Protein AF-A0A1I0MCF4-F1 (afdb_monomer_lite)

Secondary structure (DSSP, 8-state):
--SSSHHHHHTTSSSSSS------------------------------------------S--EEEEEEE-SSTT-----S---TT-TTHHHHHHHHHHHHHTT-SEEE-GGG--B-SHHHHHHHHHHHHHHHHH-GGGTTEEEEEEEEE-TTSBEEEEEEEESSEEEETTEEEE-HHHHHHHHHHHHHHHHHHHTT--TTS-HHHHHHHHHHHHHHH-EE-HHHHHHT---GGGGSHHIIIIISEE-HHHHHHHHHHHHHHTT--EEEEEETTTTEEEEEEEETTEEEEE-HHHHS----TTS-------TTB---TTEEE-HHHHHH-TT-------TTSPPBPSSSSSTT-GGGG--B--EEETTEEEEEETTEEEEEEEETTEEEEEE-SSS-SEEEEETTEEEEE-SS-EEEEETTTTTTT-EEEE-STTEETTEEEEEEEEETTEEEEEEE---TTT-------EEEB---EEEES-SEEEEPTT-EEE--EEEESSSBSS--PPEEEES-TTTEEE-TT-EEEE-SSEEEEEEEEETTEEEEEEEEE----TT-SSSSS--SHHHHHHHHHHHTTSS---HHHHHHH--S-SS--SHHHHHHHHHHHTTS----

Radius of gyration: 35.92 Å; chains: 1; bounding box: 93×83×104 Å

Organism: NCBI:txid99656

pLDDT: mean 74.21, std 22.03, range [24.28, 98.19]

InterPro domains:
  IPR002105 Dockerin type I repeat [PF00404] (559-615)
  IPR002931 Transglutaminase-like [PF01841] (196-293)
  IPR002931 Transglutaminase-like [SM00460] (241-295)
  IPR003343 Bacterial Ig-like domain, group 2 [PF02368] (477-545)
  IPR003343 Bacterial Ig-like domain, group 2 [SM00635] (475-553)
  IPR008964 Invasin/intimin cell-adhesion fragments [SSF49373] (475-554)
  IPR016134 Dockerin domain [PS51766] (555-621)
  IPR036439 Dockerin domain superfamily [G3DSA:1.10.1330.10] (557-617)
  IPR036439 Dockerin domain superfamily [SSF63446] (560-616)
  IPR038765 Papain-like cysteine peptidase superfamily [SSF54001] (192-298)
  IPR052557 Cytoskeleton-associated protease/Cytokinesis protein [PTHR46333] (198-306)

Foldseek 3Di:
DPPPPVVVVVVVPPVPPPDDDDDDDDDDDDDDDDDDDDDDDDDDDDDDDDDDDPPPPPDPPWKDFPDFDQVPDDQDPAPPADPPVPQPCLVVLLVQVVVCLVVQHQKRFPVVSQAADDDNSVSSSVVSVVQSCLLPLLSLQWHRTKTWIDGPVRTTTMIGTHGPAWDQDPNDTGHPVVVSVVLSVLLVVLLVVLCVLPDPPDDPLSLLQSSLLLQLQQADEPVVCVVVVNDDSCQLGCSCCSPVRYHHQNNSASVSSVNCVVVVWDKDWWQAPVVRHIFMWTDDPNFIFTDRSRLQNDHDDPPPPDPDPPDNFWGACQGPRHAPCLQCPRPSDHDDHTDPPDGHGDNDDQPSLAPRNPRGGRWGDADQWTWADDDFFIWTFHRDSRDTPIDGQDGGWDHWDDDHQWIWTDDQAFTWIDGNVCPPPGIDTPDRGRQDDPQFGFDDWHQHPQWIWTFTAHDDPPDPDGDGDTDTAGAWPAKEWPAQEDEDEAFDKDAIDIQTVVNHYPFDPQKDKDKPCVCQWDADSRRIIHGHDADKIKMWIDGPPYIYIYIYGYDDAAACPLVVPPDNDPVLLVQLVCCVVVNDPRDHRSLVSQPLVVPSDRDVVSSVQSVCCNVVNDPRD

Structure (mmCIF, N/CA/C/O backbone):
data_AF-A0A1I0MCF4-F1
#
_entry.id   AF-A0A1I0MCF4-F1
#
loop_
_atom_site.group_PDB
_atom_site.id
_atom_site.type_symbol
_atom_site.label_atom_id
_atom_site.label_alt_id
_atom_site.label_comp_id
_atom_site.label_asym_id
_atom_site.label_entity_id
_atom_site.label_seq_id
_atom_site.pdbx_PDB_ins_code
_atom_site.Cartn_x
_atom_site.Cartn_y
_atom_site.Cartn_z
_atom_site.occupancy
_atom_site.B_iso_or_equiv
_atom_site.auth_seq_id
_atom_site.auth_comp_id
_atom_site.auth_asym_id
_atom_site.auth_atom_id
_atom_site.pdbx_PDB_model_num
ATOM 1 N N . MET A 1 1 ? 14.840 42.936 -75.487 1.00 41.75 1 MET A N 1
ATOM 2 C CA . MET A 1 1 ? 15.575 43.176 -74.219 1.00 41.75 1 MET A CA 1
ATOM 3 C C . MET A 1 1 ? 14.735 43.914 -73.154 1.00 41.75 1 MET A C 1
ATOM 5 O O . MET A 1 1 ? 15.270 44.752 -72.448 1.00 41.75 1 MET A O 1
ATOM 9 N N . LYS A 1 2 ? 13.443 43.585 -72.961 1.00 31.64 2 LYS A N 1
ATOM 10 C CA . LYS A 1 2 ? 12.625 44.140 -71.852 1.00 31.64 2 LYS A CA 1
ATOM 11 C C . LYS A 1 2 ? 11.977 43.090 -70.925 1.00 31.64 2 LYS A C 1
ATOM 13 O O . LYS A 1 2 ? 11.553 43.448 -69.841 1.00 31.64 2 LYS A O 1
ATOM 18 N N . ASN A 1 3 ? 12.029 41.793 -71.263 1.00 34.19 3 ASN A N 1
ATOM 19 C CA . ASN A 1 3 ? 11.450 40.708 -70.442 1.00 34.19 3 ASN A CA 1
ATOM 20 C C . ASN A 1 3 ? 12.455 39.896 -69.600 1.00 34.19 3 ASN A C 1
ATOM 22 O O . ASN A 1 3 ? 12.058 38.951 -68.929 1.00 34.19 3 ASN A O 1
ATOM 26 N N . LYS A 1 4 ? 13.748 40.255 -69.598 1.00 34.09 4 LYS A N 1
ATOM 27 C CA . LYS A 1 4 ? 14.764 39.599 -68.745 1.00 34.09 4 LYS A CA 1
ATOM 28 C C . LYS A 1 4 ? 15.009 40.307 -67.405 1.00 34.09 4 LYS A C 1
ATOM 30 O O . LYS A 1 4 ? 15.606 39.709 -66.529 1.00 34.09 4 LYS A O 1
ATOM 35 N N . VAL A 1 5 ? 14.520 41.539 -67.230 1.00 34.22 5 VAL A N 1
ATOM 36 C CA . VAL A 1 5 ? 14.759 42.342 -66.012 1.00 34.22 5 VAL A CA 1
ATOM 37 C C . VAL A 1 5 ? 13.662 42.134 -64.955 1.00 34.22 5 VAL A C 1
ATOM 39 O O . VAL A 1 5 ? 13.930 42.239 -63.766 1.00 34.22 5 VAL A O 1
ATOM 42 N N . ILE A 1 6 ? 12.451 41.729 -65.358 1.00 32.91 6 ILE A N 1
ATOM 43 C CA . ILE A 1 6 ? 11.321 41.536 -64.428 1.00 32.91 6 ILE A CA 1
ATOM 44 C C . ILE A 1 6 ? 11.417 40.203 -63.657 1.00 32.91 6 ILE A C 1
ATOM 46 O O . ILE A 1 6 ? 11.004 40.137 -62.505 1.00 32.91 6 ILE A O 1
ATOM 50 N N . LYS A 1 7 ? 12.051 39.162 -64.221 1.00 33.22 7 LYS A N 1
ATOM 51 C CA . LYS A 1 7 ? 12.275 37.891 -63.501 1.00 33.22 7 LYS A CA 1
ATOM 52 C C . LYS A 1 7 ? 13.409 37.956 -62.469 1.00 33.22 7 LYS A C 1
ATOM 54 O O . LYS A 1 7 ? 13.375 37.209 -61.503 1.00 33.22 7 LYS A O 1
ATOM 59 N N . THR A 1 8 ? 14.372 38.865 -62.622 1.00 36.19 8 THR A N 1
ATOM 60 C CA . THR A 1 8 ? 15.476 39.030 -61.657 1.00 36.19 8 THR A CA 1
ATOM 61 C C . THR A 1 8 ? 15.081 39.905 -60.461 1.00 36.19 8 THR A C 1
ATOM 63 O O . THR A 1 8 ? 15.628 39.728 -59.379 1.00 36.19 8 THR A O 1
ATOM 66 N N . PHE A 1 9 ? 14.096 40.799 -60.614 1.00 29.47 9 PHE A N 1
ATOM 67 C CA . PHE A 1 9 ? 13.672 41.705 -59.537 1.00 29.47 9 PHE A CA 1
ATOM 68 C C . PHE A 1 9 ? 12.771 41.031 -58.486 1.00 29.47 9 PHE A C 1
ATOM 70 O O . PHE A 1 9 ? 12.844 41.376 -57.313 1.00 29.47 9 PHE A O 1
ATOM 77 N N . ILE A 1 10 ? 11.987 40.015 -58.869 1.00 36.41 10 ILE A N 1
ATOM 78 C CA . ILE A 1 10 ? 11.166 39.242 -57.916 1.00 36.41 10 ILE A CA 1
ATOM 79 C C . ILE A 1 10 ? 12.025 38.239 -57.119 1.00 36.41 10 ILE A C 1
ATOM 81 O O . ILE A 1 10 ? 11.731 37.963 -55.961 1.00 36.41 10 ILE A O 1
ATOM 85 N N . SER A 1 11 ? 13.156 37.778 -57.669 1.00 36.03 11 SER A N 1
ATOM 86 C CA . SER A 1 11 ? 14.101 36.910 -56.947 1.00 36.03 11 SER A CA 1
ATOM 87 C C . SER A 1 11 ? 14.977 37.633 -55.915 1.00 36.03 11 SER A C 1
ATOM 89 O O . SER A 1 11 ? 15.580 36.961 -55.085 1.00 36.03 11 SER A O 1
ATOM 91 N N . PHE A 1 12 ? 15.054 38.970 -55.923 1.00 30.19 12 PHE A N 1
ATOM 92 C CA . PHE A 1 12 ? 15.915 39.716 -54.990 1.00 30.19 12 PHE A CA 1
ATOM 93 C C . PHE A 1 12 ? 15.190 40.190 -53.715 1.00 30.19 12 PHE A C 1
ATOM 95 O O . PHE A 1 12 ? 15.842 40.516 -52.727 1.00 30.19 12 PHE A O 1
ATOM 102 N N . CYS A 1 13 ? 13.852 40.182 -53.685 1.00 33.62 13 CYS A N 1
ATOM 103 C CA . CYS A 1 13 ? 13.075 40.687 -52.543 1.00 33.62 13 CYS A CA 1
ATOM 104 C C . CYS A 1 13 ? 12.671 39.632 -51.496 1.00 33.62 13 CYS A C 1
ATOM 106 O O . CYS A 1 13 ? 12.133 40.014 -50.464 1.00 33.62 13 CYS A O 1
ATOM 108 N N . ILE A 1 14 ? 12.953 38.340 -51.700 1.00 38.50 14 ILE A N 1
ATOM 109 C CA . ILE A 1 14 ? 12.584 37.279 -50.733 1.00 38.50 14 ILE A CA 1
ATOM 110 C C . ILE A 1 14 ? 13.779 36.834 -49.862 1.00 38.50 14 ILE A C 1
ATOM 112 O O . ILE A 1 14 ? 13.600 36.200 -48.830 1.00 38.50 14 ILE A O 1
ATOM 116 N N . VAL A 1 15 ? 15.007 37.250 -50.190 1.00 34.78 15 VAL A N 1
ATOM 117 C CA . VAL A 1 15 ? 16.218 36.875 -49.425 1.00 34.78 15 VAL A CA 1
ATOM 118 C C . VAL A 1 15 ? 16.533 37.858 -48.277 1.00 34.78 15 VAL A C 1
ATOM 120 O O . VAL A 1 15 ? 17.395 37.587 -47.448 1.00 34.78 15 VAL A O 1
ATOM 123 N N . LEU A 1 16 ? 15.820 38.987 -48.164 1.00 30.77 16 LEU A N 1
ATOM 124 C CA . LEU A 1 16 ? 16.150 40.065 -47.212 1.00 30.77 16 LEU A CA 1
ATOM 125 C C . LEU A 1 16 ? 15.208 40.222 -46.006 1.00 30.77 16 LEU A C 1
ATOM 127 O O . LEU A 1 16 ? 15.427 41.122 -45.202 1.00 30.77 16 LEU A O 1
ATOM 131 N N . SER A 1 17 ? 14.227 39.340 -45.798 1.00 35.19 17 SER A N 1
ATOM 132 C CA . SER A 1 17 ? 13.401 39.356 -44.574 1.00 35.19 17 SER A CA 1
ATOM 133 C C . SER A 1 17 ? 13.949 38.497 -43.421 1.00 35.19 17 SER A C 1
ATOM 135 O O . SER A 1 17 ? 13.283 38.362 -42.400 1.00 35.19 17 SER A O 1
ATOM 137 N N . CYS A 1 18 ? 15.163 37.943 -43.542 1.00 33.84 18 CYS A N 1
ATOM 138 C CA . CYS A 1 18 ? 15.769 37.050 -42.540 1.00 33.84 18 CYS A CA 1
ATOM 139 C C . CYS A 1 18 ? 16.992 37.628 -41.802 1.00 33.84 18 CYS A C 1
ATOM 141 O O . CYS A 1 18 ? 17.782 36.865 -41.252 1.00 33.84 18 CYS A O 1
ATOM 143 N N . ILE A 1 19 ? 17.164 38.952 -41.736 1.00 32.69 19 ILE A N 1
ATOM 144 C CA . ILE A 1 19 ? 18.179 39.559 -40.858 1.00 32.69 19 ILE A CA 1
ATOM 145 C C . ILE A 1 19 ? 17.469 40.480 -39.871 1.00 32.69 19 ILE A C 1
ATOM 147 O O . ILE A 1 19 ? 17.061 41.590 -40.205 1.00 32.69 19 ILE A O 1
ATOM 151 N N . GLY A 1 20 ? 17.294 39.979 -38.650 1.00 34.66 20 GLY A N 1
ATOM 152 C CA . GLY A 1 20 ? 16.755 40.742 -37.537 1.00 34.66 20 GLY A CA 1
ATOM 153 C C . GLY A 1 20 ? 17.617 41.965 -37.236 1.00 34.66 20 GLY A C 1
ATOM 154 O O . GLY A 1 20 ? 18.805 41.849 -36.948 1.00 34.66 20 GLY A O 1
ATOM 155 N N . ILE A 1 21 ? 16.988 43.137 -37.257 1.00 28.50 21 ILE A N 1
ATOM 156 C CA . ILE A 1 21 ? 17.483 44.339 -36.594 1.00 28.50 21 ILE A CA 1
ATOM 157 C C . ILE A 1 21 ? 16.334 44.836 -35.716 1.00 28.50 21 ILE A C 1
ATOM 159 O O . ILE A 1 21 ? 15.336 45.362 -36.203 1.00 28.50 21 ILE A O 1
ATOM 163 N N . GLN A 1 22 ? 16.475 44.624 -34.407 1.00 35.31 22 GLN A N 1
ATOM 164 C CA . GLN A 1 22 ? 15.694 45.330 -33.399 1.00 35.31 22 GLN A CA 1
ATOM 165 C C . GLN A 1 22 ? 16.036 46.820 -33.466 1.00 35.31 22 GLN A C 1
ATOM 167 O O . GLN A 1 22 ? 17.186 47.197 -33.248 1.00 35.31 22 GLN A O 1
ATOM 172 N N . ILE A 1 23 ? 15.029 47.663 -33.684 1.00 26.67 23 ILE A N 1
ATOM 173 C CA . ILE A 1 23 ? 15.037 49.052 -33.219 1.00 26.67 23 ILE A CA 1
ATOM 174 C C . ILE A 1 23 ? 13.652 49.332 -32.630 1.00 26.67 23 ILE A C 1
ATOM 176 O O . ILE A 1 23 ? 12.680 49.506 -33.356 1.00 26.67 23 ILE A O 1
ATOM 180 N N . LEU A 1 24 ? 13.562 49.366 -31.302 1.00 28.58 24 LEU A N 1
ATOM 181 C CA . LEU A 1 24 ? 12.617 50.246 -30.607 1.00 28.58 24 LEU A CA 1
ATOM 182 C C . LEU A 1 24 ? 13.410 51.520 -30.275 1.00 28.58 24 LEU A C 1
ATOM 184 O O . LEU A 1 24 ? 14.574 51.387 -29.880 1.00 28.58 24 LEU A O 1
ATOM 188 N N . PRO A 1 25 ? 12.839 52.736 -30.421 1.00 31.67 25 PRO A N 1
ATOM 189 C CA . PRO A 1 25 ? 11.888 53.191 -29.404 1.00 31.67 25 PRO A CA 1
ATOM 190 C C . PRO A 1 25 ? 10.771 54.183 -29.836 1.00 31.67 25 PRO A C 1
ATOM 192 O O . PRO A 1 25 ? 10.931 54.994 -30.738 1.00 31.67 25 PRO A O 1
ATOM 195 N N . SER A 1 26 ? 9.696 54.121 -29.034 1.00 26.23 26 SER A N 1
ATOM 196 C CA . SER A 1 26 ? 8.964 55.210 -28.347 1.00 26.23 26 SER A CA 1
ATOM 197 C C . SER A 1 26 ? 7.805 56.028 -28.972 1.00 26.23 26 SER A C 1
ATOM 199 O O . SER A 1 26 ? 7.818 56.480 -30.108 1.00 26.23 26 SER A O 1
ATOM 201 N N . PHE A 1 27 ? 6.855 56.277 -28.048 1.00 25.58 27 PHE A N 1
ATOM 202 C CA . PHE A 1 27 ? 5.828 57.325 -27.899 1.00 25.58 27 PHE A CA 1
ATOM 203 C C . PHE A 1 27 ? 4.430 57.208 -28.554 1.00 25.58 27 PHE A C 1
ATOM 205 O O . PHE A 1 27 ? 4.226 57.448 -29.734 1.00 25.58 27 PHE A O 1
ATOM 212 N N . ALA A 1 28 ? 3.470 56.906 -27.663 1.00 28.05 28 ALA A N 1
ATOM 213 C CA . ALA A 1 28 ? 2.145 57.501 -27.422 1.00 28.05 28 ALA A CA 1
ATOM 214 C C . ALA A 1 28 ? 1.361 58.196 -28.557 1.00 28.05 28 ALA A C 1
ATOM 216 O O . ALA A 1 28 ? 1.805 59.200 -29.105 1.00 28.05 28 ALA A O 1
ATOM 217 N N . GLY A 1 29 ? 0.084 57.805 -28.702 1.00 25.50 29 GLY A N 1
ATOM 218 C CA . GLY A 1 29 ? -0.971 58.710 -29.175 1.00 25.50 29 GLY A CA 1
ATOM 219 C C . GLY A 1 29 ? -2.171 58.059 -29.874 1.00 25.50 29 GLY A C 1
ATOM 220 O O . GLY A 1 29 ? -2.073 57.710 -31.038 1.00 25.50 29 GLY A O 1
ATOM 221 N N . THR A 1 30 ? -3.303 58.025 -29.155 1.00 28.53 30 THR A N 1
ATOM 222 C CA . THR A 1 30 ? -4.698 58.282 -29.600 1.00 28.53 30 THR A CA 1
ATOM 223 C C . THR A 1 30 ? -5.346 57.468 -30.731 1.00 28.53 30 THR A C 1
ATOM 225 O O . THR A 1 30 ? -4.843 57.430 -31.846 1.00 28.53 30 THR A O 1
ATOM 228 N N . GLY A 1 31 ? -6.589 57.021 -30.506 1.00 25.47 31 GLY A N 1
ATOM 229 C CA . GLY A 1 31 ? -7.552 56.816 -31.599 1.00 25.47 31 GLY A CA 1
ATOM 230 C C . GLY A 1 31 ? -8.657 55.808 -31.310 1.00 25.47 31 GLY A C 1
ATOM 231 O O . GLY A 1 31 ? -8.385 54.637 -31.104 1.00 25.47 31 GLY A O 1
ATOM 232 N N . ILE A 1 32 ? -9.892 56.296 -31.302 1.00 27.67 32 ILE A N 1
ATOM 233 C CA . ILE A 1 32 ? -11.172 55.620 -31.055 1.00 27.67 32 ILE A CA 1
ATOM 234 C C . ILE A 1 32 ? -11.683 54.956 -32.356 1.00 27.67 32 ILE A C 1
ATOM 236 O O . ILE A 1 32 ? -11.495 55.522 -33.428 1.00 27.67 32 ILE A O 1
ATOM 240 N N . ASP A 1 33 ? -12.385 53.821 -32.229 1.00 30.03 33 ASP A N 1
ATOM 241 C CA . ASP A 1 33 ? -13.791 53.598 -32.659 1.00 30.03 33 ASP A CA 1
ATOM 242 C C . ASP A 1 33 ? -14.116 52.383 -33.555 1.00 30.03 33 ASP A C 1
ATOM 244 O O . ASP A 1 33 ? -13.362 51.980 -34.439 1.00 30.03 33 ASP A O 1
ATOM 248 N N . THR A 1 34 ? -15.370 51.951 -33.369 1.00 27.64 34 THR A N 1
ATOM 249 C CA . THR A 1 34 ? -16.283 51.135 -34.188 1.00 27.64 34 THR A CA 1
ATOM 250 C C . THR A 1 34 ? -16.250 49.624 -33.922 1.00 27.64 34 THR A C 1
ATOM 252 O O . THR A 1 34 ? -15.216 48.986 -34.036 1.00 27.64 34 THR A O 1
ATOM 255 N N . GLY A 1 35 ? -17.339 48.937 -33.568 1.00 26.53 35 GLY A N 1
ATOM 256 C CA . GLY A 1 35 ? -18.742 49.310 -33.400 1.00 26.53 35 GLY A CA 1
ATOM 257 C C . GLY A 1 35 ? -19.638 48.062 -33.529 1.00 26.53 35 GLY A C 1
ATOM 258 O O . GLY A 1 35 ? -19.276 47.145 -34.254 1.00 26.53 35 GLY A O 1
ATOM 259 N N . ILE A 1 36 ? -20.820 48.114 -32.886 1.00 28.14 36 ILE A N 1
ATOM 260 C CA . ILE A 1 36 ? -22.099 47.460 -33.279 1.00 28.14 36 ILE A CA 1
ATOM 261 C C . ILE A 1 36 ? -22.175 45.918 -33.094 1.00 28.14 36 ILE A C 1
ATOM 263 O O . ILE A 1 36 ? -21.347 45.192 -33.617 1.00 28.14 36 ILE A O 1
ATOM 267 N N . GLY A 1 37 ? -23.167 45.295 -32.437 1.00 26.83 37 GLY A N 1
ATOM 268 C CA . GLY A 1 37 ? -24.388 45.743 -31.757 1.00 26.83 37 GLY A CA 1
ATOM 269 C C . GLY A 1 37 ? -25.417 44.591 -31.591 1.00 26.83 37 GLY A C 1
ATOM 270 O O . GLY A 1 37 ? -25.470 43.733 -32.462 1.00 26.83 37 GLY A O 1
ATOM 271 N N . ILE A 1 38 ? -26.238 44.670 -30.518 1.00 28.81 38 ILE A N 1
ATOM 272 C CA . ILE A 1 38 ? -27.714 44.425 -30.460 1.00 28.81 38 ILE A CA 1
ATOM 273 C C . ILE A 1 38 ? -28.182 42.926 -30.551 1.00 28.81 38 ILE A C 1
ATOM 275 O O . ILE A 1 38 ? -27.661 42.185 -31.368 1.00 28.81 38 ILE A O 1
ATOM 279 N N . ASP A 1 39 ? -29.132 42.342 -29.790 1.00 30.27 39 ASP A N 1
ATOM 280 C CA . ASP A 1 39 ? -30.198 42.855 -28.907 1.00 30.27 39 ASP A CA 1
ATOM 281 C C . ASP A 1 39 ? -30.770 41.850 -27.876 1.00 30.27 39 ASP A C 1
ATOM 283 O O . ASP A 1 39 ? -30.746 40.637 -28.073 1.00 30.27 39 ASP A O 1
ATOM 287 N N . THR A 1 40 ? -31.372 42.466 -26.851 1.00 27.50 40 THR A N 1
ATOM 288 C CA . THR A 1 40 ? -32.539 42.186 -25.978 1.00 27.50 40 THR A CA 1
ATOM 289 C C . THR A 1 40 ? -33.157 40.804 -25.764 1.00 27.50 40 THR A C 1
ATOM 291 O O . THR A 1 40 ? -33.542 40.093 -26.686 1.00 27.50 40 THR A O 1
ATOM 294 N N . GLY A 1 41 ? -33.513 40.575 -24.494 1.00 29.14 41 GLY A N 1
ATOM 295 C CA . GLY A 1 41 ? -34.625 39.708 -24.103 1.00 29.14 41 GLY A CA 1
ATOM 296 C C . GLY A 1 41 ? -35.982 40.419 -23.940 1.00 29.14 41 GLY A C 1
ATOM 297 O O . GLY A 1 41 ? -36.123 41.605 -24.225 1.00 29.14 41 GLY A O 1
ATOM 298 N N . ILE A 1 42 ? -36.906 39.652 -23.338 1.00 28.47 42 ILE A N 1
ATOM 299 C CA . ILE A 1 42 ? -38.239 39.969 -22.767 1.00 28.47 42 ILE A CA 1
ATOM 300 C C . ILE A 1 42 ? -39.453 39.628 -23.656 1.00 28.47 42 ILE A C 1
ATOM 302 O O . ILE A 1 42 ? -39.613 40.165 -24.745 1.00 28.47 42 ILE A O 1
ATOM 306 N N . GLY A 1 43 ? -40.385 38.834 -23.095 1.00 25.33 43 GLY A N 1
ATOM 307 C CA . GLY A 1 43 ? -41.811 38.880 -23.460 1.00 25.33 43 GLY A CA 1
ATOM 308 C C . GLY A 1 43 ? -42.637 37.627 -23.138 1.00 25.33 43 GLY A C 1
ATOM 309 O O . GLY A 1 43 ? -42.480 36.618 -23.803 1.00 25.33 43 GLY A O 1
ATOM 310 N N . ALA A 1 44 ? -43.512 37.728 -22.134 1.00 27.31 44 ALA A N 1
ATOM 311 C CA . ALA A 1 44 ? -44.474 36.759 -21.579 1.00 27.31 44 ALA A CA 1
ATOM 312 C C . ALA A 1 44 ? -45.488 36.120 -22.569 1.00 27.31 44 ALA A C 1
ATOM 314 O O . ALA A 1 44 ? -45.741 36.710 -23.613 1.00 27.31 44 ALA A O 1
ATOM 315 N N . ASP A 1 45 ? -46.132 34.982 -22.220 1.00 27.23 45 ASP A N 1
ATOM 316 C CA . ASP A 1 45 ? -47.511 34.947 -21.652 1.00 27.23 45 ASP A CA 1
ATOM 317 C C . ASP A 1 45 ? -48.141 33.525 -21.478 1.00 27.23 45 ASP A C 1
ATOM 319 O O . ASP A 1 45 ? -47.939 32.646 -22.309 1.00 27.23 45 ASP A O 1
ATOM 323 N N . THR A 1 46 ? -48.971 33.375 -20.422 1.00 28.36 46 THR A N 1
ATOM 324 C CA . THR A 1 46 ? -50.067 32.397 -20.107 1.00 28.36 46 THR A CA 1
ATOM 325 C C . THR A 1 46 ? -49.819 30.869 -20.183 1.00 28.36 46 THR A C 1
ATOM 327 O O . THR A 1 46 ? -49.300 30.375 -21.166 1.00 28.36 46 THR A O 1
ATOM 330 N N . GLY A 1 47 ? -50.203 29.966 -19.265 1.00 24.28 47 GLY A N 1
ATOM 331 C CA . GLY A 1 47 ? -51.205 29.924 -18.191 1.00 24.28 47 GLY A CA 1
ATOM 332 C C . GLY A 1 47 ? -52.096 28.666 -18.346 1.00 24.28 47 GLY A C 1
ATOM 333 O O . GLY A 1 47 ? -52.830 28.603 -19.322 1.00 24.28 47 GLY A O 1
ATOM 334 N N . ILE A 1 48 ? -52.033 27.681 -17.424 1.00 25.44 48 ILE A N 1
ATOM 335 C CA . ILE A 1 48 ? -53.153 26.879 -16.846 1.00 25.44 48 ILE A CA 1
ATOM 336 C C . ILE A 1 48 ? -52.643 25.713 -15.962 1.00 25.44 48 ILE A C 1
ATOM 338 O O . ILE A 1 48 ? -51.659 25.045 -16.258 1.00 25.44 48 ILE A O 1
ATOM 342 N N . SER A 1 49 ? -53.369 25.555 -14.854 1.00 28.73 49 SER A N 1
ATOM 343 C CA . SER A 1 49 ? -53.258 24.706 -13.658 1.00 28.73 49 SER A CA 1
ATOM 344 C C . SER A 1 49 ? -53.672 23.234 -13.848 1.00 28.73 49 SER A C 1
ATOM 346 O O . SER A 1 49 ? -54.552 22.974 -14.662 1.00 28.73 49 SER A O 1
ATOM 348 N N . THR A 1 50 ? -53.092 22.326 -13.042 1.00 27.02 50 THR A N 1
ATOM 349 C CA . THR A 1 50 ? -53.768 21.451 -12.035 1.00 27.02 50 THR A CA 1
ATOM 350 C C . THR A 1 50 ? -52.670 20.804 -11.177 1.00 27.02 50 THR A C 1
ATOM 352 O O . THR A 1 50 ? -51.891 20.000 -11.676 1.00 27.02 50 THR A O 1
ATOM 355 N N . ASP A 1 51 ? -52.377 21.299 -9.978 1.00 28.14 51 ASP A N 1
ATOM 356 C CA . ASP A 1 51 ? -52.941 20.803 -8.713 1.00 28.14 51 ASP A CA 1
ATOM 357 C C . ASP A 1 51 ? -53.046 19.267 -8.622 1.00 28.14 51 ASP A C 1
ATOM 359 O O . ASP A 1 51 ? -54.039 18.663 -9.019 1.00 28.14 51 ASP A O 1
ATOM 363 N N . THR A 1 52 ? -52.011 18.650 -8.052 1.00 28.61 52 THR A N 1
ATOM 364 C CA . THR A 1 52 ? -52.195 17.567 -7.084 1.00 28.61 52 THR A CA 1
ATOM 365 C C . THR A 1 52 ? -51.370 17.929 -5.862 1.00 28.61 52 THR A C 1
ATOM 367 O O . THR A 1 52 ? -50.186 17.594 -5.773 1.00 28.61 52 THR A O 1
ATOM 370 N N . GLY A 1 53 ? -51.987 18.669 -4.945 1.00 26.66 53 GLY A N 1
ATOM 371 C CA . GLY A 1 53 ? -51.515 18.787 -3.579 1.00 26.66 53 GLY A CA 1
ATOM 372 C C . GLY A 1 53 ? -51.176 17.415 -2.997 1.00 26.66 53 GLY A C 1
ATOM 373 O O . GLY A 1 53 ? -52.039 16.562 -2.808 1.00 26.66 53 GLY A O 1
ATOM 374 N N . ILE A 1 54 ? -49.900 17.228 -2.684 1.00 25.91 54 ILE A N 1
ATOM 375 C CA . ILE A 1 54 ? -49.528 16.552 -1.452 1.00 25.91 54 ILE A CA 1
ATOM 376 C C . ILE A 1 54 ? -49.065 17.689 -0.558 1.00 25.91 54 ILE A C 1
ATOM 378 O O . ILE A 1 54 ? -48.020 18.295 -0.794 1.00 25.91 54 ILE A O 1
ATOM 382 N N . GLU A 1 55 ? -49.912 18.036 0.407 1.00 25.62 55 GLU A N 1
ATOM 383 C CA . GLU A 1 55 ? -49.520 18.848 1.548 1.00 25.62 55 GLU A CA 1
ATOM 384 C C . GLU A 1 55 ? -48.262 18.210 2.145 1.00 25.62 55 GLU A C 1
ATOM 386 O O . GLU A 1 55 ? -48.314 17.128 2.731 1.00 25.62 55 GLU A O 1
ATOM 391 N N . LEU A 1 56 ? -47.109 18.855 1.962 1.00 27.39 56 LEU A N 1
ATOM 392 C CA . LEU A 1 56 ? -45.957 18.591 2.807 1.00 27.39 56 LEU A CA 1
ATOM 393 C C . LEU A 1 56 ? -46.368 19.067 4.194 1.00 27.39 56 LEU A C 1
ATOM 395 O O . LEU A 1 56 ? -46.342 20.265 4.483 1.00 27.39 56 LEU A O 1
ATOM 399 N N . SER A 1 57 ? -46.827 18.121 5.014 1.00 29.34 57 SER A N 1
ATOM 400 C CA . SER A 1 57 ? -47.079 18.343 6.425 1.00 29.34 57 SER A CA 1
ATOM 401 C C . SER A 1 57 ? -45.845 19.011 7.014 1.00 29.34 57 SER A C 1
ATOM 403 O O . SER A 1 57 ? -44.740 18.468 7.005 1.00 29.34 57 SER A O 1
ATOM 405 N N . THR A 1 58 ? -46.054 20.230 7.477 1.00 31.31 58 THR A N 1
ATOM 406 C CA . THR A 1 58 ? -45.131 21.005 8.283 1.00 31.31 58 THR A CA 1
ATOM 407 C C . THR A 1 58 ? -44.685 20.183 9.489 1.00 31.31 58 THR A C 1
ATOM 409 O O . THR A 1 58 ? -45.446 20.073 10.444 1.00 31.31 58 THR A O 1
ATOM 412 N N . ASP A 1 59 ? -43.468 19.635 9.457 1.00 28.44 59 ASP A N 1
ATOM 413 C CA . ASP A 1 59 ? -42.801 19.161 10.680 1.00 28.44 59 ASP A CA 1
ATOM 414 C C . ASP A 1 59 ? -41.264 19.302 10.665 1.00 28.44 59 ASP A C 1
ATOM 416 O O . ASP A 1 59 ? -40.548 18.678 11.441 1.00 28.44 59 ASP A O 1
ATOM 420 N N . TYR A 1 60 ? -40.721 20.214 9.848 1.00 27.91 60 TYR A N 1
ATOM 421 C CA . TYR A 1 60 ? -39.312 20.641 9.944 1.00 27.91 60 TYR A CA 1
ATOM 422 C C . TYR A 1 60 ? -39.093 21.715 11.027 1.00 27.91 60 TYR A C 1
ATOM 424 O O . TYR A 1 60 ? -38.360 22.683 10.843 1.00 27.91 60 TYR A O 1
ATOM 432 N N . ALA A 1 61 ? -39.737 21.542 12.182 1.00 35.50 61 ALA A N 1
ATOM 433 C CA . ALA A 1 61 ? -39.560 22.380 13.366 1.00 35.50 61 ALA A CA 1
ATOM 434 C C . ALA A 1 61 ? -39.224 21.530 14.604 1.00 35.50 61 ALA A C 1
ATOM 436 O O . ALA A 1 61 ? -39.770 21.762 15.677 1.00 35.50 61 ALA A O 1
ATOM 437 N N . GLN A 1 62 ? -38.402 20.483 14.473 1.00 35.41 62 GLN A N 1
ATOM 438 C CA . GLN A 1 62 ? -38.193 19.520 15.568 1.00 35.41 62 GLN A CA 1
ATOM 439 C C . GLN A 1 62 ? -36.778 18.898 15.603 1.00 35.41 62 GLN A C 1
ATOM 441 O O . GLN A 1 62 ? -36.616 17.785 16.097 1.00 35.41 62 GLN A O 1
ATOM 446 N N . LEU A 1 63 ? -35.745 19.578 15.091 1.00 34.16 63 LEU A N 1
ATOM 447 C CA . LEU A 1 63 ? -34.357 19.099 15.177 1.00 34.16 63 LEU A CA 1
ATOM 448 C C . LEU A 1 63 ? -33.495 20.109 15.928 1.00 34.16 63 LEU A C 1
ATOM 450 O O . LEU A 1 63 ? -33.399 21.272 15.541 1.00 34.16 63 LEU A O 1
ATOM 454 N N . GLN A 1 64 ? -32.871 19.661 17.016 1.00 38.19 64 GLN A N 1
ATOM 455 C CA . GLN A 1 64 ? -31.852 20.431 17.722 1.00 38.19 64 GLN A CA 1
ATOM 456 C C . GLN A 1 64 ? -30.493 19.785 17.476 1.00 38.19 64 GLN A C 1
ATOM 458 O O . GLN A 1 64 ? -30.308 18.612 17.807 1.00 38.19 64 GLN A O 1
ATOM 463 N N . LEU A 1 65 ? -29.547 20.560 16.936 1.00 41.69 65 LEU A N 1
ATOM 464 C CA . LEU A 1 65 ? -28.135 20.191 16.919 1.00 41.69 65 LEU A CA 1
ATOM 465 C C . LEU A 1 65 ? -27.675 20.018 18.367 1.00 41.69 65 LEU A C 1
ATOM 467 O O . LEU A 1 65 ? -27.819 20.917 19.198 1.00 41.69 65 LEU A O 1
ATOM 471 N N . VAL A 1 66 ? -27.176 18.831 18.680 1.00 47.88 66 VAL A N 1
ATOM 472 C CA . VAL A 1 66 ? -26.885 18.425 20.057 1.00 47.88 66 VAL A CA 1
ATOM 473 C C . VAL A 1 66 ? -25.455 18.781 20.459 1.00 47.88 66 VAL A C 1
ATOM 475 O O . VAL A 1 66 ? -25.192 19.119 21.611 1.00 47.88 66 VAL A O 1
ATOM 478 N N . SER A 1 67 ? -24.541 18.722 19.493 1.00 38.97 67 SER A N 1
ATOM 479 C CA . SER A 1 67 ? -23.144 19.129 19.599 1.00 38.97 67 SER A CA 1
ATOM 480 C C . SER A 1 67 ? -22.540 19.178 18.198 1.00 38.97 67 SER A C 1
ATOM 482 O O . SER A 1 67 ? -22.763 18.233 17.440 1.00 38.97 67 SER A O 1
ATOM 484 N N . ASP A 1 68 ? -21.707 20.176 17.907 1.00 33.41 68 ASP A N 1
ATOM 485 C CA . ASP A 1 68 ? -20.669 20.014 16.888 1.00 33.41 68 ASP A CA 1
ATOM 486 C C . ASP A 1 68 ? -19.617 19.075 17.473 1.00 33.41 68 ASP A C 1
ATOM 488 O O . ASP A 1 68 ? -18.882 19.417 18.401 1.00 33.41 68 ASP A O 1
ATOM 492 N N . GLY A 1 69 ? -19.594 17.840 16.989 1.00 35.75 69 GLY A N 1
ATOM 493 C CA . GLY A 1 69 ? -18.420 17.008 17.138 1.00 35.75 69 GLY A CA 1
ATOM 494 C C . GLY A 1 69 ? -17.490 17.327 15.983 1.00 35.75 69 GLY A C 1
ATOM 495 O O . GLY A 1 69 ? -17.698 16.834 14.881 1.00 35.75 69 GLY A O 1
ATOM 496 N N . ALA A 1 70 ? -16.401 18.051 16.225 1.00 31.48 70 ALA A N 1
ATOM 497 C CA . ALA A 1 70 ? -15.201 17.615 15.530 1.00 31.48 70 ALA A CA 1
ATOM 498 C C . ALA A 1 70 ? -14.955 16.171 16.013 1.00 31.48 70 ALA A C 1
ATOM 500 O O . ALA A 1 70 ? -15.046 15.916 17.221 1.00 31.48 70 ALA A O 1
ATOM 501 N N . MET A 1 71 ? -14.603 15.215 15.145 1.00 38.81 71 MET A N 1
ATOM 502 C CA . MET A 1 71 ? -13.572 14.295 15.625 1.00 38.81 71 MET A CA 1
ATOM 503 C C . MET A 1 71 ? -12.375 15.220 15.820 1.00 38.81 71 MET A C 1
ATOM 505 O O . MET A 1 71 ? -11.726 15.567 14.837 1.00 38.81 71 MET A O 1
ATOM 509 N N . GLU A 1 72 ? -12.233 15.799 17.023 1.00 28.59 72 GLU A N 1
ATOM 510 C CA . GLU A 1 72 ? -11.144 16.713 17.362 1.00 28.59 72 GLU A CA 1
ATOM 511 C C . GLU A 1 72 ? -9.865 15.983 16.990 1.00 28.59 72 GLU A C 1
ATOM 513 O O . GLU A 1 72 ? -9.457 15.040 17.658 1.00 28.59 72 GLU A O 1
ATOM 518 N N . ASN A 1 73 ? -9.319 16.383 15.844 1.00 29.58 73 ASN A N 1
ATOM 519 C CA . ASN A 1 73 ? -8.354 15.632 15.064 1.00 29.58 73 ASN A CA 1
ATOM 520 C C . ASN A 1 73 ? -8.878 14.246 14.657 1.00 29.58 73 ASN A C 1
ATOM 522 O O . ASN A 1 73 ? -8.807 13.258 15.394 1.00 29.58 73 ASN A O 1
ATOM 526 N N . VAL A 1 74 ? -9.308 14.153 13.393 1.00 33.81 74 VAL A N 1
ATOM 527 C CA . VAL A 1 74 ? -9.157 12.914 12.622 1.00 33.81 74 VAL A CA 1
ATOM 528 C C . VAL A 1 74 ? -7.809 12.333 13.037 1.00 33.81 74 VAL A C 1
ATOM 530 O O . VAL A 1 74 ? -6.826 13.072 13.038 1.00 33.81 74 VAL A O 1
ATOM 533 N N . TYR A 1 75 ? -7.829 11.071 13.463 1.00 39.31 75 TYR A N 1
ATOM 534 C CA . TYR A 1 75 ? -6.717 10.218 13.895 1.00 39.31 75 TYR A CA 1
ATOM 535 C C . TYR A 1 75 ? -6.567 9.905 15.378 1.00 39.31 75 TYR A C 1
ATOM 537 O O . TYR A 1 75 ? -5.938 8.896 15.664 1.00 39.31 75 TYR A O 1
ATOM 545 N N . PHE A 1 76 ? -7.236 10.606 16.298 1.00 40.66 76 PHE A N 1
ATOM 546 C CA . PHE A 1 76 ? -7.364 10.103 17.672 1.00 40.66 76 PHE A CA 1
ATOM 547 C C . PHE A 1 76 ? -8.649 10.570 18.362 1.00 40.66 76 PHE A C 1
ATOM 549 O O . PHE A 1 76 ? -8.665 11.619 19.002 1.00 40.66 76 PHE A O 1
ATOM 556 N N . PRO A 1 77 ? -9.676 9.719 18.467 1.00 36.91 77 PRO A N 1
ATOM 557 C CA . PRO A 1 77 ? -10.372 9.596 19.727 1.00 36.91 77 PRO A CA 1
ATOM 558 C C . PRO A 1 77 ? -9.432 8.795 20.621 1.00 36.91 77 PRO A C 1
ATOM 560 O O . PRO A 1 77 ? -9.246 7.594 20.428 1.00 36.91 77 PRO A O 1
ATOM 563 N N . ALA A 1 78 ? -8.814 9.460 21.598 1.00 36.62 78 ALA A N 1
ATOM 564 C CA . ALA A 1 78 ? -8.319 8.746 22.761 1.00 36.62 78 ALA A CA 1
ATOM 565 C C . ALA A 1 78 ? -9.449 7.818 23.231 1.00 36.62 78 ALA A C 1
ATOM 567 O O . ALA A 1 78 ? -10.580 8.280 23.417 1.00 36.62 78 ALA A O 1
ATOM 568 N N . ASN A 1 79 ? -9.160 6.527 23.405 1.00 42.22 79 ASN A N 1
ATOM 569 C CA . ASN A 1 79 ? -10.037 5.593 24.110 1.00 42.22 79 ASN A CA 1
ATOM 570 C C . ASN A 1 79 ? -10.145 6.026 25.589 1.00 42.22 79 ASN A C 1
ATOM 572 O O . ASN A 1 79 ? -9.670 5.353 26.496 1.00 42.22 79 ASN A O 1
ATOM 576 N N . ASN A 1 80 ? -10.757 7.182 25.842 1.00 33.78 80 ASN A N 1
ATOM 577 C CA . ASN A 1 80 ? -10.996 7.770 27.157 1.00 33.78 80 ASN A CA 1
ATOM 578 C C . ASN A 1 80 ? -12.391 7.401 27.676 1.00 33.78 80 ASN A C 1
ATOM 580 O O . ASN A 1 80 ? -13.006 8.158 28.424 1.00 33.78 80 ASN A O 1
ATOM 584 N N . GLY A 1 81 ? -12.932 6.255 27.277 1.00 35.19 81 GLY A N 1
ATOM 585 C CA . GLY A 1 81 ? -14.300 5.913 27.628 1.00 35.19 81 GLY A CA 1
ATOM 586 C C . GLY A 1 81 ? -14.568 4.439 27.467 1.00 35.19 81 GLY A C 1
ATOM 587 O O . GLY A 1 81 ? -14.922 3.996 26.386 1.00 35.19 81 GLY A O 1
ATOM 588 N N . ARG A 1 82 ? -14.368 3.707 28.566 1.00 37.34 82 ARG A N 1
ATOM 589 C CA . ARG A 1 82 ? -15.147 2.542 29.004 1.00 37.34 82 ARG A CA 1
ATOM 590 C C . ARG A 1 82 ? -16.053 1.957 27.905 1.00 37.34 82 ARG A C 1
ATOM 592 O O . ARG A 1 82 ? -17.111 2.518 27.644 1.00 37.34 82 ARG A O 1
ATOM 599 N N . PHE A 1 83 ? -15.716 0.774 27.383 1.00 40.84 83 PHE A N 1
ATOM 600 C CA . PHE A 1 83 ? -16.767 -0.148 26.950 1.00 40.84 83 PHE A CA 1
ATOM 601 C C . PHE A 1 83 ? -17.631 -0.406 28.183 1.00 40.84 83 PHE A C 1
ATOM 603 O O . PHE A 1 83 ? -17.277 -1.179 29.080 1.00 40.84 83 PHE A O 1
ATOM 610 N N . LEU A 1 84 ? -18.732 0.324 28.303 1.00 38.06 84 LEU A N 1
ATOM 611 C CA . LEU A 1 84 ? -19.813 -0.113 29.152 1.00 38.06 84 LEU A CA 1
ATOM 612 C C . LEU A 1 84 ? -20.394 -1.314 28.429 1.00 38.06 84 LEU A C 1
ATOM 614 O O . LEU A 1 84 ? -21.078 -1.163 27.427 1.00 38.06 84 LEU A O 1
ATOM 618 N N . ALA A 1 85 ? -20.084 -2.506 28.932 1.00 37.81 85 ALA A N 1
ATOM 619 C CA . ALA A 1 85 ? -20.584 -3.797 28.466 1.00 37.81 85 ALA A CA 1
ATOM 620 C C . ALA A 1 85 ? -22.124 -3.951 28.598 1.00 37.81 85 ALA A C 1
ATOM 622 O O . ALA A 1 85 ? -22.617 -5.017 28.952 1.00 37.81 85 ALA A O 1
ATOM 623 N N . SER A 1 86 ? -22.897 -2.883 28.382 1.00 44.25 86 SER A N 1
ATOM 624 C CA . SER A 1 86 ? -24.336 -2.803 28.614 1.00 44.25 86 SER A CA 1
ATOM 625 C C . SER A 1 86 ? -25.134 -2.105 27.507 1.00 44.25 86 SER A C 1
ATOM 627 O O . SER A 1 86 ? -26.358 -2.090 27.610 1.00 44.25 86 SER A O 1
ATOM 629 N N . ALA A 1 87 ? -24.515 -1.526 26.471 1.00 52.75 87 ALA A N 1
ATOM 630 C CA . ALA A 1 87 ? -25.259 -0.943 25.352 1.00 52.75 87 ALA A CA 1
ATOM 631 C C . ALA A 1 87 ? -25.488 -1.997 24.254 1.00 52.75 87 ALA A C 1
ATOM 633 O O . ALA A 1 87 ? -24.585 -2.358 23.509 1.00 52.75 87 ALA A O 1
ATOM 634 N N . THR A 1 88 ? -26.716 -2.508 24.149 1.00 67.31 88 THR A N 1
ATOM 635 C CA . THR A 1 88 ? -27.097 -3.564 23.190 1.00 67.31 88 THR A CA 1
ATOM 636 C C . THR A 1 88 ? -27.088 -3.116 21.724 1.00 67.31 88 THR A C 1
ATOM 638 O O . THR A 1 88 ? -27.182 -3.962 20.845 1.00 67.31 88 THR A O 1
ATOM 641 N N . TRP A 1 89 ? -26.982 -1.811 21.457 1.00 85.06 89 TRP A N 1
ATOM 642 C CA . TRP A 1 89 ? -27.135 -1.204 20.130 1.00 85.06 89 TRP A CA 1
ATOM 643 C C . TRP A 1 89 ? -25.812 -0.913 19.406 1.00 85.06 89 TRP A C 1
ATOM 645 O O . TRP A 1 89 ? -25.835 -0.548 18.235 1.00 85.06 89 TRP A O 1
ATOM 655 N N . GLU A 1 90 ? -24.653 -1.045 20.063 1.00 82.88 90 GLU A N 1
ATOM 656 C CA . GLU A 1 90 ? -23.363 -0.637 19.476 1.00 82.88 90 GLU A CA 1
ATOM 657 C C . GLU A 1 90 ? -23.028 -1.421 18.203 1.00 82.88 90 GLU A C 1
ATOM 659 O O . GLU A 1 90 ? -22.592 -0.838 17.213 1.00 82.88 90 GLU A O 1
ATOM 664 N N . SER A 1 91 ? -23.275 -2.735 18.204 1.00 83.44 91 SER A N 1
ATOM 665 C CA . SER A 1 91 ? -23.055 -3.585 17.028 1.00 83.44 91 SER A CA 1
ATOM 666 C C . SER A 1 91 ? -23.969 -3.198 15.863 1.00 83.44 91 SER A C 1
ATOM 668 O O . SER A 1 91 ? -23.514 -3.142 14.721 1.00 83.44 91 SER A O 1
ATOM 670 N N . ASP A 1 92 ? -25.239 -2.905 16.149 1.00 90.00 92 ASP A N 1
ATOM 671 C CA . ASP A 1 92 ? -26.207 -2.489 15.131 1.00 90.00 92 ASP A CA 1
ATOM 672 C C . ASP A 1 92 ? -25.828 -1.120 14.554 1.00 90.00 92 ASP A C 1
ATOM 674 O O . ASP A 1 92 ? -25.849 -0.929 13.338 1.00 90.00 92 ASP A O 1
ATOM 678 N N . LEU A 1 93 ? -25.378 -0.192 15.408 1.00 91.19 93 LEU A N 1
ATOM 679 C CA . LEU A 1 93 ? -24.869 1.108 14.985 1.00 91.19 93 LEU A CA 1
ATOM 680 C C . LEU A 1 93 ? -23.687 0.972 14.017 1.00 91.19 93 LEU A C 1
ATOM 682 O O . LEU A 1 93 ? -23.694 1.626 12.974 1.00 91.19 93 LEU A O 1
ATOM 686 N N . LYS A 1 94 ? -22.693 0.122 14.323 1.00 90.31 94 LYS A N 1
ATOM 687 C CA . LYS A 1 94 ? -21.554 -0.118 13.416 1.00 90.31 94 LYS A CA 1
ATOM 688 C C . LYS A 1 94 ? -22.038 -0.547 12.028 1.00 90.31 94 LYS A C 1
ATOM 690 O O . LYS A 1 94 ? -21.600 0.012 11.026 1.00 90.31 94 LYS A O 1
ATOM 695 N N . GLY A 1 95 ? -22.978 -1.493 11.973 1.00 92.25 95 GLY A N 1
ATOM 696 C CA . GLY A 1 95 ? -23.569 -1.962 10.719 1.00 92.25 95 GLY A CA 1
ATOM 697 C C . GLY A 1 95 ? -24.289 -0.855 9.944 1.00 92.25 95 GLY A C 1
ATOM 698 O O . GLY A 1 95 ? -24.105 -0.733 8.734 1.00 92.25 95 GLY A O 1
ATOM 699 N N . LEU A 1 96 ? -25.060 -0.006 10.630 1.00 95.38 96 LEU A N 1
ATOM 700 C CA . LEU A 1 96 ? -25.742 1.138 10.012 1.00 95.38 96 LEU A CA 1
ATOM 701 C C . LEU A 1 96 ? -24.752 2.150 9.418 1.00 95.38 96 LEU A C 1
ATOM 703 O O . LEU A 1 96 ? -24.963 2.620 8.301 1.00 95.38 96 LEU A O 1
ATOM 707 N N . ILE A 1 97 ? -23.658 2.449 10.127 1.00 92.38 97 ILE A N 1
ATOM 708 C CA . ILE A 1 97 ? -22.603 3.354 9.647 1.00 92.38 97 ILE A CA 1
ATOM 709 C C . ILE A 1 97 ? -21.928 2.780 8.397 1.00 92.38 97 ILE A C 1
ATOM 711 O O . ILE A 1 97 ? -21.803 3.484 7.398 1.00 92.38 97 ILE A O 1
ATOM 715 N N . ILE A 1 98 ? -21.530 1.504 8.431 1.00 92.88 98 ILE A N 1
ATOM 716 C CA . ILE A 1 98 ? -20.891 0.820 7.297 1.00 92.88 98 ILE A CA 1
ATOM 717 C C . ILE A 1 98 ? -21.803 0.874 6.065 1.00 92.88 98 ILE A C 1
ATOM 719 O O . ILE A 1 98 ? -21.386 1.361 5.016 1.00 92.88 98 ILE A O 1
ATOM 723 N N . ASN A 1 99 ? -23.072 0.480 6.212 1.00 94.75 99 ASN A N 1
ATOM 724 C CA . ASN A 1 99 ? -24.046 0.488 5.117 1.00 94.75 99 ASN A CA 1
ATOM 725 C C . ASN A 1 99 ? -24.253 1.894 4.527 1.00 94.75 99 ASN A C 1
ATOM 727 O O . ASN A 1 99 ? -24.390 2.057 3.311 1.00 94.75 99 ASN A O 1
ATOM 731 N N . ALA A 1 100 ? -24.278 2.927 5.374 1.00 93.38 100 ALA A N 1
ATOM 732 C CA . ALA A 1 100 ? -24.385 4.309 4.922 1.00 93.38 100 ALA A CA 1
ATOM 733 C C . ALA A 1 100 ? -23.152 4.735 4.109 1.00 93.38 100 ALA A C 1
ATOM 735 O O . ALA A 1 100 ? -23.303 5.311 3.034 1.00 93.38 100 ALA A O 1
ATOM 736 N N . ILE A 1 101 ? -21.943 4.405 4.567 1.00 91.94 101 ILE A N 1
ATOM 737 C CA . ILE A 1 101 ? -20.695 4.760 3.876 1.00 91.94 101 ILE A CA 1
ATOM 738 C C . ILE A 1 101 ? -20.563 4.019 2.539 1.00 91.94 101 ILE A C 1
ATOM 740 O O . ILE A 1 101 ? -20.202 4.630 1.532 1.00 91.94 101 ILE A O 1
ATOM 744 N N . GLU A 1 102 ? -20.892 2.727 2.498 1.00 91.38 102 GLU A N 1
ATOM 745 C CA . GLU A 1 102 ? -20.858 1.914 1.272 1.00 91.38 102 GLU A CA 1
ATOM 746 C C . GLU A 1 102 ? -21.875 2.386 0.220 1.00 91.38 102 GLU A C 1
ATOM 748 O O . GLU A 1 102 ? -21.667 2.218 -0.983 1.00 91.38 102 GLU A O 1
ATOM 753 N N . SER A 1 103 ? -22.963 3.022 0.662 1.00 91.00 103 SER A N 1
ATOM 754 C CA . SER A 1 103 ? -23.966 3.641 -0.209 1.00 91.00 103 SER A CA 1
ATOM 755 C C . SER A 1 103 ? -23.723 5.132 -0.482 1.00 91.00 103 SER A C 1
ATOM 757 O O . SER A 1 103 ? -24.522 5.747 -1.190 1.00 91.00 103 SER A O 1
ATOM 759 N N . TYR A 1 104 ? -22.609 5.706 -0.005 1.00 89.19 104 TYR A N 1
ATOM 760 C CA . TYR A 1 104 ? -22.275 7.139 -0.099 1.00 89.19 104 TYR A CA 1
ATOM 761 C C . TYR A 1 104 ? -23.342 8.053 0.524 1.00 89.19 104 TYR A C 1
ATOM 763 O O . TYR A 1 104 ? -23.505 9.204 0.115 1.00 89.19 104 TYR A O 1
ATOM 771 N N . SER A 1 105 ? -24.089 7.545 1.504 1.00 89.94 105 SER A N 1
ATOM 772 C CA . SER A 1 105 ? -25.064 8.332 2.245 1.00 89.94 105 SER A CA 1
ATOM 773 C C . SER A 1 105 ? -24.355 9.308 3.181 1.00 89.94 105 SER A C 1
ATOM 775 O O . SER A 1 105 ? -23.425 8.950 3.908 1.00 89.94 105 SER A O 1
ATOM 777 N N . THR A 1 106 ? -24.825 10.551 3.206 1.00 88.12 106 THR A N 1
ATOM 778 C CA . THR A 1 106 ? -24.400 11.564 4.182 1.00 88.12 106 THR A CA 1
ATOM 779 C C . THR A 1 106 ? -25.134 11.435 5.507 1.00 88.12 106 THR A C 1
ATOM 781 O O . THR A 1 106 ? -24.782 12.120 6.457 1.00 88.12 106 THR A O 1
ATOM 784 N N . THR A 1 107 ? -26.149 10.576 5.598 1.00 89.94 107 THR A N 1
ATOM 785 C CA . THR A 1 107 ? -26.977 10.430 6.796 1.00 89.94 107 THR A CA 1
ATOM 786 C C . THR A 1 107 ? -27.118 8.959 7.171 1.00 89.94 107 THR A C 1
ATOM 788 O O . THR A 1 107 ? -27.460 8.118 6.339 1.00 89.94 107 THR A O 1
ATOM 791 N N . VAL A 1 108 ? -26.877 8.663 8.443 1.00 93.44 108 VAL A N 1
ATOM 792 C CA . VAL A 1 108 ? -27.145 7.378 9.088 1.00 93.44 108 VAL A CA 1
ATOM 793 C C . VAL A 1 108 ? -28.407 7.545 9.925 1.00 93.44 108 VAL A C 1
ATOM 795 O O . VAL A 1 108 ? -28.417 8.344 10.862 1.00 93.44 108 VAL A O 1
ATOM 798 N N . ASP A 1 109 ? -29.469 6.816 9.591 1.00 94.00 109 ASP A N 1
ATOM 799 C CA . ASP A 1 109 ? -30.671 6.750 10.427 1.00 94.00 109 ASP A CA 1
ATOM 800 C C . ASP A 1 109 ? -30.414 5.805 11.605 1.00 94.00 109 ASP A C 1
ATOM 802 O O . ASP A 1 109 ? -30.129 4.622 11.414 1.00 94.00 109 ASP A O 1
ATOM 806 N N . ILE A 1 110 ? -30.489 6.345 12.821 1.00 94.44 110 ILE A N 1
ATOM 807 C CA . ILE A 1 110 ? -30.310 5.604 14.077 1.00 94.44 110 ILE A CA 1
ATOM 808 C C . ILE A 1 110 ? -31.560 5.671 14.959 1.00 94.44 110 ILE A C 1
ATOM 810 O O . ILE A 1 110 ? -31.517 5.265 16.120 1.00 94.44 110 ILE A O 1
ATOM 814 N N . SER A 1 111 ? -32.677 6.176 14.429 1.00 91.25 111 SER A N 1
ATOM 815 C CA . SER A 1 111 ? -33.925 6.347 15.177 1.00 91.25 111 SER A CA 1
ATOM 816 C C . SER A 1 111 ? -34.457 5.027 15.740 1.00 91.25 111 SER A C 1
ATOM 818 O O . SER A 1 111 ? -34.976 5.006 16.851 1.00 91.25 111 SER A O 1
ATOM 820 N N . GLY A 1 112 ? -34.242 3.914 15.030 1.00 91.56 112 GLY A N 1
ATOM 821 C CA . GLY A 1 112 ? -34.620 2.567 15.471 1.00 91.56 112 GLY A CA 1
ATOM 822 C C . GLY A 1 112 ? -33.759 1.972 16.592 1.00 91.56 112 GLY A C 1
ATOM 823 O O . GLY A 1 112 ? -34.080 0.891 17.075 1.00 91.56 112 GLY A O 1
ATOM 824 N N . LEU A 1 113 ? -32.673 2.640 17.005 1.00 91.88 113 LEU A N 1
ATOM 825 C CA . LEU A 1 113 ? -31.837 2.204 18.132 1.00 91.88 113 LEU A CA 1
ATOM 826 C C . LEU A 1 113 ? -32.338 2.736 19.486 1.00 91.88 113 LEU A C 1
ATOM 828 O O . LEU A 1 113 ? -31.803 2.345 20.524 1.00 91.88 113 LEU A O 1
ATOM 832 N N . ASP A 1 114 ? -33.325 3.644 19.482 1.00 91.44 114 ASP A N 1
ATOM 833 C CA . ASP A 1 114 ? -33.955 4.226 20.674 1.00 91.44 114 ASP A CA 1
ATOM 834 C C . ASP A 1 114 ? -32.955 4.787 21.708 1.00 91.44 114 ASP A C 1
ATOM 836 O O . ASP A 1 114 ? -33.164 4.681 22.916 1.00 91.44 114 ASP A O 1
ATOM 840 N N . ILE A 1 115 ? -31.853 5.401 21.255 1.00 88.50 115 ILE A N 1
ATOM 841 C CA . ILE A 1 115 ? -30.749 5.845 22.125 1.00 88.50 115 ILE A CA 1
ATOM 842 C C . ILE A 1 115 ? -31.112 7.163 22.833 1.00 88.50 115 ILE A C 1
ATOM 844 O O . ILE A 1 115 ? -31.202 8.206 22.176 1.00 88.50 115 ILE A O 1
ATOM 848 N N . PRO A 1 116 ? -31.249 7.196 24.175 1.00 89.56 116 PRO A N 1
ATOM 849 C CA . PRO A 1 116 ? -31.511 8.445 24.886 1.00 89.56 116 PRO A CA 1
ATOM 850 C C . PRO A 1 116 ? -30.296 9.380 24.872 1.00 89.56 116 PRO A C 1
ATOM 852 O O . PRO A 1 116 ? -29.161 8.944 25.078 1.00 89.56 116 PRO A O 1
ATOM 855 N N . TYR A 1 117 ? -30.526 10.682 24.725 1.00 85.62 117 TYR A N 1
ATOM 856 C CA . TYR A 1 117 ? -29.497 11.709 24.834 1.00 85.62 117 TYR A CA 1
ATOM 857 C C . TYR A 1 117 ? -29.022 11.863 26.284 1.00 85.62 117 TYR A C 1
ATOM 859 O O . TYR A 1 117 ? -29.715 12.423 27.135 1.00 85.62 117 TYR A O 1
ATOM 867 N N . ASN A 1 118 ? -27.807 11.395 26.554 1.00 83.25 118 ASN A N 1
ATOM 868 C CA . ASN A 1 118 ? -27.059 11.647 27.781 1.00 83.25 118 ASN A CA 1
ATOM 869 C C . ASN A 1 118 ? -25.552 11.473 27.519 1.00 83.25 118 ASN A C 1
ATOM 871 O O . ASN A 1 118 ? -25.149 10.989 26.460 1.00 83.25 118 ASN A O 1
ATOM 875 N N . ALA A 1 119 ? -24.720 11.883 28.479 1.00 78.06 119 ALA A N 1
ATOM 876 C CA . ALA A 1 119 ? -23.265 11.871 28.329 1.00 78.06 119 ALA A CA 1
ATOM 877 C C . ALA A 1 119 ? -22.686 10.464 28.084 1.00 78.06 119 ALA A C 1
ATOM 879 O O . ALA A 1 119 ? -21.801 10.317 27.243 1.00 78.06 119 ALA A O 1
ATOM 880 N N . ASP A 1 120 ? -23.209 9.438 28.758 1.00 81.06 120 ASP A N 1
ATOM 881 C CA . ASP A 1 120 ? -22.703 8.064 28.657 1.00 81.06 120 ASP A CA 1
ATOM 882 C C . ASP A 1 120 ? -23.010 7.443 27.287 1.00 81.06 120 ASP A C 1
ATOM 884 O O . ASP A 1 120 ? -22.146 6.825 26.661 1.00 81.06 120 ASP A O 1
ATOM 888 N N . ASN A 1 121 ? -24.223 7.660 26.774 1.00 83.88 121 ASN A N 1
ATOM 889 C CA . ASN A 1 121 ? -24.621 7.197 25.447 1.00 83.88 121 ASN A CA 1
ATOM 890 C C . ASN A 1 121 ? -23.876 7.937 24.338 1.00 83.88 121 ASN A C 1
ATOM 892 O O . ASN A 1 121 ? -23.479 7.316 23.356 1.00 83.88 121 ASN A O 1
ATOM 896 N N . LEU A 1 122 ? -23.629 9.241 24.500 1.00 80.44 122 LEU A N 1
ATOM 897 C CA . LEU A 1 122 ? -22.770 9.974 23.573 1.00 80.44 122 LEU A CA 1
ATOM 898 C C . LEU A 1 122 ? -21.338 9.435 23.597 1.00 80.44 122 LEU A C 1
ATOM 900 O O . LEU A 1 122 ? -20.753 9.263 22.536 1.00 80.44 122 LEU A O 1
ATOM 904 N N . ALA A 1 123 ? -20.771 9.145 24.770 1.00 77.50 123 ALA A N 1
ATOM 905 C CA . ALA A 1 123 ? -19.434 8.562 24.870 1.00 77.50 123 ALA A CA 1
ATOM 906 C C . ALA A 1 123 ? -19.360 7.181 24.193 1.00 77.50 123 ALA A C 1
ATOM 908 O O . ALA A 1 123 ? -18.435 6.927 23.423 1.00 77.50 123 ALA A O 1
ATOM 909 N N . SER A 1 124 ? -20.370 6.336 24.409 1.00 80.12 124 SER A N 1
ATOM 910 C CA . SER A 1 124 ? -20.479 5.008 23.786 1.00 80.12 124 SER A CA 1
ATOM 911 C C . SER A 1 124 ? -20.630 5.113 22.263 1.00 80.12 124 SER A C 1
ATOM 913 O O . SER A 1 124 ? -19.945 4.415 21.522 1.00 80.12 124 SER A O 1
ATOM 915 N N . LEU A 1 125 ? -21.429 6.068 21.771 1.00 85.31 125 LEU A N 1
ATOM 916 C CA . LEU A 1 125 ? -21.591 6.333 20.338 1.00 85.31 125 LEU A CA 1
ATOM 917 C C . LEU A 1 125 ? -20.275 6.808 19.716 1.00 85.31 125 LEU A C 1
ATOM 919 O O . LEU A 1 125 ? -19.870 6.294 18.677 1.00 85.31 125 LEU A O 1
ATOM 923 N N . ARG A 1 126 ? -19.565 7.742 20.363 1.00 78.69 126 ARG A N 1
ATOM 924 C CA . ARG A 1 126 ? -18.241 8.205 19.910 1.00 78.69 126 ARG A CA 1
ATOM 925 C C . ARG A 1 126 ? -17.232 7.055 19.855 1.00 78.69 126 ARG A C 1
ATOM 927 O O . ARG A 1 126 ? -16.471 6.969 18.893 1.00 78.69 126 ARG A O 1
ATOM 934 N N . SER A 1 127 ? -17.255 6.166 20.849 1.00 76.88 127 SER A N 1
ATOM 935 C CA . SER A 1 127 ? -16.428 4.955 20.882 1.00 76.88 127 SER A CA 1
ATOM 936 C C . SER A 1 127 ? -16.766 4.009 19.725 1.00 76.88 127 SER A C 1
ATOM 938 O O . SER A 1 127 ? -15.873 3.597 18.986 1.00 76.88 127 SER A O 1
ATOM 940 N N . ALA A 1 128 ? -18.053 3.745 19.481 1.00 81.12 128 ALA A N 1
ATOM 941 C CA . ALA A 1 128 ? -18.511 2.913 18.371 1.00 81.12 128 ALA A CA 1
ATOM 942 C C . ALA A 1 128 ? -18.142 3.505 16.998 1.00 81.12 128 ALA A C 1
ATOM 944 O O . ALA A 1 128 ? -17.678 2.767 16.128 1.00 81.12 128 ALA A O 1
ATOM 945 N N . MET A 1 129 ? -18.270 4.826 16.811 1.00 82.56 129 MET A N 1
ATOM 946 C CA . MET A 1 129 ? -17.807 5.527 15.603 1.00 82.56 129 MET A CA 1
ATOM 947 C C . MET A 1 129 ? -16.296 5.336 15.405 1.00 82.56 129 MET A C 1
ATOM 949 O O . MET A 1 129 ? -15.869 4.910 14.335 1.00 82.56 129 MET A O 1
ATOM 953 N N . SER A 1 130 ? -15.492 5.591 16.445 1.00 77.19 130 SER A N 1
ATOM 954 C CA . SER A 1 130 ? -14.030 5.412 16.416 1.00 77.19 130 SER A CA 1
ATOM 955 C C . SER A 1 130 ? -13.636 3.983 16.042 1.00 77.19 130 SER A C 1
ATOM 957 O O . SER A 1 130 ? -12.862 3.761 15.110 1.00 77.19 130 SER A O 1
ATOM 959 N N . ALA A 1 131 ? -14.231 3.002 16.726 1.00 78.94 131 ALA A N 1
ATOM 960 C CA . ALA A 1 131 ? -13.998 1.590 16.470 1.00 78.94 131 ALA A CA 1
ATOM 961 C C . ALA A 1 131 ? -14.372 1.214 15.031 1.00 78.94 131 ALA A C 1
ATOM 963 O O . ALA A 1 131 ? -13.601 0.523 14.375 1.00 78.94 131 ALA A O 1
ATOM 964 N N . THR A 1 132 ? -15.493 1.727 14.509 1.00 84.81 132 THR A N 1
ATOM 965 C CA . THR A 1 132 ? -15.920 1.473 13.123 1.00 84.81 132 THR A CA 1
ATOM 966 C C . THR A 1 132 ? -14.859 1.911 12.119 1.00 84.81 132 THR A C 1
ATOM 968 O O . THR A 1 132 ? -14.520 1.132 11.236 1.00 84.81 132 THR A O 1
ATOM 971 N N . PHE A 1 133 ? -14.294 3.114 12.249 1.00 83.69 133 PHE A N 1
ATOM 972 C CA . PHE A 1 133 ? -13.273 3.595 11.309 1.00 83.69 133 PHE A CA 1
ATOM 973 C C . PHE A 1 133 ? -11.915 2.907 11.484 1.00 83.69 133 PHE A C 1
ATOM 975 O O . PHE A 1 133 ? -11.241 2.642 10.491 1.00 83.69 133 PHE A O 1
ATOM 982 N N . ASN A 1 134 ? -11.523 2.569 12.715 1.00 80.38 134 ASN A N 1
ATOM 983 C CA . ASN A 1 134 ? -10.280 1.832 12.966 1.00 80.38 134 ASN A CA 1
ATOM 984 C C . ASN A 1 134 ? -10.344 0.386 12.447 1.00 80.38 134 ASN A C 1
ATOM 986 O O . ASN A 1 134 ? -9.342 -0.140 11.968 1.00 80.38 134 ASN A O 1
ATOM 990 N N . GLU A 1 135 ? -11.520 -0.243 12.525 1.00 83.75 135 GLU A N 1
ATOM 991 C CA . GLU A 1 135 ? -11.799 -1.578 11.978 1.00 83.75 135 GLU A CA 1
ATOM 992 C C . GLU A 1 135 ? -12.045 -1.552 10.460 1.00 83.75 135 GLU A C 1
ATOM 994 O O . GLU A 1 135 ? -11.979 -2.598 9.816 1.00 83.75 135 GLU A O 1
ATOM 999 N N . ASN A 1 136 ? -12.294 -0.371 9.876 1.00 87.88 136 ASN A N 1
ATOM 1000 C CA . ASN A 1 136 ? -12.530 -0.188 8.442 1.00 87.88 136 ASN A CA 1
ATOM 1001 C C . ASN A 1 136 ? -11.656 0.928 7.829 1.00 87.88 136 ASN A C 1
ATOM 1003 O O . ASN A 1 136 ? -12.178 1.960 7.379 1.00 87.88 136 ASN A O 1
ATOM 1007 N N . PRO A 1 137 ? -10.322 0.739 7.751 1.00 90.19 137 PRO A N 1
ATOM 1008 C CA . PRO A 1 137 ? -9.404 1.752 7.227 1.00 90.19 137 PRO A CA 1
ATOM 1009 C C . PRO A 1 137 ? -9.633 2.122 5.750 1.00 90.19 137 PRO A C 1
ATOM 1011 O O . PRO A 1 137 ? -9.133 3.154 5.293 1.00 90.19 137 PRO A O 1
ATOM 1014 N N . GLN A 1 138 ? -10.389 1.313 4.998 1.00 90.19 138 GLN A N 1
ATOM 1015 C CA . GLN A 1 138 ? -10.797 1.596 3.619 1.00 90.19 138 GLN A CA 1
ATOM 1016 C C . GLN A 1 138 ? -11.733 2.809 3.506 1.00 90.19 138 GLN A C 1
ATOM 1018 O O . GLN A 1 138 ? -11.822 3.410 2.438 1.00 90.19 138 GLN A O 1
ATOM 1023 N N . PHE A 1 139 ? -12.378 3.233 4.598 1.00 90.81 139 PHE A N 1
ATOM 1024 C CA . PHE A 1 139 ? -13.251 4.414 4.635 1.00 90.81 139 PHE A CA 1
ATOM 1025 C C . PHE A 1 139 ? -12.499 5.736 4.858 1.00 90.81 139 PHE A C 1
ATOM 1027 O O . PHE A 1 139 ? -13.074 6.717 5.325 1.00 90.81 139 PHE A O 1
ATOM 1034 N N . PHE A 1 140 ? -11.219 5.809 4.478 1.00 87.12 140 PHE A N 1
ATOM 1035 C CA . PHE A 1 140 ? -10.352 6.992 4.629 1.00 87.12 140 PHE A CA 1
ATOM 1036 C C . PHE A 1 140 ? -10.888 8.284 3.971 1.00 87.12 140 PHE A C 1
ATOM 1038 O O . PHE A 1 140 ? -10.347 9.374 4.210 1.00 87.12 140 PHE A O 1
ATOM 1045 N N . TYR A 1 141 ? -11.887 8.154 3.093 1.00 86.25 141 TYR A N 1
ATOM 1046 C CA . TYR A 1 141 ? -12.552 9.228 2.357 1.00 86.25 141 TYR A CA 1
ATOM 1047 C C . TYR A 1 141 ? -13.708 9.881 3.126 1.00 86.25 141 TYR A C 1
ATOM 1049 O O . TYR A 1 141 ? -14.125 10.981 2.755 1.00 86.25 141 TYR A O 1
ATOM 1057 N N . VAL A 1 142 ? -14.194 9.254 4.200 1.00 85.50 142 VAL A N 1
ATOM 1058 C CA . VAL A 1 142 ? -15.072 9.908 5.175 1.00 85.50 142 VAL A CA 1
ATOM 1059 C C . VAL A 1 142 ? -14.200 10.880 5.967 1.00 85.50 142 VAL A C 1
ATOM 1061 O O . VAL A 1 142 ? -13.143 10.516 6.492 1.00 85.50 142 VAL A O 1
ATOM 1064 N N . SER A 1 143 ? -14.564 12.159 5.964 1.00 68.50 143 SER A N 1
ATOM 1065 C CA . SER A 1 143 ? -13.845 13.151 6.752 1.00 68.50 143 SER A CA 1
ATOM 1066 C C . SER A 1 143 ? -14.193 12.944 8.222 1.00 68.50 143 SER A C 1
ATOM 1068 O O . SER A 1 143 ? -15.272 12.469 8.563 1.00 68.50 143 SER A O 1
ATOM 1070 N N . GLY A 1 144 ? -13.270 13.261 9.130 1.00 61.78 144 GLY A N 1
ATOM 1071 C CA . GLY A 1 144 ? -13.539 13.073 10.555 1.00 61.78 144 GLY A CA 1
ATOM 1072 C C . GLY A 1 144 ? -14.445 14.144 11.163 1.00 61.78 144 GLY A C 1
ATOM 1073 O O . GLY A 1 144 ? -14.255 14.532 12.305 1.00 61.78 144 GLY A O 1
ATOM 1074 N N . GLY A 1 145 ? -15.411 14.660 10.412 1.00 66.81 145 GLY A N 1
ATOM 1075 C CA . GLY A 1 145 ? -16.512 15.454 10.946 1.00 66.81 145 GLY A CA 1
ATOM 1076 C C . GLY A 1 145 ? -17.787 14.619 10.939 1.00 66.81 145 GLY A C 1
ATOM 1077 O O . GLY A 1 145 ? -18.060 13.924 9.960 1.00 66.81 145 GLY A O 1
ATOM 1078 N N . TYR A 1 146 ? -18.565 14.682 12.018 1.00 80.75 146 TYR A N 1
ATOM 1079 C CA . TYR A 1 146 ? -19.949 14.220 11.998 1.00 80.75 146 TYR A CA 1
ATOM 1080 C C . TYR A 1 146 ? -20.816 15.025 12.963 1.00 80.75 146 TYR A C 1
ATOM 1082 O O . TYR A 1 146 ? -20.360 15.473 14.018 1.00 80.75 146 TYR A O 1
ATOM 1090 N N . SER A 1 147 ? -22.095 15.137 12.629 1.00 81.62 147 SER A N 1
ATOM 1091 C CA . SER A 1 147 ? -23.103 15.786 13.469 1.00 81.62 147 SER A CA 1
ATOM 1092 C C . SER A 1 147 ? -24.087 14.750 13.992 1.00 81.62 147 SER A C 1
ATOM 1094 O O . SER A 1 147 ? -24.455 13.822 13.278 1.00 81.62 147 SER A O 1
ATOM 1096 N N . ILE A 1 148 ? -24.521 14.893 15.245 1.00 84.31 148 ILE A N 1
ATOM 1097 C CA . ILE A 1 148 ? -25.538 14.020 15.847 1.00 84.31 148 ILE A CA 1
ATOM 1098 C C . ILE A 1 148 ? -26.802 14.837 16.076 1.00 84.31 148 ILE A C 1
ATOM 1100 O O . ILE A 1 148 ? -26.769 15.897 16.713 1.00 84.31 148 ILE A O 1
ATOM 1104 N N . TRP A 1 149 ? -27.925 14.297 15.620 1.00 83.56 149 TRP A N 1
ATOM 1105 C CA . TRP A 1 149 ? -29.234 14.916 15.747 1.00 83.56 149 TRP A CA 1
ATOM 1106 C C . TRP A 1 149 ? -30.119 14.138 16.708 1.00 83.56 149 TRP A C 1
ATOM 1108 O O . TRP A 1 149 ? -30.073 12.907 16.787 1.00 83.56 149 TRP A O 1
ATOM 1118 N N . ARG A 1 150 ? -30.963 14.875 17.431 1.00 86.12 150 ARG A N 1
ATOM 1119 C CA . ARG A 1 150 ? -32.000 14.321 18.302 1.00 86.12 150 ARG A CA 1
ATOM 1120 C C . ARG A 1 150 ? -33.362 14.899 17.960 1.00 86.12 150 ARG A C 1
ATOM 1122 O O . ARG A 1 150 ? -33.459 16.026 17.469 1.00 86.12 150 ARG A O 1
ATOM 1129 N N . ASN A 1 151 ? -34.398 14.160 18.327 1.00 82.56 151 ASN A N 1
ATOM 1130 C CA . ASN A 1 151 ? -35.759 14.674 18.363 1.00 82.56 151 ASN A CA 1
ATOM 1131 C C . ASN A 1 151 ? -36.028 15.473 19.658 1.00 82.56 151 ASN A C 1
ATOM 1133 O O . ASN A 1 151 ? -35.235 15.481 20.607 1.00 82.56 151 ASN A O 1
ATOM 1137 N N . ASN A 1 152 ? -37.196 16.112 19.731 1.00 79.50 152 ASN A N 1
ATOM 1138 C CA . ASN A 1 152 ? -37.599 16.908 20.893 1.00 79.50 152 ASN A CA 1
ATOM 1139 C C . ASN A 1 152 ? -37.867 16.090 22.171 1.00 79.50 152 ASN A C 1
ATOM 1141 O O . ASN A 1 152 ? -37.868 16.666 23.258 1.00 79.50 152 ASN A O 1
ATOM 1145 N N . SER A 1 153 ? -38.052 14.766 22.079 1.00 81.62 153 SER A N 1
ATOM 1146 C CA . SER A 1 153 ? -38.154 13.893 23.259 1.00 81.62 153 SER A CA 1
ATOM 1147 C C . SER A 1 153 ? -36.795 13.539 23.867 1.00 81.62 153 SER A C 1
ATOM 1149 O O . SER A 1 153 ? -36.748 12.895 24.912 1.00 81.62 153 SER A O 1
ATOM 1151 N N . GLY A 1 154 ? -35.691 13.968 23.245 1.00 80.44 154 GLY A N 1
ATOM 1152 C CA . GLY A 1 154 ? -34.342 13.690 23.720 1.00 80.44 154 GLY A CA 1
ATOM 1153 C C . GLY A 1 154 ? -33.797 12.335 23.273 1.00 80.44 154 GLY A C 1
ATOM 1154 O O . GLY A 1 154 ? -32.882 11.835 23.914 1.00 80.44 154 GLY A O 1
ATOM 1155 N N . THR A 1 155 ? -34.317 11.744 22.199 1.00 87.56 155 THR A N 1
ATOM 1156 C CA . THR A 1 155 ? -33.787 10.514 21.586 1.00 87.56 155 THR A CA 1
ATOM 1157 C C . THR A 1 155 ? -32.916 10.878 20.386 1.00 87.56 155 THR A C 1
ATOM 1159 O O . THR A 1 155 ? -33.298 11.743 19.595 1.00 87.56 155 THR A O 1
ATOM 1162 N N . LEU A 1 156 ? -31.745 10.251 20.248 1.00 88.00 156 LEU A N 1
ATOM 1163 C CA . LEU A 1 156 ? -30.882 10.410 19.074 1.00 88.00 156 LEU A CA 1
ATOM 1164 C C . LEU A 1 156 ? -31.539 9.749 17.858 1.00 88.00 156 LEU A C 1
ATOM 1166 O O . LEU A 1 156 ? -32.085 8.657 17.980 1.00 88.00 156 LEU A O 1
ATOM 1170 N N . ILE A 1 157 ? -31.496 10.408 16.701 1.00 89.06 157 ILE A N 1
ATOM 1171 C CA . ILE A 1 157 ? -32.229 9.953 15.509 1.00 89.06 157 ILE A CA 1
ATOM 1172 C C . ILE A 1 157 ? -31.371 9.837 14.253 1.00 89.06 157 ILE A C 1
ATOM 1174 O O . ILE A 1 157 ? -31.658 8.990 13.415 1.00 89.06 157 ILE A O 1
ATOM 1178 N N . SER A 1 158 ? -30.317 10.642 14.108 1.00 89.75 158 SER A N 1
ATOM 1179 C CA . SER A 1 158 ? -29.444 10.544 12.941 1.00 89.75 158 SER A CA 1
ATOM 1180 C C . SER A 1 158 ? -28.018 10.994 13.228 1.00 89.75 158 SER A C 1
ATOM 1182 O O . SER A 1 158 ? -27.759 11.796 14.133 1.00 89.75 158 SER A O 1
ATOM 1184 N N . ILE A 1 159 ? -27.098 10.458 12.430 1.00 89.81 159 ILE A N 1
ATOM 1185 C CA . ILE A 1 159 ? -25.709 10.901 12.338 1.00 89.81 159 ILE A CA 1
ATOM 1186 C C . ILE A 1 159 ? -25.495 11.422 10.921 1.00 89.81 159 ILE A C 1
ATOM 1188 O O . ILE A 1 159 ? -25.753 10.706 9.957 1.00 89.81 159 ILE A O 1
ATOM 1192 N N . GLU A 1 160 ? -25.026 12.654 10.780 1.00 87.75 160 GLU A N 1
ATOM 1193 C CA . GLU A 1 160 ? -24.605 13.199 9.492 1.00 87.75 160 GLU A CA 1
ATOM 1194 C C . GLU A 1 160 ? -23.098 13.045 9.339 1.00 87.75 160 GLU A C 1
ATOM 1196 O O . GLU A 1 160 ? -22.334 13.545 10.162 1.00 87.75 160 GLU A O 1
ATOM 1201 N N . LEU A 1 161 ? -22.682 12.335 8.296 1.00 86.12 161 LEU A N 1
ATOM 1202 C CA . LEU A 1 161 ? -21.290 12.098 7.944 1.00 86.12 161 LEU A CA 1
ATOM 1203 C C . LEU A 1 161 ? -20.806 13.178 6.981 1.00 86.12 161 LEU A C 1
ATOM 1205 O O . LEU A 1 161 ? -21.525 13.571 6.062 1.00 86.12 161 LEU A O 1
ATOM 1209 N N . SER A 1 162 ? -19.560 13.600 7.154 1.00 81.75 162 SER A N 1
ATOM 1210 C CA . SER A 1 162 ? -18.860 14.452 6.197 1.00 81.75 162 SER A CA 1
ATOM 1211 C C . SER A 1 162 ? -17.831 13.638 5.405 1.00 81.75 162 SER A C 1
ATOM 1213 O O . SER A 1 162 ? -17.306 12.632 5.876 1.00 81.75 162 SER A O 1
ATOM 1215 N N . TYR A 1 163 ? -17.521 14.066 4.186 1.00 83.00 163 TYR A N 1
ATOM 1216 C CA . TYR A 1 163 ? -16.612 13.403 3.251 1.00 83.00 163 TYR A CA 1
ATOM 1217 C C . TYR A 1 163 ? -15.500 14.366 2.809 1.00 83.00 163 TYR A C 1
ATOM 1219 O O . TYR A 1 163 ? -15.657 15.580 2.815 1.00 83.00 163 TYR A O 1
ATOM 1227 N N . LYS A 1 164 ? -14.321 13.848 2.446 1.00 74.31 164 LYS A N 1
ATOM 1228 C CA . LYS A 1 164 ? -13.174 14.693 2.043 1.00 74.31 164 LYS A CA 1
ATOM 1229 C C . LYS A 1 164 ? -13.310 15.278 0.630 1.00 74.31 164 LYS A C 1
ATOM 1231 O O . LYS A 1 164 ? -12.741 16.327 0.351 1.00 74.31 164 LYS A O 1
ATOM 1236 N N . ASN A 1 165 ? -14.040 14.598 -0.252 1.00 70.88 165 ASN A N 1
ATOM 1237 C CA . ASN A 1 165 ? -14.264 14.998 -1.640 1.00 70.88 165 ASN A CA 1
ATOM 1238 C C . ASN A 1 165 ? -15.763 15.232 -1.840 1.00 70.88 165 ASN A C 1
ATOM 1240 O O . ASN A 1 165 ? -16.485 14.295 -2.169 1.00 70.88 165 ASN A O 1
ATOM 1244 N N . GLU A 1 166 ? -16.233 16.458 -1.625 1.00 75.62 166 GLU A N 1
ATOM 1245 C CA . GLU A 1 166 ? -17.658 16.804 -1.680 1.00 75.62 166 GLU A CA 1
ATOM 1246 C C . GLU A 1 166 ? -17.947 17.905 -2.705 1.00 75.62 166 GLU A C 1
ATOM 1248 O O . GLU A 1 166 ? -17.133 18.797 -2.946 1.00 75.62 166 GLU A O 1
ATOM 1253 N N . TYR A 1 167 ? -19.139 17.850 -3.293 1.00 70.19 167 TYR A N 1
ATOM 1254 C CA . TYR A 1 167 ? -19.737 18.940 -4.052 1.00 70.19 167 TYR A CA 1
ATOM 1255 C C . TYR A 1 167 ? -20.793 19.640 -3.208 1.00 70.19 167 TYR A C 1
ATOM 1257 O O . TYR A 1 167 ? -21.551 18.986 -2.497 1.00 70.19 167 TYR A O 1
ATOM 1265 N N . VAL A 1 168 ? -20.908 20.958 -3.358 1.00 71.81 168 VAL A N 1
ATOM 1266 C CA . VAL A 1 168 ? -22.056 21.707 -2.840 1.00 71.81 168 VAL A CA 1
ATOM 1267 C C . VAL A 1 168 ? -23.033 21.926 -3.987 1.00 71.81 168 VAL A C 1
ATOM 1269 O O . VAL A 1 168 ? -22.738 22.659 -4.932 1.00 71.81 168 VAL A O 1
ATOM 1272 N N . ILE A 1 169 ? -24.198 21.286 -3.913 1.00 65.81 169 ILE A N 1
ATOM 1273 C CA . ILE A 1 169 ? -25.282 21.428 -4.888 1.00 65.81 169 ILE A CA 1
ATOM 1274 C C . ILE A 1 169 ? -26.514 21.932 -4.142 1.00 65.81 169 ILE A C 1
ATOM 1276 O O . ILE A 1 169 ? -27.022 21.268 -3.247 1.00 65.81 169 ILE A O 1
ATOM 1280 N N . SER A 1 170 ? -26.994 23.125 -4.502 1.00 69.62 170 SER A N 1
ATOM 1281 C CA . SER A 1 170 ? -28.206 23.726 -3.916 1.00 69.62 170 SER A CA 1
ATOM 1282 C C . SER A 1 170 ? -28.203 23.813 -2.379 1.00 69.62 170 SER A C 1
ATOM 1284 O O . SER A 1 170 ? -29.249 23.701 -1.749 1.00 69.62 170 SER A O 1
ATOM 1286 N N . GLY A 1 171 ? -27.030 24.018 -1.769 1.00 64.81 171 GLY A N 1
ATOM 1287 C CA . GLY A 1 171 ? -26.867 24.094 -0.311 1.00 64.81 171 GLY A CA 1
ATOM 1288 C C . GLY A 1 171 ? -26.730 22.740 0.393 1.00 64.81 171 GLY A C 1
ATOM 1289 O O . GLY A 1 171 ? -26.491 22.720 1.595 1.00 64.81 171 GLY A O 1
ATOM 1290 N N . SER A 1 172 ? -26.827 21.629 -0.340 1.00 64.94 172 SER A N 1
ATOM 1291 C CA . SER A 1 172 ? -26.550 20.283 0.161 1.00 64.94 172 SER A CA 1
ATOM 1292 C C . SER A 1 172 ? -25.157 19.830 -0.256 1.00 64.94 172 SER A C 1
ATOM 1294 O O . SER A 1 172 ? -24.748 19.988 -1.409 1.00 64.94 172 SER A O 1
ATOM 1296 N N . THR A 1 173 ? -24.438 19.248 0.693 1.00 70.94 173 THR A N 1
ATOM 1297 C CA . THR A 1 173 ? -23.123 18.656 0.474 1.00 70.94 173 THR A CA 1
ATOM 1298 C C . THR A 1 173 ? -23.290 17.200 0.046 1.00 70.94 173 THR A C 1
ATOM 1300 O O . THR A 1 173 ? -24.010 16.450 0.699 1.00 70.94 173 THR A O 1
ATOM 1303 N N . ILE A 1 174 ? -22.679 16.803 -1.072 1.00 78.50 174 ILE A N 1
ATOM 1304 C CA . ILE A 1 174 ? -22.831 15.466 -1.663 1.00 78.50 174 ILE A CA 1
ATOM 1305 C C . ILE A 1 174 ? -21.445 14.874 -1.954 1.00 78.50 174 ILE A C 1
ATOM 1307 O O . ILE A 1 174 ? -20.621 15.560 -2.567 1.00 78.50 174 ILE A O 1
ATOM 1311 N N . PRO A 1 175 ? -21.176 13.604 -1.600 1.00 83.81 175 PRO A N 1
ATOM 1312 C CA . PRO A 1 175 ? -19.902 12.960 -1.901 1.00 83.81 175 PRO A CA 1
ATOM 1313 C C . PRO A 1 175 ? -19.637 12.864 -3.409 1.00 83.81 175 PRO A C 1
ATOM 1315 O O . PRO A 1 175 ? -20.475 12.414 -4.195 1.00 83.81 175 PRO A O 1
ATOM 1318 N N . ASN A 1 176 ? -18.431 13.238 -3.831 1.00 84.69 176 ASN A N 1
ATOM 1319 C CA . ASN A 1 176 ? -17.942 13.043 -5.190 1.00 84.69 176 ASN A CA 1
ATOM 1320 C C . ASN A 1 176 ? -17.566 11.572 -5.399 1.00 84.69 176 ASN A C 1
ATOM 1322 O O . ASN A 1 176 ? -16.398 11.189 -5.293 1.00 84.69 176 ASN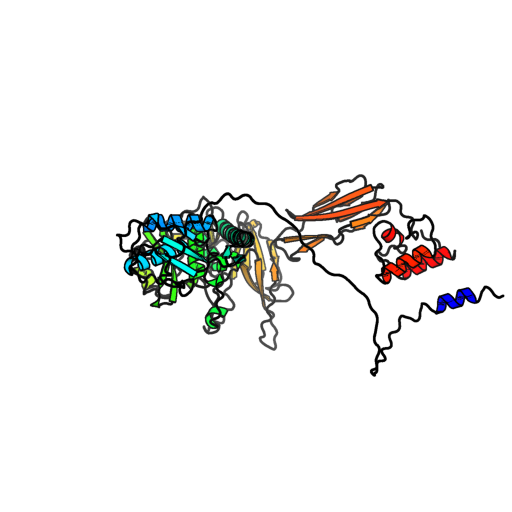 A O 1
ATOM 1326 N N . LYS A 1 177 ? -18.571 10.753 -5.715 1.00 85.12 177 LYS A N 1
ATOM 1327 C CA . LYS A 1 177 ? -18.408 9.308 -5.899 1.00 85.12 177 LYS A CA 1
ATOM 1328 C C 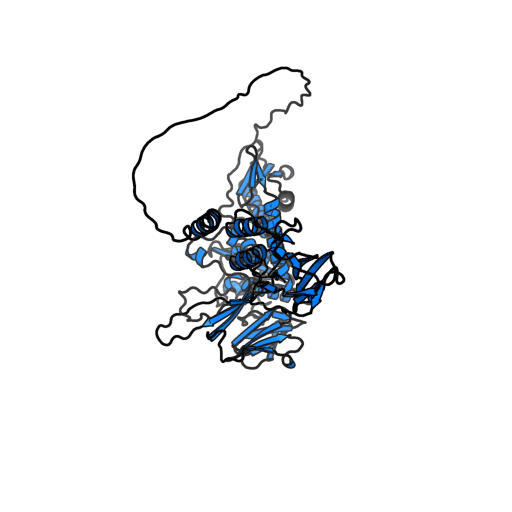. LYS A 1 177 ? -17.293 8.949 -6.883 1.00 85.12 177 LYS A C 1
ATOM 1330 O O . LYS A 1 177 ? -16.497 8.076 -6.586 1.00 85.12 177 LYS A O 1
ATOM 1335 N N . VAL A 1 178 ? -17.181 9.643 -8.018 1.00 76.12 178 VAL A N 1
ATOM 1336 C CA . VAL A 1 178 ? -16.164 9.321 -9.038 1.00 76.12 178 VAL A CA 1
ATOM 1337 C C . VAL A 1 178 ? -14.744 9.502 -8.493 1.00 76.12 178 VAL A C 1
ATOM 1339 O O . VAL A 1 178 ? -13.889 8.647 -8.715 1.00 76.12 178 VAL A O 1
ATOM 1342 N N . ALA A 1 179 ? -14.486 10.594 -7.767 1.00 77.56 179 ALA A N 1
ATOM 1343 C CA . ALA A 1 179 ? -13.178 10.825 -7.157 1.00 77.56 179 ALA A CA 1
ATOM 1344 C C . ALA A 1 179 ? -12.897 9.845 -6.010 1.00 77.56 179 ALA A C 1
ATOM 1346 O O . ALA A 1 179 ? -11.782 9.341 -5.896 1.00 77.56 179 ALA A O 1
ATOM 1347 N N . ILE A 1 180 ? -13.907 9.553 -5.184 1.00 85.38 180 ILE A N 1
ATOM 1348 C CA . ILE A 1 180 ? -13.789 8.577 -4.096 1.00 85.38 180 ILE A CA 1
ATOM 1349 C C . ILE A 1 180 ? -13.483 7.184 -4.659 1.00 85.38 180 ILE A C 1
ATOM 1351 O O . ILE A 1 180 ? -12.544 6.547 -4.197 1.00 85.38 180 ILE A O 1
ATOM 1355 N N . ASP A 1 181 ? -14.196 6.740 -5.694 1.00 81.62 181 ASP A N 1
ATOM 1356 C CA . ASP A 1 181 ? -13.999 5.428 -6.325 1.00 81.62 181 ASP A CA 1
ATOM 1357 C C . ASP A 1 181 ? -12.592 5.291 -6.920 1.00 81.62 181 ASP A C 1
ATOM 1359 O O . ASP A 1 181 ? -11.969 4.233 -6.814 1.00 81.62 181 ASP A O 1
ATOM 1363 N N . ALA A 1 182 ? -12.058 6.368 -7.508 1.00 76.56 182 ALA A N 1
ATOM 1364 C CA . ALA A 1 182 ? -10.688 6.399 -8.011 1.00 76.56 182 ALA A CA 1
ATOM 1365 C C . ALA A 1 182 ? -9.652 6.255 -6.881 1.00 76.56 182 ALA A C 1
ATOM 1367 O O . ALA A 1 182 ? -8.718 5.460 -7.003 1.00 76.56 182 ALA A O 1
ATOM 1368 N N . ASP A 1 183 ? -9.834 6.971 -5.768 1.00 82.06 183 ASP A N 1
ATOM 1369 C CA . ASP A 1 183 ? -8.960 6.864 -4.595 1.00 82.06 183 ASP A CA 1
ATOM 1370 C C . ASP A 1 183 ? -9.063 5.476 -3.937 1.00 82.06 183 ASP A C 1
ATOM 1372 O O . ASP A 1 183 ? -8.042 4.875 -3.602 1.00 82.06 183 ASP A O 1
ATOM 1376 N N . VAL A 1 184 ? -10.275 4.928 -3.787 1.00 85.69 184 VAL A N 1
ATOM 1377 C CA . VAL A 1 184 ? -10.514 3.580 -3.238 1.00 85.69 184 VAL A CA 1
ATOM 1378 C C . VAL A 1 184 ? -9.867 2.515 -4.120 1.00 85.69 184 VAL A C 1
ATOM 1380 O O . VAL A 1 184 ? -9.289 1.557 -3.605 1.00 85.69 184 VAL A O 1
ATOM 1383 N N . LYS A 1 185 ? -9.893 2.684 -5.447 1.00 82.00 185 LYS A N 1
ATOM 1384 C CA . LYS A 1 185 ? -9.166 1.795 -6.357 1.00 82.00 185 LYS A CA 1
ATOM 1385 C C . LYS A 1 185 ? -7.660 1.831 -6.085 1.00 82.00 185 LYS A C 1
ATOM 1387 O O . LYS A 1 185 ? -7.067 0.771 -5.931 1.00 82.00 185 LYS A O 1
ATOM 1392 N N . LEU A 1 186 ? -7.052 3.015 -5.988 1.00 80.00 186 LEU A N 1
ATOM 1393 C CA . LEU A 1 186 ? -5.613 3.152 -5.715 1.00 80.00 186 LEU A CA 1
ATOM 1394 C C . LEU A 1 186 ? -5.220 2.577 -4.350 1.00 80.00 186 LEU A C 1
ATOM 1396 O O . LEU A 1 186 ? -4.184 1.929 -4.223 1.00 80.00 186 LEU A O 1
ATOM 1400 N N . TYR A 1 187 ? -6.061 2.786 -3.339 1.00 87.50 187 TYR A N 1
ATOM 1401 C CA . TYR A 1 187 ? -5.913 2.166 -2.029 1.00 87.50 187 TYR A CA 1
ATOM 1402 C C . TYR A 1 187 ? -5.900 0.635 -2.135 1.00 87.50 187 TYR A C 1
ATOM 1404 O O . TYR A 1 187 ? -4.972 -0.012 -1.652 1.00 87.50 187 TYR A O 1
ATOM 1412 N N . ASN A 1 188 ? -6.890 0.057 -2.821 1.00 85.56 188 ASN A N 1
ATOM 1413 C CA . ASN A 1 188 ? -7.000 -1.389 -3.004 1.00 85.56 188 ASN A CA 1
ATOM 1414 C C . ASN A 1 188 ? -5.856 -1.969 -3.844 1.00 85.56 188 ASN A C 1
ATOM 1416 O O . ASN A 1 188 ? -5.396 -3.069 -3.547 1.00 85.56 188 ASN A O 1
ATOM 1420 N N . ASP A 1 189 ? -5.376 -1.246 -4.858 1.00 81.19 189 ASP A N 1
ATOM 1421 C CA . ASP A 1 189 ? -4.200 -1.636 -5.642 1.00 81.19 189 ASP A CA 1
ATOM 1422 C C . ASP A 1 189 ? -2.959 -1.730 -4.730 1.00 81.19 189 ASP A C 1
ATOM 1424 O O . ASP A 1 189 ? -2.230 -2.718 -4.793 1.00 81.19 189 ASP A O 1
ATOM 1428 N N . GLY A 1 190 ? -2.765 -0.772 -3.814 1.00 83.81 190 GLY A N 1
ATOM 1429 C CA . GLY A 1 190 ? -1.682 -0.813 -2.824 1.00 83.81 190 GLY A CA 1
ATOM 1430 C C . GLY A 1 190 ? -1.819 -1.949 -1.802 1.00 83.81 190 GLY A C 1
ATOM 1431 O O . GLY A 1 190 ? -0.830 -2.609 -1.489 1.00 83.81 190 GLY A O 1
ATOM 1432 N N . VAL A 1 191 ? -3.037 -2.235 -1.328 1.00 91.75 191 VAL A N 1
ATOM 1433 C CA . VAL A 1 191 ? -3.308 -3.406 -0.468 1.00 91.75 191 VAL A CA 1
ATOM 1434 C C . VAL A 1 191 ? -3.010 -4.709 -1.212 1.00 91.75 191 VAL A C 1
ATOM 1436 O O . VAL A 1 191 ? -2.403 -5.614 -0.648 1.00 91.75 191 VAL A O 1
ATOM 1439 N N . ASN A 1 192 ? -3.420 -4.831 -2.475 1.00 85.69 192 ASN A N 1
ATOM 1440 C CA . ASN A 1 192 ? -3.169 -6.033 -3.269 1.00 85.69 192 ASN A CA 1
ATOM 1441 C C . ASN A 1 192 ? -1.675 -6.214 -3.572 1.00 85.69 192 ASN A C 1
ATOM 1443 O O . ASN A 1 192 ? -1.205 -7.344 -3.519 1.00 85.69 192 ASN A O 1
ATOM 1447 N N . TYR A 1 193 ? -0.933 -5.128 -3.801 1.00 84.50 193 TYR A N 1
ATOM 1448 C CA . TYR A 1 193 ? 0.525 -5.175 -3.935 1.00 84.50 193 TYR A CA 1
ATOM 1449 C C . TYR A 1 193 ? 1.195 -5.701 -2.655 1.00 84.50 193 TYR A C 1
ATOM 1451 O O . TYR A 1 193 ? 2.089 -6.536 -2.728 1.00 84.50 193 TYR A O 1
ATOM 1459 N N . ALA A 1 194 ? 0.707 -5.318 -1.470 1.00 90.69 194 ALA A N 1
ATOM 1460 C CA . ALA A 1 194 ? 1.163 -5.923 -0.216 1.00 90.69 194 ALA A CA 1
ATOM 1461 C C . ALA A 1 194 ? 0.890 -7.429 -0.144 1.00 90.69 194 ALA A C 1
ATOM 1463 O O . ALA A 1 194 ? 1.716 -8.186 0.353 1.00 90.69 194 ALA A O 1
ATOM 1464 N N . MET A 1 195 ? -0.253 -7.883 -0.664 1.00 92.50 195 MET A N 1
ATOM 1465 C CA . MET A 1 195 ? -0.610 -9.304 -0.659 1.00 92.50 195 MET A CA 1
ATOM 1466 C C . MET A 1 195 ? 0.285 -10.167 -1.556 1.00 92.50 195 MET A C 1
ATOM 1468 O O . MET A 1 195 ? 0.284 -11.383 -1.386 1.00 92.50 195 MET A O 1
ATOM 1472 N N . GLU A 1 196 ? 1.069 -9.585 -2.468 1.00 86.19 196 GLU A N 1
ATOM 1473 C CA . GLU A 1 196 ? 2.048 -10.333 -3.270 1.00 86.19 196 GLU A CA 1
ATOM 1474 C C . GLU A 1 196 ? 3.173 -10.931 -2.408 1.00 86.19 196 GLU A C 1
ATOM 1476 O O . GLU A 1 196 ? 3.769 -11.936 -2.798 1.00 86.19 196 GLU A O 1
ATOM 1481 N N . SER A 1 197 ? 3.426 -10.383 -1.209 1.00 86.88 197 SER A N 1
ATOM 1482 C CA . SER A 1 197 ? 4.376 -10.967 -0.252 1.00 86.88 197 SER A CA 1
ATOM 1483 C C . SER A 1 197 ? 3.822 -12.190 0.486 1.00 86.88 197 SER A C 1
ATOM 1485 O O . SER A 1 197 ? 4.573 -12.880 1.175 1.00 86.88 197 SER A O 1
ATOM 1487 N N . VAL A 1 198 ? 2.526 -12.489 0.342 1.00 93.00 198 VAL A N 1
ATOM 1488 C CA . VAL A 1 198 ? 1.829 -13.556 1.063 1.00 93.00 198 VAL A CA 1
ATOM 1489 C C . VAL A 1 198 ? 1.525 -14.733 0.143 1.00 93.00 198 VAL A C 1
ATOM 1491 O O . VAL A 1 198 ? 1.030 -14.582 -0.971 1.00 93.00 198 VAL A O 1
ATOM 1494 N N . THR A 1 199 ? 1.745 -15.951 0.640 1.00 89.62 199 THR A N 1
ATOM 1495 C CA . THR A 1 199 ? 1.391 -17.184 -0.078 1.00 89.62 199 THR A CA 1
ATOM 1496 C C . THR A 1 199 ? 0.483 -18.078 0.760 1.00 89.62 199 THR A C 1
ATOM 1498 O O . THR A 1 199 ? 0.478 -18.026 1.988 1.00 89.62 199 THR A O 1
ATOM 1501 N N . SER A 1 200 ? -0.295 -18.937 0.097 1.00 88.25 200 SER A N 1
ATOM 1502 C CA . SER A 1 200 ? -1.213 -19.865 0.777 1.00 88.25 200 SER A CA 1
ATOM 1503 C C . SER A 1 200 ? -0.510 -20.929 1.629 1.00 88.25 200 SER A C 1
ATOM 1505 O O . SER A 1 200 ? -1.149 -21.521 2.495 1.00 88.25 200 SER A O 1
ATOM 1507 N N . SER A 1 201 ? 0.787 -21.168 1.406 1.00 88.25 201 SER A N 1
ATOM 1508 C CA . SER A 1 201 ? 1.601 -22.100 2.191 1.00 88.25 201 SER A CA 1
ATOM 1509 C C . SER A 1 201 ? 2.140 -21.506 3.491 1.00 88.25 201 SER A C 1
ATOM 1511 O O . SER A 1 201 ? 2.620 -22.265 4.329 1.00 88.25 201 SER A O 1
ATOM 1513 N N . MET A 1 202 ? 2.081 -20.183 3.666 1.00 92.25 202 MET A N 1
ATOM 1514 C CA . MET A 1 202 ? 2.508 -19.533 4.904 1.00 92.25 202 MET A CA 1
ATOM 1515 C C . MET A 1 202 ? 1.556 -19.852 6.056 1.00 92.25 202 MET A C 1
ATOM 1517 O O . MET A 1 202 ? 0.330 -19.786 5.913 1.00 92.25 202 MET A O 1
ATOM 1521 N N . SER A 1 203 ? 2.127 -20.111 7.230 1.00 92.00 203 SER A N 1
ATOM 1522 C CA . SER A 1 203 ? 1.397 -20.036 8.496 1.00 92.00 203 SER A CA 1
ATOM 1523 C C . SER A 1 203 ? 0.928 -18.606 8.782 1.00 92.00 203 SER A C 1
ATOM 1525 O O . SER A 1 203 ? 1.467 -17.645 8.241 1.00 92.00 203 SER A O 1
ATOM 1527 N N . ASP A 1 204 ? -0.054 -18.432 9.664 1.00 94.75 204 ASP A N 1
ATOM 1528 C CA . ASP A 1 204 ? -0.553 -17.090 9.995 1.00 94.75 204 ASP A CA 1
ATOM 1529 C C . ASP A 1 204 ? 0.541 -16.183 10.580 1.00 94.75 204 ASP A C 1
ATOM 1531 O O . ASP A 1 204 ? 0.619 -15.018 10.209 1.00 94.75 204 ASP A O 1
ATOM 1535 N N . MET A 1 205 ? 1.459 -16.729 11.388 1.00 93.19 205 MET A N 1
ATOM 1536 C CA . MET A 1 205 ? 2.646 -16.003 11.864 1.00 93.19 205 MET A CA 1
ATOM 1537 C C . MET A 1 205 ? 3.529 -15.519 10.706 1.00 93.19 205 MET A C 1
ATOM 1539 O O . MET A 1 205 ? 3.963 -14.373 10.696 1.00 93.19 205 MET A O 1
ATOM 1543 N N . GLU A 1 206 ? 3.762 -16.372 9.708 1.00 93.75 206 GLU A N 1
ATOM 1544 C CA . GLU A 1 206 ? 4.567 -16.026 8.535 1.00 93.75 206 GLU A CA 1
ATOM 1545 C C . GLU A 1 206 ? 3.900 -14.959 7.663 1.00 93.75 206 GLU A C 1
ATOM 1547 O O . GLU A 1 206 ? 4.592 -14.086 7.148 1.00 93.75 206 GLU A O 1
ATOM 1552 N N . LYS A 1 207 ? 2.567 -14.979 7.536 1.00 96.00 207 LYS A N 1
ATOM 1553 C CA . LYS A 1 207 ? 1.826 -13.910 6.845 1.00 96.00 207 LYS A CA 1
ATOM 1554 C C . LYS A 1 207 ? 1.946 -12.583 7.590 1.00 96.00 207 LYS A C 1
ATOM 1556 O O . LYS A 1 207 ? 2.154 -11.553 6.959 1.00 96.00 207 LYS A O 1
ATOM 1561 N N . ILE A 1 208 ? 1.824 -12.616 8.920 1.00 96.69 208 ILE A N 1
ATOM 1562 C CA . ILE A 1 208 ? 2.004 -11.446 9.788 1.00 96.69 208 ILE A CA 1
ATOM 1563 C C . ILE A 1 208 ? 3.418 -10.873 9.585 1.00 96.69 208 ILE A C 1
ATOM 1565 O O . ILE A 1 208 ? 3.548 -9.687 9.307 1.00 96.69 208 ILE A O 1
ATOM 1569 N N . LEU A 1 209 ? 4.460 -11.710 9.622 1.00 95.12 209 LEU A N 1
ATOM 1570 C CA . LEU A 1 209 ? 5.849 -11.292 9.384 1.00 95.12 209 LEU A CA 1
ATOM 1571 C C . LEU A 1 209 ? 6.052 -10.704 7.978 1.00 95.12 209 LEU A C 1
ATOM 1573 O O . LEU A 1 209 ? 6.591 -9.613 7.834 1.00 95.12 209 LEU A O 1
ATOM 1577 N N . ALA A 1 210 ? 5.564 -11.378 6.933 1.00 94.38 210 ALA A N 1
ATOM 1578 C CA . ALA A 1 210 ? 5.720 -10.917 5.551 1.00 94.38 210 ALA A CA 1
ATOM 1579 C C . ALA A 1 210 ? 5.081 -9.540 5.305 1.00 94.38 210 ALA A C 1
ATOM 1581 O O . ALA A 1 210 ? 5.603 -8.730 4.536 1.00 94.38 210 ALA A O 1
ATOM 1582 N N . LEU A 1 211 ? 3.938 -9.275 5.942 1.00 96.94 211 LEU A N 1
ATOM 1583 C CA . LEU A 1 211 ? 3.214 -8.012 5.815 1.00 96.94 211 LEU A CA 1
ATOM 1584 C C . LEU A 1 211 ? 3.790 -6.913 6.706 1.00 96.94 211 LEU A C 1
ATOM 1586 O O . LEU A 1 211 ? 3.725 -5.745 6.326 1.00 96.94 211 LEU A O 1
ATOM 1590 N N . HIS A 1 212 ? 4.362 -7.277 7.854 1.00 96.44 212 HIS A N 1
ATOM 1591 C CA . HIS A 1 212 ? 5.121 -6.361 8.697 1.00 96.44 212 HIS A CA 1
ATOM 1592 C C . HIS A 1 212 ? 6.320 -5.810 7.922 1.00 96.44 212 HIS A C 1
ATOM 1594 O O . HIS A 1 212 ? 6.429 -4.602 7.721 1.00 96.44 212 HIS A O 1
ATOM 1600 N N . ASP A 1 213 ? 7.143 -6.701 7.375 1.00 92.44 213 ASP A N 1
ATOM 1601 C CA . ASP A 1 213 ? 8.344 -6.333 6.630 1.00 92.44 213 ASP A CA 1
ATOM 1602 C C . ASP A 1 213 ? 8.035 -5.560 5.359 1.00 92.44 213 ASP A C 1
ATOM 1604 O O . ASP A 1 213 ? 8.750 -4.622 5.001 1.00 92.44 213 ASP A O 1
ATOM 1608 N N . TRP A 1 214 ? 6.954 -5.939 4.673 1.00 90.94 214 TRP A N 1
ATOM 1609 C CA . TRP A 1 214 ? 6.462 -5.175 3.538 1.00 90.94 214 TRP A CA 1
ATOM 1610 C C . TRP A 1 214 ? 6.085 -3.750 3.959 1.00 90.94 214 TRP A C 1
ATOM 1612 O O . TRP A 1 214 ? 6.506 -2.800 3.305 1.00 90.94 214 TRP A O 1
ATOM 1622 N N . LEU A 1 215 ? 5.347 -3.578 5.061 1.00 93.38 215 LEU A N 1
ATOM 1623 C CA . LEU A 1 215 ? 4.904 -2.261 5.520 1.00 93.38 215 LEU A CA 1
ATOM 1624 C C . LEU A 1 215 ? 6.088 -1.358 5.878 1.00 93.38 215 LEU A C 1
ATOM 1626 O O . LEU A 1 215 ? 6.141 -0.222 5.405 1.00 93.38 215 LEU A O 1
ATOM 1630 N N . VAL A 1 216 ? 7.034 -1.872 6.668 1.00 89.81 216 VAL A N 1
ATOM 1631 C CA . VAL A 1 216 ? 8.228 -1.125 7.092 1.00 89.81 216 VAL A CA 1
ATOM 1632 C C . VAL A 1 216 ? 9.082 -0.720 5.890 1.00 89.81 216 VAL A C 1
ATOM 1634 O O . VAL A 1 216 ? 9.587 0.392 5.828 1.00 89.81 216 VAL A O 1
ATOM 1637 N N . ARG A 1 217 ? 9.209 -1.587 4.882 1.00 83.44 217 ARG A N 1
ATOM 1638 C CA . ARG A 1 217 ? 9.999 -1.288 3.680 1.00 83.44 217 ARG A CA 1
ATOM 1639 C C . ARG A 1 217 ? 9.325 -0.283 2.742 1.00 83.44 217 ARG A C 1
ATOM 1641 O O . ARG A 1 217 ? 9.995 0.500 2.065 1.00 83.44 217 ARG A O 1
ATOM 1648 N N . GLU A 1 218 ? 8.003 -0.343 2.626 1.00 82.69 218 GLU A N 1
ATOM 1649 C CA . GLU A 1 218 ? 7.254 0.397 1.606 1.00 82.69 218 GLU A CA 1
ATOM 1650 C C . GLU A 1 218 ? 6.771 1.775 2.078 1.00 82.69 218 GLU A C 1
ATOM 1652 O O . GLU A 1 218 ? 6.424 2.627 1.249 1.00 82.69 218 GLU A O 1
ATOM 1657 N N . CYS A 1 219 ? 6.802 2.033 3.385 1.00 86.00 219 CYS A N 1
ATOM 1658 C CA . CYS A 1 219 ? 6.427 3.307 3.982 1.00 86.00 219 CYS A CA 1
ATOM 1659 C C . CYS A 1 219 ? 7.631 3.995 4.633 1.00 86.00 219 CYS A C 1
ATOM 1661 O O . CYS A 1 219 ? 8.419 3.343 5.294 1.00 86.00 219 CYS A O 1
ATOM 1663 N N . ASP A 1 220 ? 7.771 5.309 4.434 1.00 83.62 220 ASP A N 1
ATOM 1664 C CA . ASP A 1 220 ? 8.667 6.135 5.255 1.00 83.62 220 ASP A CA 1
ATOM 1665 C C . ASP A 1 220 ? 7.879 6.831 6.360 1.00 83.62 220 ASP A C 1
ATOM 1667 O O . ASP A 1 220 ? 6.820 7.426 6.100 1.00 83.62 220 ASP A O 1
ATOM 1671 N N . TYR A 1 221 ? 8.441 6.889 7.564 1.00 85.81 221 TYR A N 1
ATOM 1672 C CA . TYR A 1 221 ? 7.892 7.777 8.574 1.00 85.81 221 TYR A CA 1
ATOM 1673 C C . TYR A 1 221 ? 7.963 9.231 8.091 1.00 85.81 221 TYR A C 1
ATOM 1675 O O . TYR A 1 221 ? 9.018 9.711 7.667 1.00 85.81 221 TYR A O 1
ATOM 1683 N N . ASP A 1 222 ? 6.853 9.964 8.185 1.00 84.69 222 ASP A N 1
ATOM 1684 C CA . ASP A 1 222 ? 6.731 11.363 7.756 1.00 84.69 222 ASP A CA 1
ATOM 1685 C C . ASP A 1 222 ? 7.416 12.325 8.750 1.00 84.69 222 ASP A C 1
ATOM 1687 O O . ASP A 1 222 ? 6.820 13.229 9.344 1.00 84.69 222 ASP A O 1
ATOM 1691 N N . TYR A 1 223 ? 8.705 12.081 8.990 1.00 81.56 223 TYR A N 1
ATOM 1692 C CA . TYR A 1 223 ? 9.478 12.690 10.062 1.00 81.56 223 TYR A CA 1
ATOM 1693 C C . TYR A 1 223 ? 9.716 14.178 9.822 1.00 81.56 223 TYR A C 1
ATOM 1695 O O . TYR A 1 223 ? 9.671 14.977 10.754 1.00 81.56 223 TYR A O 1
ATOM 1703 N N . ALA A 1 224 ? 9.934 14.568 8.563 1.00 79.12 224 ALA A N 1
ATOM 1704 C CA . ALA A 1 224 ? 10.155 15.960 8.196 1.00 79.12 224 ALA A CA 1
ATOM 1705 C C . ALA A 1 224 ? 8.921 16.821 8.501 1.00 79.12 224 ALA A C 1
ATOM 1707 O O . ALA A 1 224 ? 9.053 17.860 9.152 1.00 79.12 224 ALA A O 1
ATOM 1708 N N . ASN A 1 225 ? 7.721 16.376 8.105 1.00 78.62 225 ASN A N 1
ATOM 1709 C CA . ASN A 1 225 ? 6.497 17.099 8.438 1.00 78.62 225 ASN A CA 1
ATOM 1710 C C . ASN A 1 225 ? 6.143 16.981 9.923 1.00 78.62 225 ASN A C 1
ATOM 1712 O O . ASN A 1 225 ? 5.610 17.935 10.486 1.00 78.62 225 ASN A O 1
ATOM 1716 N N . TYR A 1 226 ? 6.471 15.863 10.581 1.00 80.62 226 TYR A N 1
ATOM 1717 C CA . TYR A 1 226 ? 6.331 15.725 12.033 1.00 80.62 226 TYR A CA 1
ATOM 1718 C C . TYR A 1 226 ? 7.150 16.781 12.784 1.00 80.62 226 TYR A C 1
ATOM 1720 O O . TYR A 1 226 ? 6.596 17.518 13.598 1.00 80.62 226 TYR A O 1
ATOM 1728 N N . LEU A 1 227 ? 8.440 16.927 12.462 1.00 78.56 227 LEU A N 1
ATOM 1729 C CA . LEU A 1 227 ? 9.308 17.941 13.070 1.00 78.56 227 LEU A CA 1
ATOM 1730 C C . LEU A 1 227 ? 8.867 19.373 12.744 1.00 78.56 227 LEU A C 1
ATOM 1732 O O . LEU A 1 227 ? 9.030 20.267 13.572 1.00 78.56 227 LEU A O 1
ATOM 1736 N N . ALA A 1 228 ? 8.317 19.594 11.549 1.00 82.06 228 ALA A N 1
ATOM 1737 C CA . ALA A 1 228 ? 7.810 20.895 11.125 1.00 82.06 228 ALA A CA 1
ATOM 1738 C C . ALA A 1 228 ? 6.408 21.223 11.677 1.00 82.06 228 ALA A C 1
ATOM 1740 O O . ALA A 1 228 ? 5.970 22.368 11.565 1.00 82.06 228 ALA A O 1
ATOM 1741 N N . GLY A 1 229 ? 5.696 20.254 12.264 1.00 83.44 229 GLY A N 1
ATOM 1742 C CA . GLY A 1 229 ? 4.302 20.419 12.683 1.00 83.44 229 GLY A CA 1
ATOM 1743 C C . GLY A 1 229 ? 3.326 20.586 11.510 1.00 83.44 229 GLY A C 1
ATOM 1744 O O . GLY A 1 229 ? 2.284 21.217 11.664 1.00 83.44 229 GLY A O 1
ATOM 1745 N N . THR A 1 230 ? 3.664 20.050 10.335 1.00 87.81 230 THR A N 1
ATOM 1746 C CA . THR A 1 230 ? 2.925 20.217 9.069 1.00 87.81 230 THR A CA 1
ATOM 1747 C C . THR A 1 230 ? 2.431 18.893 8.492 1.00 87.81 230 THR A C 1
ATOM 1749 O O . THR A 1 230 ? 2.296 18.769 7.275 1.00 87.81 230 THR A O 1
ATOM 1752 N N . ILE A 1 231 ? 2.198 17.882 9.337 1.00 83.56 231 ILE A N 1
ATOM 1753 C CA . ILE A 1 231 ? 1.811 16.539 8.882 1.00 83.56 231 ILE A CA 1
ATOM 1754 C C . ILE A 1 231 ? 0.530 16.627 8.035 1.00 83.56 231 ILE A C 1
ATOM 1756 O O . ILE A 1 231 ? -0.502 17.095 8.528 1.00 83.56 231 ILE A O 1
ATOM 1760 N N . PRO A 1 232 ? 0.569 16.177 6.769 1.00 84.06 232 PRO A N 1
ATOM 1761 C CA . PRO A 1 232 ? -0.605 16.129 5.919 1.00 84.06 232 PRO A CA 1
ATOM 1762 C C . PRO A 1 232 ? -1.689 15.240 6.536 1.00 84.06 232 PRO A C 1
ATOM 1764 O O . PRO A 1 232 ? -1.375 14.166 7.054 1.00 84.06 232 PRO A O 1
ATOM 1767 N N . PRO A 1 233 ? -2.980 15.587 6.391 1.00 82.75 233 PRO A N 1
ATOM 1768 C CA . PRO A 1 233 ? -4.062 14.731 6.862 1.00 82.75 233 PRO A CA 1
ATOM 1769 C C . PRO A 1 233 ? -3.978 13.300 6.323 1.00 82.75 233 PRO A C 1
ATOM 1771 O O . PRO A 1 233 ? -4.324 12.370 7.033 1.00 82.75 233 PRO A O 1
ATOM 1774 N N . ASP A 1 234 ? -3.504 13.081 5.096 1.00 84.12 234 ASP A N 1
ATOM 1775 C CA . ASP A 1 234 ? -3.390 11.730 4.534 1.00 84.12 234 ASP A CA 1
ATOM 1776 C C . ASP A 1 234 ? -2.357 10.848 5.270 1.00 84.12 234 ASP A C 1
ATOM 1778 O O . ASP A 1 234 ? -2.591 9.643 5.380 1.00 84.12 234 ASP A O 1
ATOM 1782 N N . SER A 1 235 ? -1.281 11.424 5.829 1.00 87.19 235 SER A N 1
ATOM 1783 C CA . SER A 1 235 ? -0.177 10.694 6.488 1.00 87.19 235 SER A CA 1
ATOM 1784 C C . SER A 1 235 ? -0.607 9.942 7.744 1.00 87.19 235 SER A C 1
ATOM 1786 O O . SER A 1 235 ? 0.067 9.029 8.203 1.00 87.19 235 SER A O 1
ATOM 1788 N N . TYR A 1 236 ? -1.744 10.290 8.321 1.00 87.12 236 TYR A N 1
ATOM 1789 C CA . TYR A 1 236 ? -2.255 9.575 9.478 1.00 87.12 236 TYR A CA 1
ATOM 1790 C C . TYR A 1 236 ? -3.262 8.466 9.101 1.00 87.12 236 TYR A C 1
ATOM 1792 O O . TYR A 1 236 ? -3.740 7.763 9.986 1.00 87.12 236 TYR A O 1
ATOM 1800 N N . SER A 1 237 ? -3.613 8.288 7.821 1.00 89.75 237 SER A N 1
ATOM 1801 C CA . SER A 1 237 ? -4.485 7.193 7.355 1.00 89.75 237 SER A CA 1
ATOM 1802 C C . SER A 1 237 ? -3.695 6.086 6.676 1.00 89.75 237 SER A C 1
ATOM 1804 O O . SER A 1 237 ? -2.594 6.307 6.177 1.00 89.75 237 SER A O 1
ATOM 1806 N N . ALA A 1 238 ? -4.328 4.921 6.526 1.00 91.94 238 ALA A N 1
ATOM 1807 C CA . ALA A 1 238 ? -3.816 3.840 5.689 1.00 91.94 238 ALA A CA 1
ATOM 1808 C C . ALA A 1 238 ? -3.558 4.274 4.224 1.00 91.94 238 ALA A C 1
ATOM 1810 O O . ALA A 1 238 ? -2.687 3.722 3.556 1.00 91.94 238 ALA A O 1
ATOM 1811 N N . LYS A 1 239 ? -4.251 5.311 3.723 1.00 89.06 239 LYS A N 1
ATOM 1812 C CA . LYS A 1 239 ? -3.970 5.923 2.412 1.00 89.06 239 LYS A CA 1
ATOM 1813 C C . LYS A 1 239 ? -2.558 6.521 2.333 1.00 89.06 239 LYS A C 1
ATOM 1815 O O . LYS A 1 239 ? -1.939 6.438 1.271 1.00 89.06 239 LYS A O 1
ATOM 1820 N N . GLY A 1 240 ? -2.042 7.093 3.424 1.00 87.50 240 GLY A N 1
ATOM 1821 C CA . GLY A 1 240 ? -0.667 7.596 3.494 1.00 87.50 240 GLY A CA 1
ATOM 1822 C C . GLY A 1 240 ? 0.336 6.509 3.115 1.00 87.50 240 GLY A C 1
ATOM 1823 O O . GLY A 1 240 ? 1.178 6.714 2.247 1.00 87.50 240 GLY A O 1
ATOM 1824 N N . VAL A 1 241 ? 0.141 5.296 3.628 1.00 91.19 241 VAL A N 1
ATOM 1825 C CA . VAL A 1 241 ? 0.942 4.120 3.269 1.00 91.19 241 VAL A CA 1
ATOM 1826 C C . VAL A 1 241 ? 0.679 3.688 1.823 1.00 91.19 241 VAL A C 1
ATOM 1828 O O . VAL A 1 241 ? 1.547 3.828 0.959 1.00 91.19 241 VAL A O 1
ATOM 1831 N N . PHE A 1 242 ? -0.531 3.208 1.521 1.00 87.12 242 PHE A N 1
ATOM 1832 C CA . PHE A 1 242 ? -0.796 2.492 0.267 1.00 87.12 242 PHE A CA 1
ATOM 1833 C C . PHE A 1 242 ? -0.675 3.373 -0.978 1.00 87.12 242 PHE A C 1
ATOM 1835 O O . PHE A 1 242 ? -0.206 2.914 -2.016 1.00 87.12 242 PHE A O 1
ATOM 1842 N N . MET A 1 243 ? -1.035 4.655 -0.881 1.00 82.94 243 MET A N 1
ATOM 1843 C CA . MET A 1 243 ? -1.026 5.568 -2.027 1.00 82.94 243 MET A CA 1
ATOM 1844 C C . MET A 1 243 ? 0.199 6.484 -2.044 1.00 82.94 243 MET A C 1
ATOM 1846 O O . MET A 1 243 ? 0.667 6.853 -3.120 1.00 82.94 243 MET A O 1
ATOM 1850 N N . LYS A 1 244 ? 0.730 6.887 -0.879 1.00 80.75 244 LYS A N 1
ATOM 1851 C CA . LYS A 1 244 ? 1.794 7.910 -0.789 1.00 80.75 244 LYS A CA 1
ATOM 1852 C C . LYS A 1 244 ? 3.136 7.367 -0.312 1.00 80.75 244 LYS A C 1
ATOM 1854 O O . LYS A 1 244 ? 4.153 7.873 -0.772 1.00 80.75 244 LYS A O 1
ATOM 1859 N N . GLY A 1 245 ? 3.154 6.258 0.423 1.00 84.06 245 GLY A N 1
ATOM 1860 C CA . GLY A 1 245 ? 4.364 5.592 0.922 1.00 84.06 245 GLY A CA 1
ATOM 1861 C C . GLY A 1 245 ? 5.028 6.399 2.021 1.00 84.06 245 GLY A C 1
ATOM 1862 O O . GLY A 1 245 ? 6.236 6.298 2.203 1.00 84.06 245 GLY A O 1
ATOM 1863 N N . SER A 1 246 ? 4.247 7.251 2.683 1.00 84.81 246 SER A N 1
ATOM 1864 C CA . SER A 1 246 ? 4.689 8.020 3.828 1.00 84.81 246 SER A CA 1
ATOM 1865 C C . SER A 1 246 ? 3.528 8.236 4.787 1.00 84.81 246 SER A C 1
ATOM 1867 O O . SER A 1 246 ? 2.412 8.566 4.367 1.00 84.81 246 SER A O 1
ATOM 1869 N N . ALA A 1 247 ? 3.788 8.000 6.067 1.00 89.56 247 ALA A N 1
ATOM 1870 C CA . ALA A 1 247 ? 2.789 8.062 7.117 1.00 89.56 247 ALA A CA 1
ATOM 1871 C C . ALA A 1 247 ? 3.422 8.364 8.479 1.00 89.56 247 ALA A C 1
ATOM 1873 O O . ALA A 1 247 ? 4.630 8.271 8.659 1.00 89.56 247 ALA A O 1
ATOM 1874 N N . VAL A 1 248 ? 2.599 8.712 9.462 1.00 91.25 248 VAL A N 1
ATOM 1875 C CA . VAL A 1 248 ? 2.980 8.699 10.883 1.00 91.25 248 VAL A CA 1
ATOM 1876 C C . VAL A 1 248 ? 2.398 7.467 11.572 1.00 91.25 248 VAL A C 1
ATOM 1878 O O . VAL A 1 248 ? 1.661 6.709 10.942 1.00 91.25 248 VAL A O 1
ATOM 1881 N N . CYS A 1 249 ? 2.671 7.286 12.867 1.00 94.38 249 CYS A N 1
ATOM 1882 C CA . CYS A 1 249 ? 2.319 6.079 13.628 1.00 94.38 249 CYS A CA 1
ATOM 1883 C C . CYS A 1 249 ? 0.875 5.599 13.415 1.00 94.38 249 CYS A C 1
ATOM 1885 O O . CYS A 1 249 ? 0.624 4.416 13.198 1.00 94.38 249 CYS A O 1
ATOM 1887 N N . ASN A 1 250 ? -0.081 6.527 13.363 1.00 89.38 250 ASN A N 1
ATOM 1888 C CA . ASN A 1 250 ? -1.477 6.186 13.120 1.00 89.38 250 ASN A CA 1
ATOM 1889 C C . ASN A 1 250 ? -1.738 5.620 11.710 1.00 89.38 250 ASN A C 1
ATOM 1891 O O . ASN A 1 250 ? -2.525 4.689 11.546 1.00 89.38 250 ASN A O 1
ATOM 1895 N N . GLY A 1 251 ? -1.065 6.151 10.686 1.00 93.25 251 GLY A N 1
ATOM 1896 C CA . GLY A 1 251 ? -1.176 5.644 9.321 1.00 93.25 251 GLY A CA 1
ATOM 1897 C C . GLY A 1 251 ? -0.564 4.251 9.170 1.00 93.25 251 GLY A C 1
ATOM 1898 O O . GLY A 1 251 ? -1.177 3.407 8.517 1.00 93.25 251 GLY A O 1
ATOM 1899 N N . TYR A 1 252 ? 0.564 3.981 9.843 1.00 96.12 252 TYR A N 1
ATOM 1900 C CA . TYR A 1 252 ? 1.143 2.633 9.946 1.00 96.12 252 TYR A CA 1
ATOM 1901 C C . TYR A 1 252 ? 0.156 1.667 10.599 1.00 96.12 252 TYR A C 1
ATOM 1903 O O . TYR A 1 252 ? -0.163 0.630 10.019 1.00 96.12 252 TYR A O 1
ATOM 1911 N N . ALA A 1 253 ? -0.395 2.034 11.760 1.00 96.00 253 ALA A N 1
ATOM 1912 C CA . ALA A 1 253 ? -1.289 1.159 12.508 1.00 96.00 253 ALA A CA 1
ATOM 1913 C C . ALA A 1 253 ? -2.585 0.834 11.745 1.00 96.00 253 ALA A C 1
ATOM 1915 O O . ALA A 1 253 ? -3.044 -0.313 11.734 1.00 96.00 253 ALA A O 1
ATOM 1916 N N . LEU A 1 254 ? -3.169 1.824 11.062 1.00 95.06 254 LEU A N 1
ATOM 1917 C CA . LEU A 1 254 ? -4.348 1.627 10.216 1.00 95.06 254 LEU A CA 1
ATOM 1918 C C . LEU A 1 254 ? -4.033 0.807 8.961 1.00 95.06 254 LEU A C 1
ATOM 1920 O O . LEU A 1 254 ? -4.843 -0.033 8.570 1.00 95.06 254 LEU A O 1
ATOM 1924 N N . ALA A 1 255 ? -2.880 1.028 8.324 1.00 97.19 255 ALA A N 1
ATOM 1925 C CA . ALA A 1 255 ? -2.472 0.232 7.171 1.00 97.19 255 ALA A CA 1
ATOM 1926 C C . ALA A 1 255 ? -2.267 -1.229 7.567 1.00 97.19 255 ALA A C 1
ATOM 1928 O O . ALA A 1 255 ? -2.801 -2.117 6.909 1.00 97.19 255 ALA A O 1
ATOM 1929 N N . TYR A 1 256 ? -1.581 -1.480 8.681 1.00 97.75 256 TYR A N 1
ATOM 1930 C CA . TYR A 1 256 ? -1.358 -2.833 9.165 1.00 97.75 256 TYR A CA 1
ATOM 1931 C C . TYR A 1 256 ? -2.670 -3.539 9.525 1.00 97.75 256 TYR A C 1
ATOM 1933 O O . TYR A 1 256 ? -2.873 -4.687 9.138 1.00 97.75 256 TYR A O 1
ATOM 1941 N N . SER A 1 257 ? -3.622 -2.839 10.154 1.00 95.56 257 SER A N 1
ATOM 1942 C CA . SER A 1 257 ? -4.969 -3.382 10.386 1.00 95.56 257 SER A CA 1
ATOM 1943 C C . SER A 1 257 ? -5.702 -3.741 9.091 1.00 95.56 257 SER A C 1
ATOM 1945 O O . SER A 1 257 ? -6.334 -4.794 9.028 1.00 95.56 257 SER A O 1
ATOM 1947 N N . ALA A 1 258 ? -5.580 -2.931 8.035 1.00 96.50 258 ALA A N 1
ATOM 1948 C CA . ALA A 1 258 ? -6.154 -3.259 6.728 1.00 96.50 258 ALA A CA 1
ATOM 1949 C C . ALA A 1 258 ? -5.527 -4.527 6.120 1.00 96.50 258 ALA A C 1
ATOM 1951 O O . ALA A 1 258 ? -6.230 -5.362 5.546 1.00 96.50 258 ALA A O 1
ATOM 1952 N N . LEU A 1 259 ? -4.211 -4.705 6.283 1.00 97.88 259 LEU A N 1
ATOM 1953 C CA . LEU A 1 259 ? -3.506 -5.913 5.847 1.00 97.88 259 LEU A CA 1
ATOM 1954 C C . LEU A 1 259 ? -3.967 -7.149 6.630 1.00 97.88 259 LEU A C 1
ATOM 1956 O O . LEU A 1 259 ? -4.245 -8.181 6.021 1.00 97.88 259 LEU A O 1
ATOM 1960 N N . MET A 1 260 ? -4.115 -7.045 7.955 1.00 97.19 260 MET A N 1
ATOM 1961 C CA . MET A 1 260 ? -4.609 -8.142 8.800 1.00 97.19 260 MET A CA 1
ATOM 1962 C C . MET A 1 260 ? -6.046 -8.536 8.438 1.00 97.19 260 MET A C 1
ATOM 1964 O O . MET A 1 260 ? -6.332 -9.721 8.255 1.00 97.19 260 MET A O 1
ATOM 1968 N N . GLN A 1 261 ? -6.924 -7.550 8.221 1.00 94.38 261 GLN A N 1
ATOM 1969 C CA . GLN A 1 261 ? -8.289 -7.777 7.741 1.00 94.38 261 GLN A CA 1
ATOM 1970 C C . GLN A 1 261 ? -8.296 -8.549 6.414 1.00 94.38 261 GLN A C 1
ATOM 1972 O O . GLN A 1 261 ? -9.058 -9.505 6.260 1.00 94.38 261 GLN A O 1
ATOM 1977 N N . LYS A 1 262 ? -7.416 -8.185 5.472 1.00 95.88 262 LYS A N 1
ATOM 1978 C CA . LYS A 1 262 ? -7.314 -8.827 4.153 1.00 95.88 262 LYS A CA 1
ATOM 1979 C C . LYS A 1 262 ? -6.942 -10.310 4.231 1.00 95.88 262 LYS A C 1
ATOM 1981 O O . LYS A 1 262 ? -7.426 -11.088 3.410 1.00 95.88 262 LYS A O 1
ATOM 1986 N N . ILE A 1 263 ? -6.126 -10.707 5.209 1.00 96.06 263 ILE A N 1
ATOM 1987 C CA . ILE A 1 263 ? -5.742 -12.112 5.436 1.00 96.06 263 ILE A CA 1
ATOM 1988 C C . ILE A 1 263 ? -6.624 -12.835 6.467 1.00 96.06 263 ILE A C 1
ATOM 1990 O O . ILE A 1 263 ? -6.367 -13.998 6.773 1.00 96.06 263 ILE A O 1
ATOM 1994 N N . GLY A 1 264 ? -7.673 -12.179 6.977 1.00 95.12 264 GLY A N 1
ATOM 1995 C CA . GLY A 1 264 ? -8.630 -12.765 7.918 1.00 95.12 264 GLY A CA 1
ATOM 1996 C C . GLY A 1 264 ? -8.110 -12.910 9.350 1.00 95.12 264 GLY A C 1
ATOM 1997 O O . GLY A 1 264 ? -8.642 -13.722 10.105 1.00 95.12 264 GLY A O 1
ATOM 1998 N N . ILE A 1 265 ? -7.087 -12.143 9.731 1.00 95.75 265 ILE A N 1
ATOM 1999 C CA . ILE A 1 265 ? -6.525 -12.131 11.085 1.00 95.75 265 ILE A CA 1
ATOM 2000 C C . ILE A 1 265 ? -7.074 -10.921 11.841 1.00 95.75 265 ILE A C 1
ATOM 2002 O O . ILE A 1 265 ? -7.050 -9.796 11.347 1.00 95.75 265 ILE A O 1
ATOM 2006 N N . SER A 1 266 ? -7.581 -11.137 13.056 1.00 94.25 266 SER A N 1
ATOM 2007 C CA . SER A 1 266 ? -8.082 -10.041 13.887 1.00 94.25 266 SER A CA 1
ATOM 2008 C C . SER A 1 266 ? -6.937 -9.150 14.369 1.00 94.25 266 SER A C 1
ATOM 2010 O O . SER A 1 266 ? -5.955 -9.638 14.931 1.00 94.25 266 SER A O 1
ATOM 2012 N N . SER A 1 267 ? -7.097 -7.839 14.209 1.00 93.88 267 SER A N 1
ATOM 2013 C CA . SER A 1 267 ? -6.195 -6.822 14.743 1.00 93.88 267 SER A CA 1
ATOM 2014 C C . SER A 1 267 ? -6.962 -5.769 15.542 1.00 93.88 267 SER A C 1
ATOM 2016 O O . SER A 1 267 ? -8.185 -5.660 15.456 1.00 93.88 267 SER A O 1
ATOM 2018 N N . TYR A 1 268 ? -6.235 -4.991 16.336 1.00 90.88 268 TYR A N 1
ATOM 2019 C CA . TYR A 1 268 ? -6.762 -3.856 17.081 1.00 90.88 268 TYR A CA 1
ATOM 2020 C C . TYR A 1 268 ? -5.741 -2.717 17.063 1.00 90.88 268 TYR A C 1
ATOM 2022 O O . TYR A 1 268 ? -4.557 -2.953 17.296 1.00 90.88 268 TYR A O 1
ATOM 2030 N N . VAL A 1 269 ? -6.176 -1.487 16.786 1.00 90.81 269 VAL A N 1
ATOM 2031 C CA . VAL A 1 269 ? -5.302 -0.303 16.847 1.00 90.81 269 VAL A CA 1
ATOM 2032 C C . VAL A 1 269 ? -5.211 0.170 18.294 1.00 90.81 269 VAL A C 1
ATOM 2034 O O . VAL A 1 269 ? -6.206 0.577 18.893 1.00 90.81 269 VAL A O 1
ATOM 2037 N N . VAL A 1 270 ? -4.013 0.109 18.862 1.00 90.56 270 VAL A N 1
ATOM 2038 C CA . VAL A 1 270 ? -3.712 0.594 20.208 1.00 90.56 270 VAL A CA 1
ATOM 2039 C C . VAL A 1 270 ? -3.243 2.037 20.127 1.00 90.56 270 VAL A C 1
ATOM 2041 O O . VAL A 1 270 ? -2.477 2.397 19.240 1.00 90.56 270 VAL A O 1
ATOM 2044 N N . THR A 1 271 ? -3.673 2.859 21.081 1.00 86.25 271 THR A N 1
ATOM 2045 C CA . THR A 1 271 ? -3.265 4.263 21.195 1.00 86.25 271 THR A CA 1
ATOM 2046 C C . THR A 1 271 ? -2.829 4.573 22.621 1.00 86.25 271 THR A C 1
ATOM 2048 O O . THR A 1 271 ? -3.475 4.124 23.573 1.00 86.25 271 THR A O 1
ATOM 2051 N N . SER A 1 272 ? -1.808 5.411 22.778 1.00 87.38 272 SER A N 1
ATOM 2052 C CA . SER A 1 272 ? -1.400 5.980 24.062 1.00 87.38 272 SER A CA 1
ATOM 2053 C C . SER A 1 272 ? -1.328 7.497 23.966 1.00 87.38 272 SER A C 1
ATOM 2055 O O . SER A 1 272 ? -0.441 8.052 23.318 1.00 87.38 272 SER A O 1
ATOM 2057 N N . THR A 1 273 ? -2.241 8.180 24.660 1.00 84.00 273 THR A N 1
ATOM 2058 C CA . THR A 1 273 ? -2.233 9.647 24.772 1.00 84.00 273 THR A CA 1
ATOM 2059 C C . THR A 1 273 ? -0.973 10.137 25.483 1.00 84.00 273 THR A C 1
ATOM 2061 O O . THR A 1 273 ? -0.412 11.160 25.109 1.00 84.00 273 THR A O 1
ATOM 2064 N N . SER A 1 274 ? -0.498 9.394 26.490 1.00 86.81 274 SER A N 1
ATOM 2065 C CA . SER A 1 274 ? 0.718 9.739 27.236 1.00 86.81 274 SER A CA 1
ATOM 2066 C C . SER A 1 274 ? 1.975 9.686 26.372 1.00 86.81 274 SER A C 1
ATOM 2068 O O . SER A 1 274 ? 2.900 10.455 26.613 1.00 86.81 274 SER A O 1
ATOM 2070 N N . MET A 1 275 ? 2.002 8.798 25.378 1.00 87.00 275 MET A N 1
ATOM 2071 C CA . MET A 1 275 ? 3.106 8.694 24.423 1.00 87.00 275 MET A CA 1
ATOM 2072 C C . MET A 1 275 ? 2.873 9.502 23.145 1.00 87.00 275 MET A C 1
ATOM 2074 O O . MET A 1 275 ? 3.809 9.670 22.371 1.00 87.00 275 MET A O 1
ATOM 2078 N N . ASN A 1 276 ? 1.644 9.971 22.909 1.00 86.00 276 ASN A N 1
ATOM 2079 C CA . ASN A 1 276 ? 1.194 10.459 21.607 1.00 86.00 276 ASN A CA 1
ATOM 2080 C C . ASN A 1 276 ? 1.540 9.464 20.478 1.00 86.00 276 ASN A C 1
ATOM 2082 O O . ASN A 1 276 ? 2.172 9.823 19.485 1.00 86.00 276 ASN A O 1
ATOM 2086 N N . HIS A 1 277 ? 1.187 8.188 20.677 1.00 90.62 277 HIS A N 1
ATOM 2087 C CA . HIS A 1 277 ? 1.613 7.089 19.805 1.00 90.62 277 HIS A CA 1
ATOM 2088 C C . HIS A 1 277 ? 0.493 6.085 19.515 1.00 90.62 277 HIS A C 1
ATOM 2090 O O . HIS A 1 277 ? -0.421 5.922 20.330 1.00 90.62 277 HIS A O 1
ATOM 2096 N N . ALA A 1 278 ? 0.586 5.405 18.371 1.00 90.31 278 ALA A N 1
ATOM 2097 C CA . ALA A 1 278 ? -0.341 4.365 17.930 1.00 90.31 278 ALA A CA 1
ATOM 2098 C C . ALA A 1 278 ? 0.405 3.167 17.329 1.00 90.31 278 ALA A C 1
ATOM 2100 O O . ALA A 1 278 ? 1.395 3.347 16.625 1.00 90.31 278 ALA A O 1
ATOM 2101 N N . TRP A 1 279 ? -0.086 1.959 17.599 1.00 95.56 279 TRP A N 1
ATOM 2102 C CA . TRP A 1 279 ? 0.463 0.691 17.105 1.00 95.56 279 TRP A CA 1
ATOM 2103 C C . TRP A 1 279 ? -0.640 -0.378 17.051 1.00 95.56 279 TRP A C 1
ATOM 2105 O O . TRP A 1 279 ? -1.823 -0.048 17.155 1.00 95.56 279 TRP A O 1
ATOM 2115 N N . ASN A 1 280 ? -0.299 -1.658 16.888 1.00 96.31 280 ASN A N 1
ATOM 2116 C CA . ASN A 1 280 ? -1.279 -2.736 16.762 1.00 96.31 280 ASN A CA 1
ATOM 2117 C C . ASN A 1 280 ? -1.179 -3.789 17.869 1.00 96.31 280 ASN A C 1
ATOM 2119 O O . ASN A 1 280 ? -0.113 -4.077 18.409 1.00 96.31 280 ASN A O 1
ATOM 2123 N N . LEU A 1 281 ? -2.316 -4.421 18.142 1.00 95.56 281 LEU A N 1
ATOM 2124 C CA . LEU A 1 281 ? -2.413 -5.786 18.642 1.00 95.56 281 LEU A CA 1
ATOM 2125 C C . LEU A 1 281 ? -2.889 -6.689 17.502 1.00 95.56 281 LEU A C 1
ATOM 2127 O O . LEU A 1 281 ? -3.763 -6.296 16.728 1.00 95.56 281 LEU A O 1
ATOM 2131 N N . VAL A 1 282 ? -2.361 -7.906 17.421 1.00 96.19 282 VAL A N 1
ATOM 2132 C CA . VAL A 1 282 ? -2.761 -8.927 16.444 1.00 96.19 282 VAL A CA 1
ATOM 2133 C C . VAL A 1 282 ? -3.059 -10.239 17.159 1.00 96.19 282 VAL A C 1
ATOM 2135 O O . VAL A 1 282 ? -2.324 -10.645 18.061 1.00 96.19 282 VAL A O 1
ATOM 2138 N N . SER A 1 283 ? -4.161 -10.887 16.778 1.00 94.62 283 SER A N 1
ATOM 2139 C CA . SER A 1 283 ? -4.559 -12.177 17.329 1.00 94.62 283 SER A CA 1
ATOM 2140 C C . SER A 1 283 ? -3.867 -13.315 16.586 1.00 94.62 283 SER A C 1
ATOM 2142 O O . SER A 1 283 ? -4.020 -13.466 15.378 1.00 94.62 283 SER A O 1
ATOM 2144 N N . LEU A 1 284 ? -3.127 -14.144 17.313 1.00 93.19 284 LEU A N 1
ATOM 2145 C CA . LEU A 1 284 ? -2.417 -15.296 16.778 1.00 93.19 284 LEU A CA 1
ATOM 2146 C C . LEU A 1 284 ? -2.547 -16.463 17.758 1.00 93.19 284 LEU A C 1
ATOM 2148 O O . LEU A 1 284 ? -2.250 -16.334 18.946 1.00 93.19 284 LEU A O 1
ATOM 2152 N N . ASN A 1 285 ? -3.001 -17.619 17.268 1.00 90.25 285 ASN A N 1
ATOM 2153 C CA . ASN A 1 285 ? -3.199 -18.832 18.073 1.00 90.25 285 ASN A CA 1
ATOM 2154 C C . ASN A 1 285 ? -4.072 -18.618 19.332 1.00 90.25 285 ASN A C 1
ATOM 2156 O O . ASN A 1 285 ? -3.833 -19.231 20.371 1.00 90.25 285 ASN A O 1
ATOM 2160 N N . GLY A 1 286 ? -5.077 -17.737 19.248 1.00 88.62 286 GLY A N 1
ATOM 2161 C CA . GLY A 1 286 ? -5.995 -17.425 20.351 1.00 88.62 286 GLY A CA 1
ATOM 2162 C C . GLY A 1 286 ? -5.456 -16.436 21.393 1.00 88.62 286 GLY A C 1
ATOM 2163 O O . GLY A 1 286 ? -6.184 -16.101 22.323 1.00 88.62 286 GLY A O 1
ATOM 2164 N N . ASN A 1 287 ? -4.227 -15.942 21.229 1.00 92.00 287 ASN A N 1
ATOM 2165 C CA . ASN A 1 287 ? -3.631 -14.905 22.071 1.00 92.00 287 ASN A CA 1
ATOM 2166 C C . ASN A 1 287 ? -3.485 -13.597 21.290 1.00 92.00 287 ASN A C 1
ATOM 2168 O O . ASN A 1 287 ? -3.475 -13.608 20.062 1.00 92.00 287 ASN A O 1
ATOM 2172 N N . TRP A 1 288 ? -3.347 -12.479 21.999 1.00 94.62 288 TRP A N 1
ATOM 2173 C CA . TRP A 1 288 ? -3.036 -11.179 21.407 1.00 94.62 288 TRP A CA 1
ATOM 2174 C C . TRP A 1 288 ? -1.564 -10.828 21.629 1.00 94.62 288 TRP A C 1
ATOM 2176 O O . TRP A 1 288 ? -1.012 -11.130 22.689 1.00 94.62 288 TRP A O 1
ATOM 2186 N N . TYR A 1 289 ? -0.951 -10.188 20.636 1.00 96.00 289 TYR A N 1
ATOM 2187 C CA . TYR A 1 289 ? 0.440 -9.738 20.677 1.00 96.00 289 TYR A CA 1
ATOM 2188 C C . TYR A 1 289 ? 0.576 -8.345 20.086 1.00 96.00 289 TYR A C 1
ATOM 2190 O O . TYR A 1 289 ? -0.102 -8.017 19.112 1.00 96.00 289 TYR A O 1
ATOM 2198 N N . HIS A 1 290 ? 1.459 -7.537 20.657 1.00 96.44 290 HIS A N 1
ATOM 2199 C CA . HIS A 1 290 ? 1.758 -6.208 20.158 1.00 96.44 290 HIS A CA 1
ATOM 2200 C C . HIS A 1 290 ? 2.679 -6.257 18.943 1.00 96.44 290 HIS A C 1
ATOM 2202 O O . HIS A 1 290 ? 3.618 -7.051 18.896 1.00 96.44 290 HIS A O 1
ATOM 2208 N N . ILE A 1 291 ? 2.398 -5.389 17.975 1.00 97.00 291 ILE A N 1
ATOM 2209 C CA . ILE A 1 291 ? 3.237 -5.126 16.809 1.00 97.00 291 ILE A CA 1
ATOM 2210 C C . ILE A 1 291 ? 3.312 -3.612 16.614 1.00 97.00 291 ILE A C 1
ATOM 2212 O O . ILE A 1 291 ? 2.271 -2.961 16.493 1.00 97.00 291 ILE A O 1
ATOM 2216 N N . ASP A 1 292 ? 4.522 -3.060 16.565 1.00 96.19 292 ASP A N 1
ATOM 2217 C CA . ASP A 1 292 ? 4.758 -1.647 16.263 1.00 96.19 292 ASP A CA 1
ATOM 2218 C C . ASP A 1 292 ? 5.701 -1.462 15.073 1.00 96.19 292 ASP A C 1
ATOM 2220 O O . ASP A 1 292 ? 6.884 -1.159 15.219 1.00 96.19 292 ASP A O 1
ATOM 2224 N N . ALA A 1 293 ? 5.118 -1.549 13.877 1.00 94.75 293 ALA A N 1
ATOM 2225 C CA . ALA A 1 293 ? 5.821 -1.307 12.620 1.00 94.75 293 ALA A CA 1
ATOM 2226 C C . ALA A 1 293 ? 6.434 0.104 12.525 1.00 94.75 293 ALA A C 1
ATOM 2228 O O . ALA A 1 293 ? 7.321 0.329 11.714 1.00 94.75 293 ALA A O 1
ATOM 2229 N N . THR A 1 294 ? 5.974 1.071 13.326 1.00 92.00 294 THR A N 1
ATOM 2230 C CA . THR A 1 294 ? 6.524 2.435 13.303 1.00 92.00 294 THR A CA 1
ATOM 2231 C C . THR A 1 294 ? 7.863 2.505 14.024 1.00 92.00 294 THR A C 1
ATOM 2233 O O . THR A 1 294 ? 8.755 3.228 13.601 1.00 92.00 294 THR A O 1
ATOM 2236 N N . TRP A 1 295 ? 7.991 1.816 15.158 1.00 90.81 295 TRP A N 1
ATOM 2237 C CA . TRP A 1 295 ? 9.242 1.781 15.922 1.00 90.81 295 TRP A CA 1
ATOM 2238 C C . TRP A 1 295 ? 10.209 0.714 15.401 1.00 90.81 295 TRP A C 1
ATOM 2240 O O . TRP A 1 295 ? 11.416 0.826 15.632 1.00 90.81 295 TRP A O 1
ATOM 2250 N N . ASP A 1 296 ? 9.691 -0.266 14.658 1.00 90.31 296 ASP A N 1
ATOM 2251 C CA . ASP A 1 296 ? 10.478 -1.200 13.855 1.00 90.31 296 ASP A CA 1
ATOM 2252 C C . ASP A 1 296 ? 10.942 -0.608 12.507 1.00 90.31 296 ASP A C 1
ATOM 2254 O O . ASP A 1 296 ? 11.887 -1.125 11.903 1.00 90.31 296 ASP A O 1
ATOM 2258 N N . ASP A 1 297 ? 10.349 0.515 12.078 1.00 86.50 297 ASP A N 1
ATOM 2259 C CA . ASP A 1 297 ? 10.846 1.363 10.991 1.00 86.50 297 ASP A CA 1
ATOM 2260 C C . ASP A 1 297 ? 11.993 2.257 11.494 1.00 86.50 297 ASP A C 1
ATOM 2262 O O . ASP A 1 297 ? 11.801 3.142 12.340 1.00 86.50 297 ASP A O 1
ATOM 2266 N N . PRO A 1 298 ? 13.230 2.041 11.022 1.00 72.56 298 PRO A N 1
ATOM 2267 C CA . PRO A 1 298 ? 14.353 2.842 11.460 1.00 72.56 298 PRO A CA 1
ATOM 2268 C C . PRO A 1 298 ? 14.273 4.266 10.869 1.00 72.56 298 PRO A C 1
ATOM 2270 O O . PRO A 1 298 ? 14.721 4.545 9.762 1.00 72.56 298 PRO A O 1
ATOM 2273 N N . VAL A 1 299 ? 13.760 5.215 11.661 1.00 63.88 299 VAL A N 1
ATOM 2274 C CA . VAL A 1 299 ? 13.702 6.644 11.303 1.00 63.88 299 VAL A CA 1
ATOM 2275 C C . VAL A 1 299 ? 15.009 7.356 11.674 1.00 63.88 299 VAL A C 1
ATOM 2277 O O . VAL A 1 299 ? 15.333 7.542 12.852 1.00 63.88 299 VAL A O 1
ATOM 2280 N N . PHE A 1 300 ? 15.775 7.807 10.679 1.00 53.75 300 PHE A N 1
ATOM 2281 C CA . PHE A 1 300 ? 17.065 8.467 10.910 1.00 53.75 300 PHE A CA 1
ATOM 2282 C C . PHE A 1 300 ? 16.906 9.973 11.109 1.00 53.75 300 PHE A C 1
ATOM 2284 O O . PHE A 1 300 ? 16.753 10.748 10.166 1.00 53.75 300 PHE A O 1
ATOM 2291 N N . SER A 1 301 ? 16.993 10.418 12.364 1.00 40.38 301 SER A N 1
ATOM 2292 C CA . SER A 1 301 ? 17.195 11.833 12.670 1.00 40.38 301 SER A CA 1
ATOM 2293 C C . SER A 1 301 ? 18.657 12.214 12.439 1.00 40.38 301 SER A C 1
ATOM 2295 O O . SER A 1 301 ? 19.551 11.571 12.990 1.00 40.38 301 SER A O 1
ATOM 2297 N N . SER A 1 302 ? 18.898 13.338 11.771 1.00 36.72 302 SER A N 1
ATOM 2298 C CA . SER A 1 302 ? 20.211 13.992 11.657 1.00 36.72 302 SER A CA 1
ATOM 2299 C C . SER A 1 302 ? 20.856 14.397 13.000 1.00 36.72 302 SER A C 1
ATOM 2301 O O . SER A 1 302 ? 21.939 14.977 13.010 1.00 36.72 302 SER A O 1
ATOM 2303 N N . SER A 1 303 ? 20.214 14.107 14.139 1.00 34.97 303 SER A N 1
ATOM 2304 C CA . SER A 1 303 ? 20.692 14.392 15.495 1.00 34.97 303 SER A CA 1
ATOM 2305 C C . SER A 1 303 ? 21.177 13.165 16.281 1.00 34.97 303 SER A C 1
ATOM 2307 O O . SER A 1 303 ? 21.726 13.345 17.370 1.00 34.97 303 SER A O 1
ATOM 2309 N N . LYS A 1 304 ? 21.052 11.934 15.758 1.00 35.50 304 LYS A N 1
ATOM 2310 C CA . LYS A 1 304 ? 21.809 10.790 16.290 1.00 35.50 304 LYS A CA 1
ATOM 2311 C C . LYS A 1 304 ? 23.113 10.685 15.516 1.00 35.50 304 LYS A C 1
ATOM 2313 O O . LYS A 1 304 ? 23.130 10.429 14.322 1.00 35.50 304 LYS A O 1
ATOM 2318 N N . GLN A 1 305 ? 24.195 10.911 16.244 1.00 30.36 305 GLN A N 1
ATOM 2319 C CA . GLN A 1 305 ? 25.588 10.787 15.845 1.00 30.36 305 GLN A CA 1
ATOM 2320 C C . GLN A 1 305 ? 25.939 9.327 15.488 1.00 30.36 305 GLN A C 1
ATOM 2322 O O . GLN A 1 305 ? 26.681 8.666 16.205 1.00 30.36 305 GLN A O 1
ATOM 2327 N N . TYR A 1 306 ? 25.371 8.820 14.398 1.00 32.12 306 TYR A N 1
ATOM 2328 C CA . TYR A 1 306 ? 25.865 7.672 13.651 1.00 32.12 306 TYR A CA 1
ATOM 2329 C C . TYR A 1 306 ? 25.950 8.118 12.193 1.00 32.12 306 TYR A C 1
ATOM 2331 O O . TYR A 1 306 ? 24.958 8.543 11.610 1.00 32.12 306 TYR A O 1
ATOM 2339 N N . GLU A 1 307 ? 27.160 8.089 11.640 1.00 30.48 307 GLU A N 1
ATOM 2340 C CA . GLU A 1 307 ? 27.523 8.503 10.275 1.00 30.48 307 GLU A CA 1
ATOM 2341 C C . GLU A 1 307 ? 26.934 7.613 9.168 1.00 30.48 307 GLU A C 1
ATOM 2343 O O . GLU A 1 307 ? 27.428 7.603 8.044 1.00 30.48 307 GLU A O 1
ATOM 2348 N N . ASP A 1 308 ? 25.867 6.881 9.442 1.00 37.16 308 ASP A N 1
ATOM 2349 C CA . ASP A 1 308 ? 25.383 5.863 8.534 1.00 37.16 308 ASP A CA 1
ATOM 2350 C C . ASP A 1 308 ? 24.198 6.386 7.736 1.00 37.16 308 ASP A C 1
ATOM 2352 O O . ASP A 1 308 ? 23.026 6.158 8.016 1.00 37.16 308 ASP A O 1
ATOM 2356 N N . SER A 1 309 ? 24.553 7.034 6.635 1.00 39.53 309 SER A N 1
ATOM 2357 C CA . SER A 1 309 ? 23.846 6.929 5.362 1.00 39.53 309 SER A CA 1
ATOM 2358 C C . SER A 1 309 ? 23.789 5.465 4.857 1.00 39.53 309 SER A C 1
ATOM 2360 O O . SER A 1 309 ? 24.136 5.243 3.701 1.00 39.53 309 SER A O 1
ATOM 2362 N N . LEU A 1 310 ? 23.457 4.493 5.732 1.00 43.81 310 LEU A N 1
ATOM 2363 C CA . LEU A 1 310 ? 23.515 3.038 5.505 1.00 43.81 310 LEU A CA 1
ATOM 2364 C C . LEU A 1 310 ? 22.149 2.315 5.614 1.00 43.81 310 LEU A C 1
ATOM 2366 O O . LEU A 1 310 ? 22.120 1.150 6.002 1.00 43.81 310 LEU A O 1
ATOM 2370 N N . CYS A 1 311 ? 20.998 2.980 5.452 1.00 49.53 311 CYS A N 1
ATOM 2371 C CA . CYS A 1 311 ? 19.780 2.471 6.106 1.00 49.53 311 CYS A CA 1
ATOM 2372 C C . CYS A 1 311 ? 18.499 2.344 5.278 1.00 49.53 311 CYS A C 1
ATOM 2374 O O . CYS A 1 311 ? 17.466 1.946 5.818 1.00 49.53 311 CYS A O 1
ATOM 2376 N N . GLU A 1 312 ? 18.536 2.598 3.973 1.00 49.41 312 GLU A N 1
ATOM 2377 C CA . GLU A 1 312 ? 17.394 2.266 3.120 1.00 49.41 312 GLU A CA 1
ATOM 2378 C C . GLU A 1 312 ? 17.334 0.734 2.905 1.00 49.41 312 GLU A C 1
ATOM 2380 O O . GLU A 1 312 ? 18.136 0.168 2.163 1.00 49.41 312 GLU A O 1
ATOM 2385 N N . GLY A 1 313 ? 16.380 0.046 3.551 1.00 52.12 313 GLY A N 1
ATOM 2386 C CA . GLY A 1 313 ? 16.177 -1.415 3.450 1.00 52.12 313 GLY A CA 1
ATOM 2387 C C . GLY A 1 313 ? 16.289 -2.204 4.764 1.00 52.12 313 GLY A C 1
ATOM 2388 O O . GLY A 1 313 ? 16.102 -3.423 4.752 1.00 52.12 313 GLY A O 1
ATOM 2389 N N . TYR A 1 314 ? 16.571 -1.531 5.883 1.00 71.62 314 TYR A N 1
ATOM 2390 C CA . TYR A 1 314 ? 16.534 -2.130 7.219 1.00 71.62 314 TYR A CA 1
ATOM 2391 C C . TYR A 1 314 ? 15.091 -2.287 7.705 1.00 71.62 314 TYR A C 1
ATOM 2393 O O . TYR A 1 314 ? 14.260 -1.408 7.496 1.00 71.62 314 TYR A O 1
ATOM 2401 N N . VAL A 1 315 ? 14.817 -3.404 8.375 1.00 83.75 315 VAL A N 1
ATOM 2402 C CA . VAL A 1 315 ? 13.535 -3.699 9.026 1.00 83.75 315 VAL A CA 1
ATOM 2403 C C . VAL A 1 315 ? 13.876 -4.325 10.365 1.00 83.75 315 VAL A C 1
ATOM 2405 O O . VAL A 1 315 ? 14.513 -5.378 10.400 1.00 83.75 315 VAL A O 1
ATOM 2408 N N . ARG A 1 316 ? 13.509 -3.673 11.467 1.00 87.19 316 ARG A N 1
ATOM 2409 C CA . ARG A 1 316 ? 13.705 -4.251 12.800 1.00 87.19 316 ARG A CA 1
ATOM 2410 C C . ARG A 1 316 ? 12.516 -5.119 13.180 1.00 87.19 316 ARG A C 1
ATOM 2412 O O . ARG A 1 316 ? 11.471 -5.058 12.553 1.00 87.19 316 ARG A O 1
ATOM 2419 N N . HIS A 1 317 ? 12.703 -5.919 14.219 1.00 91.88 317 HIS A N 1
ATOM 2420 C CA . HIS A 1 317 ? 11.661 -6.752 14.815 1.00 91.88 317 HIS A CA 1
ATOM 2421 C C . HIS A 1 317 ? 11.705 -6.632 16.345 1.00 91.88 317 HIS A C 1
ATOM 2423 O O . HIS A 1 317 ? 11.415 -7.587 17.069 1.00 91.88 317 HIS A O 1
ATOM 2429 N N . ASP A 1 318 ? 12.130 -5.466 16.834 1.00 90.00 318 ASP A N 1
ATOM 2430 C CA . ASP A 1 318 ? 12.271 -5.162 18.255 1.00 90.00 318 ASP A CA 1
ATOM 2431 C C . ASP A 1 318 ? 10.898 -5.095 18.929 1.00 90.00 318 ASP A C 1
ATOM 2433 O O . ASP A 1 318 ? 10.783 -5.421 20.111 1.00 90.00 318 ASP A O 1
ATOM 2437 N N . PHE A 1 319 ? 9.866 -4.691 18.181 1.00 93.50 319 PHE A N 1
ATOM 2438 C CA . PHE A 1 319 ? 8.493 -4.518 18.647 1.00 93.50 319 PHE A CA 1
ATOM 2439 C C . PHE A 1 319 ? 7.503 -5.451 17.943 1.00 93.50 319 PHE A C 1
ATOM 2441 O O . PHE A 1 319 ? 6.308 -5.154 17.883 1.00 93.50 319 PHE A O 1
ATOM 2448 N N . PHE A 1 320 ? 7.976 -6.602 17.459 1.00 94.62 320 PHE A N 1
ATOM 2449 C CA . PHE A 1 320 ? 7.178 -7.568 16.711 1.00 94.62 320 PHE A CA 1
ATOM 2450 C C . PHE A 1 320 ? 6.737 -8.770 17.569 1.00 94.62 320 PHE A C 1
ATOM 2452 O O . PHE A 1 320 ? 7.553 -9.497 18.134 1.00 94.62 320 PHE A O 1
ATOM 2459 N N . LEU A 1 321 ? 5.421 -9.006 17.628 1.00 94.69 321 LEU A N 1
ATOM 2460 C CA . LEU A 1 321 ? 4.752 -10.090 18.365 1.00 94.69 321 LEU A CA 1
ATOM 2461 C C . LEU A 1 321 ? 5.078 -10.140 19.872 1.00 94.69 321 LEU A C 1
ATOM 2463 O O . LEU A 1 321 ? 5.253 -11.211 20.456 1.00 94.69 321 LEU A O 1
ATOM 2467 N N . LEU A 1 322 ? 5.098 -8.982 20.530 1.00 93.88 322 LEU A N 1
ATOM 2468 C CA . LEU A 1 322 ? 5.427 -8.884 21.952 1.00 93.88 322 LEU A CA 1
ATOM 2469 C C . LEU A 1 322 ? 4.223 -9.105 22.877 1.00 93.88 322 LEU A C 1
ATOM 2471 O O . LEU A 1 322 ? 3.090 -8.720 22.585 1.00 93.88 322 LEU A O 1
ATOM 2475 N N . SER A 1 323 ? 4.489 -9.695 24.036 1.00 94.31 323 SER A N 1
ATOM 2476 C CA . SER A 1 323 ? 3.596 -9.720 25.194 1.00 94.31 323 SER A CA 1
ATOM 2477 C C . SER A 1 323 ? 3.403 -8.333 25.811 1.00 94.31 323 SER A C 1
ATOM 2479 O O . SER A 1 323 ? 4.166 -7.395 25.574 1.00 94.31 323 SER A O 1
ATOM 2481 N N . ASP A 1 324 ? 2.388 -8.237 26.666 1.00 92.62 324 ASP A N 1
ATOM 2482 C CA . ASP A 1 324 ? 2.089 -7.056 27.478 1.00 92.62 324 ASP A CA 1
ATOM 2483 C C . ASP A 1 324 ? 3.255 -6.710 28.426 1.00 92.62 324 ASP A C 1
ATOM 2485 O O . ASP A 1 324 ? 3.474 -5.539 28.737 1.00 92.62 324 ASP A O 1
ATOM 2489 N N . ASP A 1 325 ? 3.982 -7.722 28.914 1.00 91.56 325 ASP A N 1
ATOM 2490 C CA . ASP A 1 325 ? 5.135 -7.551 29.802 1.00 91.56 325 ASP A CA 1
ATOM 2491 C C . ASP A 1 325 ? 6.396 -7.187 29.013 1.00 91.56 325 ASP A C 1
ATOM 2493 O O . ASP A 1 325 ? 7.126 -6.289 29.433 1.00 91.56 325 ASP A O 1
ATOM 2497 N N . GLU A 1 326 ? 6.643 -7.822 27.863 1.00 92.81 326 GLU A N 1
ATOM 2498 C CA . GLU A 1 326 ? 7.834 -7.540 27.058 1.00 92.81 326 GLU A CA 1
ATOM 2499 C C . GLU A 1 326 ? 7.781 -6.125 26.476 1.00 92.81 326 GLU A C 1
ATOM 2501 O O . GLU A 1 326 ? 8.710 -5.362 26.707 1.00 92.81 326 GLU A O 1
ATOM 2506 N N . ILE A 1 327 ? 6.676 -5.697 25.848 1.00 92.88 327 ILE A N 1
ATOM 2507 C CA . ILE A 1 327 ? 6.619 -4.366 25.210 1.00 92.88 327 ILE A CA 1
ATOM 2508 C C . ILE A 1 327 ? 6.766 -3.192 26.199 1.00 92.88 327 ILE A C 1
ATOM 2510 O O . ILE A 1 327 ? 7.219 -2.105 25.840 1.00 92.88 327 ILE A O 1
ATOM 2514 N N . LYS A 1 328 ? 6.415 -3.394 27.477 1.00 92.19 328 LYS A N 1
ATOM 2515 C CA . LYS A 1 328 ? 6.644 -2.392 28.537 1.00 92.19 328 LYS A CA 1
ATOM 2516 C C . LYS A 1 328 ? 8.120 -2.283 28.907 1.00 92.19 328 LYS A C 1
ATOM 2518 O O . LYS A 1 328 ? 8.548 -1.245 29.410 1.00 92.19 328 LYS A O 1
ATOM 2523 N N . ASN A 1 329 ? 8.888 -3.346 28.695 1.00 89.25 329 ASN A N 1
ATOM 2524 C CA . ASN A 1 329 ? 10.233 -3.521 29.232 1.00 89.25 329 ASN A CA 1
ATOM 2525 C C . ASN A 1 329 ? 11.308 -3.750 28.153 1.00 89.25 329 ASN A C 1
ATOM 2527 O O . ASN A 1 329 ? 12.464 -3.988 28.509 1.00 89.25 329 ASN A O 1
ATOM 2531 N N . THR A 1 330 ? 10.966 -3.658 26.863 1.00 84.00 330 THR A N 1
ATOM 2532 C CA . THR A 1 330 ? 11.911 -3.817 25.753 1.00 84.00 330 THR A CA 1
ATOM 2533 C C . THR A 1 330 ? 13.081 -2.838 25.882 1.00 84.00 330 THR A C 1
ATOM 2535 O O . THR A 1 330 ? 12.921 -1.655 26.186 1.00 84.00 330 THR A O 1
ATOM 2538 N N . THR A 1 331 ? 14.299 -3.311 25.609 1.00 78.12 331 THR A N 1
ATOM 2539 C CA . THR A 1 331 ? 15.520 -2.491 25.712 1.00 78.12 331 THR A CA 1
ATOM 2540 C C . THR A 1 331 ? 15.588 -1.365 24.681 1.00 78.12 331 THR A C 1
ATOM 2542 O O . THR A 1 331 ? 16.236 -0.348 24.929 1.00 78.12 331 THR A O 1
ATOM 2545 N N . SER A 1 332 ? 14.929 -1.540 23.534 1.00 77.19 332 SER A N 1
ATOM 2546 C CA . SER A 1 332 ? 14.867 -0.566 22.437 1.00 77.19 332 SER A CA 1
ATOM 2547 C C . SER A 1 332 ? 13.888 0.587 22.695 1.00 77.19 332 SER A C 1
ATOM 2549 O O . SER A 1 332 ? 13.914 1.584 21.976 1.00 77.19 332 SER A O 1
ATOM 2551 N N . GLY A 1 333 ? 13.054 0.492 23.733 1.00 81.44 333 GLY A N 1
ATOM 2552 C CA . GLY A 1 333 ? 12.049 1.491 24.090 1.00 81.44 333 GLY A CA 1
ATOM 2553 C C . GLY A 1 333 ? 10.864 0.846 24.803 1.00 81.44 333 GLY A C 1
ATOM 2554 O O . GLY A 1 333 ? 10.573 -0.320 24.582 1.00 81.44 333 GLY A O 1
ATOM 2555 N N . SER A 1 334 ? 10.177 1.605 25.654 1.00 88.44 334 SER A N 1
ATOM 2556 C CA . SER A 1 334 ? 9.032 1.103 26.420 1.00 88.44 334 SER A CA 1
ATOM 2557 C C . SER A 1 334 ? 7.733 1.724 25.933 1.00 88.44 334 SER A C 1
ATOM 2559 O O . SER A 1 334 ? 7.625 2.954 25.866 1.00 88.44 334 SER A O 1
ATOM 2561 N N . HIS A 1 335 ? 6.714 0.893 25.728 1.00 93.62 335 HIS A N 1
ATOM 2562 C CA . HIS A 1 335 ? 5.338 1.358 25.571 1.00 93.62 335 HIS A CA 1
ATOM 2563 C C . HIS A 1 335 ? 4.632 1.405 26.924 1.00 93.62 335 HIS A C 1
ATOM 2565 O O . HIS A 1 335 ? 4.844 0.564 27.796 1.00 93.62 335 HIS A O 1
ATOM 2571 N N . TYR A 1 336 ? 3.759 2.392 27.112 1.00 92.38 336 TYR A N 1
ATOM 2572 C CA . TYR A 1 336 ? 2.975 2.571 28.334 1.00 92.38 336 TYR A CA 1
ATOM 2573 C C . TYR A 1 336 ? 1.737 3.440 28.081 1.00 92.38 336 TYR A C 1
ATOM 2575 O O . TYR A 1 336 ? 1.603 4.095 27.050 1.00 92.38 336 TYR A O 1
ATOM 2583 N N . GLY A 1 337 ? 0.816 3.481 29.046 1.00 87.81 337 GLY A N 1
ATOM 2584 C CA . GLY A 1 337 ? -0.304 4.432 29.032 1.00 87.81 337 GLY A CA 1
ATOM 2585 C C . GLY A 1 337 ? -1.429 4.119 28.039 1.00 87.81 337 GLY A C 1
ATOM 2586 O O . GLY A 1 337 ? -2.192 5.022 27.703 1.00 87.81 337 GLY A O 1
ATOM 2587 N N . TRP A 1 338 ? -1.555 2.871 27.575 1.00 88.38 338 TRP A N 1
ATOM 2588 C CA . TRP A 1 338 ? -2.745 2.428 26.841 1.00 88.38 338 TRP A CA 1
ATOM 2589 C C . TRP A 1 338 ? -3.893 2.067 27.792 1.00 88.38 338 TRP A C 1
ATOM 2591 O O . TRP A 1 338 ? -3.691 1.766 28.971 1.00 88.38 338 TRP A O 1
ATOM 2601 N N . ALA A 1 339 ? -5.120 2.107 27.275 1.00 78.44 339 ALA A N 1
ATOM 2602 C CA . ALA A 1 339 ? -6.318 1.816 28.054 1.00 78.44 339 ALA A CA 1
ATOM 2603 C C . ALA A 1 339 ? -6.400 0.332 28.449 1.00 78.44 339 ALA A C 1
ATOM 2605 O O . ALA A 1 339 ? -6.154 -0.548 27.632 1.00 78.44 339 ALA A O 1
ATOM 2606 N N . SER A 1 340 ? -6.861 0.036 29.667 1.00 74.31 340 SER A N 1
ATOM 2607 C CA . SER A 1 340 ? -7.098 -1.343 30.135 1.00 74.31 340 SER A CA 1
ATOM 2608 C C . SER A 1 340 ? -8.287 -2.042 29.461 1.00 74.31 340 SER A C 1
ATOM 2610 O O . SER A 1 340 ? -8.587 -3.191 29.771 1.00 74.31 340 SER A O 1
ATOM 2612 N N . THR A 1 341 ? -8.993 -1.343 28.573 1.00 71.06 341 THR A N 1
ATOM 2613 C CA . THR A 1 341 ? -10.179 -1.830 27.861 1.00 71.06 341 THR A CA 1
ATOM 2614 C C . THR A 1 341 ? -9.864 -2.449 26.500 1.00 71.06 341 THR A C 1
ATOM 2616 O O . THR A 1 341 ? -10.790 -2.856 25.805 1.00 71.06 341 THR A O 1
ATOM 2619 N N . ILE A 1 342 ? -8.593 -2.483 26.090 1.00 80.62 342 ILE A N 1
ATOM 2620 C CA . ILE A 1 342 ? -8.161 -3.174 24.867 1.00 80.62 342 ILE A CA 1
ATOM 2621 C C . ILE A 1 342 ? -8.040 -4.690 25.122 1.00 80.62 342 ILE A C 1
ATOM 2623 O O . ILE A 1 342 ? -8.011 -5.107 26.285 1.00 80.62 342 ILE A O 1
ATOM 2627 N N . PRO A 1 343 ? -7.953 -5.536 24.077 1.00 83.50 343 PRO A N 1
ATOM 2628 C CA . PRO A 1 343 ? -7.646 -6.951 24.263 1.00 83.50 343 PRO A CA 1
ATOM 2629 C C . PRO A 1 343 ? -6.346 -7.150 25.053 1.00 83.50 343 PRO A C 1
ATOM 2631 O O . PRO A 1 343 ? -5.349 -6.484 24.793 1.00 83.50 343 PRO A O 1
ATOM 2634 N N . ILE A 1 344 ? -6.358 -8.067 26.021 1.00 85.31 344 ILE A N 1
ATOM 2635 C CA . ILE A 1 344 ? -5.193 -8.336 26.872 1.00 85.31 344 ILE A CA 1
ATOM 2636 C C . ILE A 1 344 ? -4.200 -9.190 26.079 1.00 85.31 344 ILE A C 1
ATOM 2638 O O . ILE A 1 344 ? -4.558 -10.289 25.638 1.00 85.31 344 ILE A O 1
ATOM 2642 N N . ALA A 1 345 ? -2.972 -8.696 25.897 1.00 86.31 345 ALA A N 1
ATOM 2643 C CA . ALA A 1 345 ? -1.916 -9.479 25.272 1.00 86.31 345 ALA A CA 1
ATOM 2644 C C . ALA A 1 345 ? -1.474 -10.634 26.180 1.00 86.31 345 ALA A C 1
ATOM 2646 O O . ALA A 1 345 ? -1.710 -10.630 27.392 1.00 86.31 345 ALA A O 1
ATOM 2647 N N . ALA A 1 346 ? -0.825 -11.644 25.596 1.00 83.56 346 ALA A N 1
ATOM 2648 C CA . ALA A 1 346 ? -0.192 -12.698 26.386 1.00 83.56 346 ALA A CA 1
ATOM 2649 C C . ALA A 1 346 ? 0.706 -12.065 27.463 1.00 83.56 346 ALA A C 1
ATOM 2651 O O . ALA A 1 346 ? 1.363 -11.066 27.192 1.00 83.56 346 ALA A O 1
ATOM 2652 N N . SER A 1 347 ? 0.731 -12.621 28.677 1.00 75.31 347 SER A N 1
ATOM 2653 C CA . SER A 1 347 ? 1.548 -12.072 29.767 1.00 75.31 347 SER A CA 1
ATOM 2654 C C . SER A 1 347 ? 3.032 -12.428 29.635 1.00 75.31 347 SER A C 1
ATOM 2656 O O . SER A 1 347 ? 3.864 -11.724 30.171 1.00 75.31 347 SER A O 1
ATOM 2658 N N . SER A 1 348 ? 3.388 -13.515 28.943 1.00 69.44 348 SER A N 1
ATOM 2659 C CA . SER A 1 348 ? 4.763 -13.836 28.508 1.00 69.44 348 SER A CA 1
ATOM 2660 C C . SER A 1 348 ? 4.791 -15.127 27.676 1.00 69.44 348 SER A C 1
ATOM 2662 O O . SER A 1 348 ? 3.895 -15.968 27.783 1.00 69.44 348 SER A O 1
ATOM 2664 N N . GLY A 1 349 ? 5.844 -15.322 26.875 1.00 61.62 349 GLY A N 1
ATOM 2665 C CA . GLY A 1 349 ? 6.359 -16.652 26.518 1.00 61.62 349 GLY A CA 1
ATOM 2666 C C . GLY A 1 349 ? 5.920 -17.262 25.182 1.00 61.62 349 GLY A C 1
ATOM 2667 O O . GLY A 1 349 ? 6.227 -18.427 24.941 1.00 61.62 349 GLY A O 1
ATOM 2668 N N . GLY A 1 350 ? 5.235 -16.519 24.307 1.00 73.31 350 GLY A N 1
ATOM 2669 C CA . GLY A 1 350 ? 4.912 -16.999 22.952 1.00 73.31 350 GLY A CA 1
ATOM 2670 C C . GLY A 1 350 ? 6.001 -16.672 21.928 1.00 73.31 350 GLY A C 1
ATOM 2671 O O . GLY A 1 350 ? 6.617 -17.566 21.351 1.00 73.31 350 GLY A O 1
ATOM 2672 N N . PHE A 1 351 ? 6.233 -15.373 21.729 1.00 87.12 351 PHE A N 1
ATOM 2673 C CA . PHE A 1 351 ? 7.102 -14.834 20.679 1.00 87.12 351 PHE A CA 1
ATOM 2674 C C . PHE A 1 351 ? 8.108 -13.780 21.194 1.00 87.12 351 PHE A C 1
ATOM 2676 O O . PHE A 1 351 ? 8.947 -13.320 20.430 1.00 87.12 351 PHE A O 1
ATOM 2683 N N . ASP A 1 352 ? 8.116 -13.471 22.498 1.00 86.62 352 ASP A N 1
ATOM 2684 C CA . ASP A 1 352 ? 8.973 -12.425 23.099 1.00 86.62 352 ASP A CA 1
ATOM 2685 C C . ASP A 1 352 ? 10.477 -12.612 22.850 1.00 86.62 352 ASP A C 1
ATOM 2687 O O . ASP A 1 352 ? 11.240 -11.653 22.882 1.00 86.62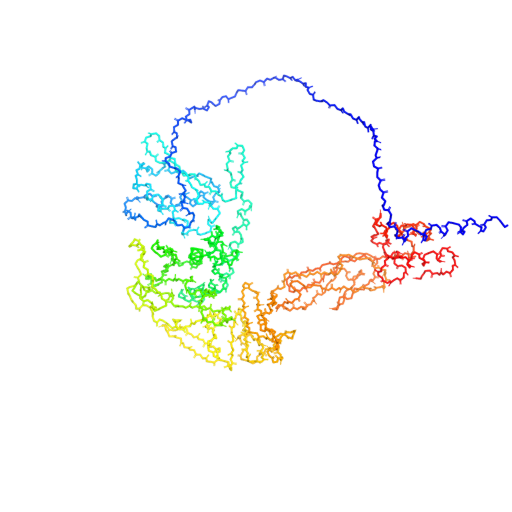 352 ASP A O 1
ATOM 2691 N N . ASN A 1 353 ? 10.921 -13.855 22.646 1.00 82.38 353 ASN A N 1
ATOM 2692 C CA . ASN A 1 353 ? 12.313 -14.217 22.361 1.00 82.38 353 ASN A CA 1
ATOM 2693 C C . ASN A 1 353 ? 12.416 -15.090 21.100 1.00 82.38 353 ASN A C 1
ATOM 2695 O O . ASN A 1 353 ? 13.267 -15.976 21.018 1.00 82.38 353 ASN A O 1
ATOM 2699 N N . TYR A 1 354 ? 11.498 -14.898 20.151 1.00 86.62 354 TYR A N 1
ATOM 2700 C CA . TYR A 1 354 ? 11.481 -15.662 18.908 1.00 86.62 354 TYR A CA 1
ATOM 2701 C C . TYR A 1 354 ? 12.658 -15.283 18.003 1.00 86.62 354 TYR A C 1
ATOM 2703 O O . TYR A 1 354 ? 13.307 -14.248 18.163 1.00 86.62 354 TYR A O 1
ATOM 2711 N N . CYS A 1 355 ? 12.923 -16.130 17.016 1.00 82.62 355 CYS A N 1
ATOM 2712 C CA . CYS A 1 355 ? 14.117 -16.051 16.184 1.00 82.62 355 CYS A CA 1
ATOM 2713 C C . CYS A 1 355 ? 14.307 -14.752 15.384 1.00 82.62 355 CYS A C 1
ATOM 2715 O O . CYS A 1 355 ? 15.443 -14.423 15.059 1.00 82.62 355 CYS A O 1
ATOM 2717 N N . PHE A 1 356 ? 13.239 -14.013 15.080 1.00 84.19 356 PHE A N 1
ATOM 2718 C CA . PHE A 1 356 ? 13.326 -12.751 14.336 1.00 84.19 356 PHE A CA 1
ATOM 2719 C C . PHE A 1 356 ? 13.829 -11.570 15.180 1.00 84.19 356 PHE A C 1
ATOM 2721 O O . PHE A 1 356 ? 14.287 -10.594 14.608 1.00 84.19 356 PHE A O 1
ATOM 2728 N N . LYS A 1 357 ? 13.822 -11.652 16.522 1.00 78.94 357 LYS A N 1
ATOM 2729 C CA . LYS A 1 357 ? 14.142 -10.515 17.414 1.00 78.94 357 LYS A CA 1
ATOM 2730 C C . LYS A 1 357 ? 15.524 -9.897 17.169 1.00 78.94 357 LYS A C 1
ATOM 2732 O O . LYS A 1 357 ? 15.728 -8.723 17.429 1.00 78.94 357 LYS A O 1
ATOM 2737 N N . ASN A 1 358 ? 16.475 -10.692 16.678 1.00 74.25 358 ASN A N 1
ATOM 2738 C CA . ASN A 1 358 ? 17.837 -10.236 16.380 1.00 74.25 358 ASN A CA 1
ATOM 2739 C C . ASN A 1 358 ? 18.098 -10.082 14.873 1.00 74.25 358 ASN A C 1
ATOM 2741 O O . ASN A 1 358 ? 19.255 -10.046 14.455 1.00 74.25 358 ASN A O 1
ATOM 2745 N N . VAL A 1 359 ? 17.044 -10.062 14.057 1.00 82.88 359 VAL A N 1
ATOM 2746 C CA . VAL A 1 359 ? 17.127 -9.824 12.618 1.00 82.88 359 VAL A CA 1
ATOM 2747 C C . VAL A 1 359 ? 16.725 -8.373 12.377 1.00 82.88 359 VAL A C 1
ATOM 2749 O O . VAL A 1 359 ? 15.585 -7.986 12.604 1.00 82.88 359 VAL A O 1
ATOM 2752 N N . ASP A 1 360 ? 17.682 -7.559 11.950 1.00 81.62 360 ASP A N 1
ATOM 2753 C CA . ASP A 1 360 ? 17.538 -6.116 11.723 1.00 81.62 360 ASP A CA 1
ATOM 2754 C C . ASP A 1 360 ? 17.400 -5.753 10.236 1.00 81.62 360 ASP A C 1
ATOM 2756 O O . ASP A 1 360 ? 17.530 -4.598 9.832 1.00 81.62 360 ASP A O 1
ATOM 2760 N N . VAL A 1 361 ? 17.116 -6.754 9.410 1.00 81.31 361 VAL A N 1
ATOM 2761 C CA . VAL A 1 361 ? 16.954 -6.644 7.964 1.00 81.31 361 VAL A CA 1
ATOM 2762 C C . VAL A 1 361 ? 15.655 -7.306 7.536 1.00 81.31 361 VAL A C 1
ATOM 2764 O O . VAL A 1 361 ? 15.162 -8.219 8.197 1.00 81.31 361 VAL A O 1
ATOM 2767 N N . SER A 1 362 ? 15.135 -6.897 6.381 1.00 84.12 362 SER A N 1
ATOM 2768 C CA . SER A 1 362 ? 13.930 -7.522 5.845 1.00 84.12 362 SER A CA 1
ATOM 2769 C C . SER A 1 362 ? 14.145 -9.003 5.514 1.00 84.12 362 SER A C 1
ATOM 2771 O O . SER A 1 362 ? 15.108 -9.385 4.836 1.00 84.12 362 SER A O 1
ATOM 2773 N N . MET A 1 363 ? 13.197 -9.829 5.943 1.00 88.75 363 MET A N 1
ATOM 2774 C CA . MET A 1 363 ? 13.087 -11.241 5.626 1.00 88.75 363 MET A CA 1
ATOM 2775 C C . MET A 1 363 ? 12.111 -11.443 4.461 1.00 88.75 363 MET A C 1
ATOM 2777 O O . MET A 1 363 ? 10.977 -10.976 4.473 1.00 88.75 363 MET A O 1
ATOM 2781 N N . ASN A 1 364 ? 12.547 -12.170 3.432 1.00 87.50 364 ASN A N 1
ATOM 2782 C CA . ASN A 1 364 ? 11.793 -12.358 2.193 1.00 87.50 364 ASN A CA 1
ATOM 2783 C C . ASN A 1 364 ? 11.441 -13.830 2.004 1.00 87.50 364 ASN A C 1
ATOM 2785 O O . ASN A 1 364 ? 12.322 -14.688 2.017 1.00 87.50 364 ASN A O 1
ATOM 2789 N N . TYR A 1 365 ? 10.162 -14.137 1.814 1.00 88.94 365 TYR A N 1
ATOM 2790 C CA . TYR A 1 365 ? 9.718 -15.510 1.613 1.00 88.94 365 TYR A CA 1
ATOM 2791 C C . TYR A 1 365 ? 9.730 -15.893 0.136 1.00 88.94 365 TYR A C 1
ATOM 2793 O O . TYR A 1 365 ? 9.131 -15.220 -0.701 1.00 88.94 365 TYR A O 1
ATOM 2801 N N . TYR A 1 366 ? 10.341 -17.031 -0.182 1.00 87.44 366 TYR A N 1
ATOM 2802 C CA . TYR A 1 366 ? 10.270 -17.616 -1.511 1.00 87.44 366 TYR A CA 1
ATOM 2803 C C . TYR A 1 366 ? 10.345 -19.147 -1.466 1.00 87.44 366 TYR A C 1
ATOM 2805 O O . TYR A 1 366 ? 11.270 -19.731 -0.900 1.00 87.44 366 TYR A O 1
ATOM 2813 N N . ASN A 1 367 ? 9.376 -19.808 -2.107 1.00 85.88 367 ASN A N 1
ATOM 2814 C CA . ASN A 1 367 ? 9.341 -21.263 -2.306 1.00 85.88 367 ASN A CA 1
ATOM 2815 C C . ASN A 1 367 ? 9.582 -22.085 -1.016 1.00 85.88 367 ASN A C 1
ATOM 2817 O O . ASN A 1 367 ? 10.399 -23.006 -0.995 1.00 85.88 367 ASN A O 1
ATOM 2821 N N . GLY A 1 368 ? 8.900 -21.720 0.076 1.00 86.44 368 GLY A N 1
ATOM 2822 C CA . GLY A 1 368 ? 8.982 -22.434 1.354 1.00 86.44 368 GLY A CA 1
ATOM 2823 C C . GLY A 1 368 ? 10.138 -22.026 2.267 1.00 86.44 368 GLY A C 1
ATOM 2824 O O . GLY A 1 368 ? 10.290 -22.629 3.324 1.00 86.44 368 GLY A O 1
ATOM 2825 N N . TYR A 1 369 ? 10.943 -21.031 1.889 1.00 89.81 369 TYR A N 1
ATOM 2826 C CA . TYR A 1 369 ? 12.085 -20.569 2.678 1.00 89.81 369 TYR A CA 1
ATOM 2827 C C . TYR A 1 369 ? 12.072 -19.056 2.860 1.00 89.81 369 TYR A C 1
ATOM 2829 O O . TYR A 1 369 ? 11.633 -18.319 1.980 1.00 89.81 369 TYR A O 1
ATOM 2837 N N . TRP A 1 370 ? 12.629 -18.611 3.978 1.00 91.44 370 TRP A N 1
ATOM 2838 C CA . TRP A 1 370 ? 12.915 -17.215 4.269 1.00 91.44 370 TRP A CA 1
ATOM 2839 C C . TRP A 1 370 ? 14.349 -16.878 3.881 1.00 91.44 370 TRP A C 1
ATOM 2841 O O . TRP A 1 370 ? 15.268 -17.644 4.161 1.00 91.44 370 TRP A O 1
ATOM 2851 N N . TYR A 1 371 ? 14.549 -15.728 3.258 1.00 90.19 371 TYR A N 1
ATOM 2852 C CA . TYR A 1 371 ? 15.849 -15.241 2.833 1.00 90.19 371 TYR A CA 1
ATOM 2853 C C . TYR A 1 371 ? 16.090 -13.849 3.393 1.00 90.19 371 TYR A C 1
ATOM 2855 O O . TYR A 1 371 ? 15.244 -12.963 3.275 1.00 90.19 371 TYR A O 1
ATOM 2863 N N . TYR A 1 372 ? 17.264 -13.640 3.966 1.00 87.56 372 TYR A N 1
ATOM 2864 C CA . TYR A 1 372 ? 17.682 -12.347 4.498 1.00 87.56 372 TYR A CA 1
ATOM 2865 C C . TYR A 1 372 ? 19.202 -12.240 4.441 1.00 87.56 372 TYR A C 1
ATOM 2867 O O . TYR A 1 372 ? 19.908 -13.250 4.402 1.00 87.56 372 TYR A O 1
ATOM 2875 N N . GLY A 1 373 ? 19.717 -11.015 4.410 1.00 80.56 373 GLY A N 1
ATOM 2876 C CA . GLY A 1 373 ? 21.151 -10.762 4.396 1.00 80.56 373 GLY A CA 1
ATOM 2877 C C . GLY A 1 373 ? 21.528 -9.878 5.563 1.00 80.56 373 GLY A C 1
ATOM 2878 O O . GLY A 1 373 ? 21.230 -8.693 5.536 1.00 80.56 373 GLY A O 1
ATOM 2879 N N . THR A 1 374 ? 22.180 -10.451 6.568 1.00 74.75 374 THR A N 1
ATOM 2880 C CA . THR A 1 374 ? 22.702 -9.716 7.728 1.00 74.75 374 THR A CA 1
ATOM 2881 C C . THR A 1 374 ? 24.190 -10.021 7.905 1.00 74.75 374 THR A C 1
ATOM 2883 O O . THR A 1 374 ? 24.684 -11.094 7.531 1.00 74.75 374 THR A O 1
ATOM 2886 N N . GLY A 1 375 ? 24.948 -9.052 8.418 1.00 74.12 375 GLY A N 1
ATOM 2887 C CA . GLY A 1 375 ? 26.408 -9.115 8.452 1.00 74.12 375 GLY A CA 1
ATOM 2888 C C . GLY A 1 375 ? 27.000 -9.202 7.042 1.00 74.12 375 GLY A C 1
ATOM 2889 O O . GLY A 1 375 ? 26.822 -8.296 6.237 1.00 74.12 375 GLY A O 1
ATOM 2890 N N . THR A 1 376 ? 27.727 -10.284 6.737 1.00 76.62 376 THR A N 1
ATOM 2891 C CA . THR A 1 376 ? 28.360 -10.476 5.420 1.00 76.62 376 THR A CA 1
ATOM 2892 C C . THR A 1 376 ? 27.771 -11.620 4.603 1.00 76.62 376 THR A C 1
ATOM 2894 O O . THR A 1 376 ? 28.411 -12.042 3.649 1.00 76.62 376 THR A O 1
ATOM 2897 N N . HIS A 1 377 ? 26.612 -12.180 4.946 1.00 84.75 377 HIS A N 1
ATOM 2898 C CA . HIS A 1 377 ? 26.106 -13.378 4.265 1.00 84.75 377 HIS A CA 1
ATOM 2899 C C . HIS A 1 377 ? 24.614 -13.289 3.953 1.00 84.75 377 HIS A C 1
ATOM 2901 O O . HIS A 1 377 ? 23.859 -12.642 4.673 1.00 84.75 377 HIS A O 1
ATOM 2907 N N . ILE A 1 378 ? 24.204 -13.980 2.888 1.00 86.94 378 ILE A N 1
ATOM 2908 C CA . ILE A 1 378 ? 22.811 -14.310 2.599 1.00 86.94 378 ILE A CA 1
ATOM 2909 C C . ILE A 1 378 ? 22.492 -15.625 3.301 1.00 86.94 378 ILE A C 1
ATOM 2911 O O . ILE A 1 378 ? 23.184 -16.632 3.108 1.00 86.94 378 ILE A O 1
ATOM 2915 N N . TYR A 1 379 ? 21.415 -15.610 4.070 1.00 88.94 379 TYR A N 1
ATOM 2916 C CA . TYR A 1 379 ? 20.869 -16.760 4.763 1.00 88.94 379 TYR A CA 1
ATOM 2917 C C . TYR A 1 379 ? 19.624 -17.250 4.040 1.00 88.94 379 TYR A C 1
ATOM 2919 O O . TYR A 1 379 ? 18.793 -16.458 3.600 1.00 88.94 379 TYR A O 1
ATOM 2927 N N . LYS A 1 380 ? 19.499 -18.571 3.939 1.00 91.19 380 LYS A N 1
ATOM 2928 C CA . LYS A 1 380 ? 18.263 -19.273 3.594 1.00 91.19 380 LYS A CA 1
ATOM 2929 C C . LYS A 1 380 ? 17.798 -20.024 4.831 1.00 91.19 380 LYS A C 1
ATOM 2931 O O . LYS A 1 380 ? 18.553 -20.851 5.336 1.00 91.19 380 LYS A O 1
ATOM 2936 N N . ALA A 1 381 ? 16.587 -19.756 5.301 1.00 89.94 381 ALA A N 1
ATOM 2937 C CA . ALA A 1 381 ? 16.099 -20.222 6.587 1.00 89.94 381 ALA A CA 1
ATOM 2938 C C . ALA A 1 381 ? 14.705 -20.851 6.524 1.00 89.94 381 ALA A C 1
ATOM 2940 O O . ALA A 1 381 ? 13.863 -20.493 5.699 1.00 89.94 381 ALA A O 1
ATOM 2941 N N . LEU A 1 382 ? 14.463 -21.782 7.444 1.00 88.94 382 LEU A N 1
ATOM 2942 C CA . LEU A 1 382 ? 13.130 -22.229 7.841 1.00 88.94 382 LEU A CA 1
ATOM 2943 C C . LEU A 1 382 ? 12.825 -21.680 9.233 1.00 88.94 382 LEU A C 1
ATOM 2945 O O . LEU A 1 382 ? 13.707 -21.677 10.094 1.00 88.94 382 LEU A O 1
ATOM 2949 N N . ILE A 1 383 ? 11.580 -21.264 9.460 1.00 87.12 383 ILE A N 1
ATOM 2950 C CA . ILE A 1 383 ? 11.102 -20.917 10.799 1.00 87.12 383 ILE A CA 1
ATOM 2951 C C . ILE A 1 383 ? 10.376 -22.139 11.363 1.00 87.12 383 ILE A C 1
ATOM 2953 O O . ILE A 1 383 ? 9.254 -22.443 10.966 1.00 87.12 383 ILE A O 1
ATOM 2957 N N . ASP A 1 384 ? 11.014 -22.846 12.296 1.00 81.19 384 ASP A N 1
ATOM 2958 C CA . ASP A 1 384 ? 10.426 -24.005 12.975 1.00 81.19 384 ASP A CA 1
ATOM 2959 C C . ASP A 1 384 ? 10.313 -23.719 14.471 1.00 81.19 384 ASP A C 1
ATOM 2961 O O . ASP A 1 384 ? 11.320 -23.618 15.173 1.00 81.19 384 ASP A O 1
ATOM 2965 N N . LYS A 1 385 ? 9.075 -23.557 14.958 1.00 76.38 385 LYS A N 1
ATOM 2966 C CA . LYS A 1 385 ? 8.751 -23.347 16.385 1.00 76.38 385 LYS A CA 1
ATOM 2967 C C . LYS A 1 385 ? 9.608 -22.274 17.079 1.00 76.38 385 LYS A C 1
ATOM 2969 O O . LYS A 1 385 ? 9.936 -22.409 18.255 1.00 76.38 385 LYS A O 1
ATOM 2974 N N . GLY A 1 386 ? 9.982 -21.224 16.358 1.00 76.00 386 GLY A N 1
ATOM 2975 C CA . GLY A 1 386 ? 10.738 -20.100 16.916 1.00 76.00 386 GLY A CA 1
ATOM 2976 C C . GLY A 1 386 ? 12.228 -20.188 16.804 1.00 76.00 386 GLY A C 1
ATOM 2977 O O . GLY A 1 386 ? 12.916 -19.340 17.362 1.00 76.00 386 GLY A O 1
ATOM 2978 N N . VAL A 1 387 ? 12.719 -21.165 16.052 1.00 79.81 387 VAL A N 1
ATOM 2979 C CA . VAL A 1 387 ? 14.125 -21.294 15.709 1.00 79.81 387 VAL A CA 1
ATOM 2980 C C . VAL A 1 387 ? 14.288 -21.031 14.218 1.00 79.81 387 VAL A C 1
ATOM 2982 O O . VAL A 1 387 ? 13.596 -21.638 13.398 1.00 79.81 387 VAL A O 1
ATOM 2985 N N . LEU A 1 388 ? 15.226 -20.143 13.876 1.00 83.12 388 LEU A N 1
ATOM 2986 C CA . LEU A 1 388 ? 15.728 -20.025 12.510 1.00 83.12 388 LEU A CA 1
ATOM 2987 C C . LEU A 1 388 ? 16.700 -21.173 12.265 1.00 83.12 388 LEU A C 1
ATOM 2989 O O . LEU A 1 388 ? 17.734 -21.277 12.922 1.00 83.12 388 LEU A O 1
ATOM 2993 N N . GLN A 1 389 ? 16.350 -22.048 11.331 1.00 85.50 389 GLN A N 1
ATOM 2994 C CA . GLN A 1 389 ? 17.267 -23.048 10.795 1.00 85.50 389 GLN A CA 1
ATOM 2995 C C . GLN A 1 389 ? 17.867 -22.481 9.516 1.00 85.50 389 GLN A C 1
ATOM 2997 O O . GLN A 1 389 ? 17.309 -22.679 8.435 1.00 85.50 389 GLN A O 1
ATOM 3002 N N . ASP A 1 390 ? 18.946 -21.715 9.653 1.00 86.38 390 ASP A N 1
ATOM 3003 C CA . ASP A 1 390 ? 19.558 -20.986 8.555 1.00 86.38 390 ASP A CA 1
ATOM 3004 C C . ASP A 1 390 ? 20.758 -21.716 7.938 1.00 86.38 390 ASP A C 1
ATOM 3006 O O . ASP A 1 390 ? 21.408 -22.592 8.509 1.00 86.38 390 ASP A O 1
ATOM 3010 N N . THR A 1 391 ? 21.014 -21.409 6.676 1.00 88.25 391 THR A N 1
ATOM 3011 C CA . THR A 1 391 ? 22.190 -21.867 5.945 1.00 88.25 391 THR A CA 1
ATOM 3012 C C . THR A 1 391 ? 22.743 -20.686 5.174 1.00 88.25 391 THR A C 1
ATOM 3014 O O . THR A 1 391 ? 22.012 -20.030 4.430 1.00 88.25 391 THR A O 1
ATOM 3017 N N . ILE A 1 392 ? 24.038 -20.424 5.348 1.00 86.88 392 ILE A N 1
ATOM 3018 C CA . ILE A 1 392 ? 24.764 -19.443 4.543 1.00 86.88 392 ILE A CA 1
ATOM 3019 C C . ILE A 1 392 ? 24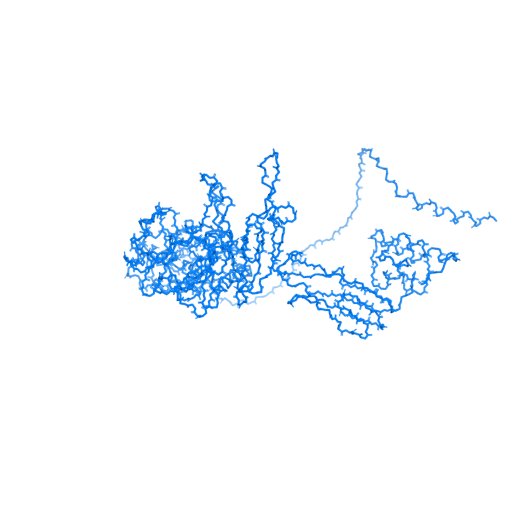.837 -19.973 3.115 1.00 86.88 392 ILE A C 1
ATOM 3021 O O . ILE A 1 392 ? 25.360 -21.065 2.881 1.00 86.88 392 ILE A O 1
ATOM 3025 N N . ILE A 1 393 ? 24.319 -19.200 2.166 1.00 82.62 393 ILE A N 1
ATOM 3026 C CA . ILE A 1 393 ? 24.314 -19.579 0.749 1.00 82.62 393 ILE A CA 1
ATOM 3027 C C . ILE A 1 393 ? 25.232 -18.704 -0.108 1.00 82.62 393 ILE A C 1
ATOM 3029 O O . ILE A 1 393 ? 25.483 -19.056 -1.255 1.00 82.62 393 ILE A O 1
ATOM 3033 N N . SER A 1 394 ? 25.773 -17.610 0.434 1.00 79.62 394 SER A N 1
ATOM 3034 C CA . SER A 1 394 ? 26.630 -16.675 -0.303 1.00 79.62 394 SER A CA 1
ATOM 3035 C C . SER A 1 394 ? 28.050 -16.567 0.244 1.00 79.62 394 SER A C 1
ATOM 3037 O O . SER A 1 394 ? 28.311 -16.866 1.405 1.00 79.62 394 SER A O 1
ATOM 3039 N N . ASP A 1 395 ? 28.940 -16.016 -0.585 1.00 74.88 395 ASP A N 1
ATOM 3040 C CA . ASP A 1 395 ? 30.189 -15.391 -0.135 1.00 74.88 395 ASP A CA 1
ATOM 3041 C C . ASP A 1 395 ? 29.912 -14.059 0.597 1.00 74.88 395 ASP A C 1
ATOM 3043 O O . ASP A 1 395 ? 28.758 -13.658 0.764 1.00 74.88 395 ASP A O 1
ATOM 3047 N N . SER A 1 396 ? 30.973 -13.342 0.993 1.00 77.69 396 SER A N 1
ATOM 3048 C CA . SER A 1 396 ? 30.875 -12.034 1.653 1.00 77.69 396 SER A CA 1
ATOM 3049 C C . SER A 1 396 ? 30.097 -11.006 0.814 1.00 77.69 396 SER A C 1
ATOM 3051 O O . SER A 1 396 ? 30.558 -10.560 -0.243 1.00 77.69 396 SER A O 1
ATOM 3053 N N . ILE A 1 397 ? 28.941 -10.588 1.324 1.00 75.38 397 ILE A N 1
ATOM 3054 C CA . ILE A 1 397 ? 28.084 -9.530 0.781 1.00 75.38 397 ILE A CA 1
ATOM 3055 C C . ILE A 1 397 ? 28.080 -8.291 1.685 1.00 75.38 397 ILE A C 1
ATOM 3057 O O . ILE A 1 397 ? 28.558 -8.346 2.816 1.00 75.38 397 ILE A O 1
ATOM 3061 N N . ARG A 1 398 ? 27.553 -7.174 1.174 1.00 68.56 398 ARG A N 1
ATOM 3062 C CA . ARG A 1 398 ? 27.256 -5.959 1.954 1.00 68.56 398 ARG A CA 1
ATOM 3063 C C . ARG A 1 398 ? 25.767 -5.678 2.090 1.00 68.56 398 ARG A C 1
ATOM 3065 O O . ARG A 1 398 ? 25.337 -5.247 3.145 1.00 68.56 398 ARG A O 1
ATOM 3072 N N . TYR A 1 399 ? 25.001 -5.935 1.035 1.00 71.75 399 TYR A N 1
ATOM 3073 C CA . TYR A 1 399 ? 23.555 -5.737 1.033 1.00 71.75 399 TYR A CA 1
ATOM 3074 C C . TYR A 1 399 ? 22.890 -6.852 0.248 1.00 71.75 399 TYR A C 1
ATOM 3076 O O . TYR A 1 399 ? 23.496 -7.418 -0.672 1.00 71.75 399 TYR A O 1
ATOM 3084 N N . PHE A 1 400 ? 21.638 -7.118 0.592 1.00 77.75 400 PHE A N 1
ATOM 3085 C CA . PHE A 1 400 ? 20.809 -8.147 -0.005 1.00 77.75 400 PHE A CA 1
ATOM 3086 C C . PHE A 1 400 ? 19.364 -7.677 -0.093 1.00 77.75 400 PHE A C 1
ATOM 3088 O O . PHE A 1 400 ? 18.850 -7.053 0.831 1.00 77.75 400 PHE A O 1
ATOM 3095 N N . HIS A 1 401 ? 18.706 -8.021 -1.189 1.00 76.75 401 HIS A N 1
ATOM 3096 C CA . HIS A 1 401 ? 17.286 -7.796 -1.374 1.00 76.75 401 HIS A CA 1
ATOM 3097 C C . HIS A 1 401 ? 16.693 -8.874 -2.289 1.00 76.75 401 HIS A C 1
ATOM 3099 O O . HIS A 1 401 ? 17.395 -9.413 -3.150 1.00 76.75 401 HIS A O 1
ATOM 3105 N N . MET A 1 402 ? 15.399 -9.163 -2.137 1.00 78.25 402 MET A N 1
ATOM 3106 C CA . MET A 1 402 ? 14.661 -10.038 -3.045 1.00 78.25 402 MET A CA 1
ATOM 3107 C C . MET A 1 402 ? 13.395 -9.386 -3.578 1.00 78.25 402 MET A C 1
ATOM 3109 O O . MET A 1 402 ? 12.602 -8.857 -2.812 1.00 78.25 402 MET A O 1
ATOM 3113 N N . ASP A 1 403 ? 13.190 -9.537 -4.882 1.00 74.25 403 ASP A N 1
ATOM 3114 C CA . ASP A 1 403 ? 11.941 -9.231 -5.571 1.00 74.25 403 ASP A CA 1
ATOM 3115 C C . ASP A 1 403 ? 11.411 -10.523 -6.209 1.00 74.25 403 ASP A C 1
ATOM 3117 O O . ASP A 1 403 ? 11.972 -11.041 -7.182 1.00 74.25 403 ASP A O 1
ATOM 3121 N N . GLY A 1 404 ? 10.392 -11.116 -5.587 1.00 75.25 404 GLY A N 1
ATOM 3122 C CA . GLY A 1 404 ? 9.892 -12.437 -5.958 1.00 75.25 404 GLY A CA 1
ATOM 3123 C C . GLY A 1 404 ? 10.991 -13.507 -5.915 1.00 75.25 404 GLY A C 1
ATOM 3124 O O . GLY A 1 404 ? 11.591 -13.763 -4.872 1.00 75.25 404 GLY A O 1
ATOM 3125 N N . SER A 1 405 ? 11.259 -14.156 -7.054 1.00 79.31 405 SER A N 1
ATOM 3126 C CA . SER A 1 405 ? 12.341 -15.147 -7.173 1.00 79.31 405 SER A CA 1
ATOM 3127 C C . SER A 1 405 ? 13.721 -14.522 -7.333 1.00 79.31 405 SER A C 1
ATOM 3129 O O . SER A 1 405 ? 14.725 -15.228 -7.263 1.00 79.31 405 SER A O 1
ATOM 3131 N N . ILE A 1 406 ? 13.806 -13.221 -7.593 1.00 78.62 406 ILE A N 1
ATOM 3132 C CA . ILE A 1 406 ? 15.043 -12.578 -8.001 1.00 78.62 406 ILE A CA 1
ATOM 3133 C C . ILE A 1 406 ? 15.770 -12.025 -6.783 1.00 78.62 406 ILE A C 1
ATOM 3135 O O . ILE A 1 406 ? 15.295 -11.135 -6.088 1.00 78.62 406 ILE A O 1
ATOM 3139 N N . MET A 1 407 ? 16.977 -12.530 -6.574 1.00 81.88 407 MET A N 1
ATOM 3140 C CA . MET A 1 407 ? 17.920 -12.084 -5.562 1.00 81.88 407 MET A CA 1
ATOM 3141 C C . MET A 1 407 ? 18.855 -11.027 -6.141 1.00 81.88 407 MET A C 1
ATOM 3143 O O . MET A 1 407 ? 19.490 -11.247 -7.177 1.00 81.88 407 MET A O 1
ATOM 3147 N N . TYR A 1 408 ? 19.006 -9.926 -5.414 1.00 79.12 408 TYR A N 1
ATOM 3148 C CA . TYR A 1 408 ? 19.981 -8.875 -5.667 1.00 79.12 408 TYR A CA 1
ATOM 3149 C C . TYR A 1 408 ? 20.921 -8.766 -4.474 1.00 79.12 408 TYR A C 1
ATOM 3151 O O . TYR A 1 408 ? 20.483 -8.689 -3.328 1.00 79.12 408 TYR A O 1
ATOM 3159 N N . TRP A 1 409 ? 22.223 -8.738 -4.727 1.00 77.62 409 TRP A N 1
ATOM 3160 C CA . TRP A 1 409 ? 23.203 -8.449 -3.685 1.00 77.62 409 TRP A CA 1
ATOM 3161 C C . TRP A 1 409 ? 24.419 -7.753 -4.266 1.00 77.62 409 TRP A C 1
ATOM 3163 O O . TRP A 1 409 ? 24.728 -7.904 -5.452 1.00 77.62 409 TRP A O 1
ATOM 3173 N N . ALA A 1 410 ? 25.156 -7.038 -3.421 1.00 72.75 410 ALA A N 1
ATOM 3174 C CA . ALA A 1 410 ? 26.498 -6.601 -3.784 1.00 72.75 410 ALA A CA 1
ATOM 3175 C C . ALA A 1 410 ? 27.555 -7.129 -2.842 1.00 72.75 410 ALA A C 1
ATOM 3177 O O . ALA A 1 410 ? 27.358 -7.314 -1.641 1.00 72.75 410 ALA A O 1
ATOM 3178 N N . THR A 1 411 ? 28.713 -7.318 -3.449 1.00 70.81 411 THR A N 1
ATOM 3179 C CA . THR A 1 411 ? 29.990 -7.527 -2.790 1.00 70.81 411 THR A CA 1
ATOM 3180 C C . THR A 1 411 ? 30.771 -6.209 -2.790 1.00 70.81 411 THR A C 1
ATOM 3182 O O . THR A 1 411 ? 30.295 -5.178 -3.263 1.00 70.81 411 THR A O 1
ATOM 3185 N N . ASN A 1 412 ? 32.024 -6.235 -2.328 1.00 64.75 412 ASN A N 1
ATOM 3186 C CA . ASN A 1 412 ? 32.918 -5.072 -2.387 1.00 64.75 412 ASN A CA 1
ATOM 3187 C C . ASN A 1 412 ? 33.132 -4.499 -3.806 1.00 64.75 412 ASN A C 1
ATOM 3189 O O . ASN A 1 412 ? 33.607 -3.373 -3.931 1.00 64.75 412 ASN A O 1
ATOM 3193 N N . ASN A 1 413 ? 32.871 -5.262 -4.873 1.00 63.75 413 ASN A N 1
ATOM 3194 C CA . ASN A 1 413 ? 33.215 -4.854 -6.238 1.00 63.75 413 ASN A CA 1
ATOM 3195 C C . ASN A 1 413 ? 32.215 -5.260 -7.329 1.00 63.75 413 ASN A C 1
ATOM 3197 O O . ASN A 1 413 ? 32.493 -4.992 -8.497 1.00 63.75 413 ASN A O 1
ATOM 3201 N N . LYS A 1 414 ? 31.101 -5.918 -6.994 1.00 67.62 414 LYS A N 1
ATOM 3202 C CA . LYS A 1 414 ? 30.117 -6.396 -7.973 1.00 67.62 414 LYS A CA 1
ATOM 3203 C C . LYS A 1 414 ? 28.711 -6.233 -7.432 1.00 67.62 414 LYS A C 1
ATOM 3205 O O . LYS A 1 414 ? 28.465 -6.582 -6.282 1.00 67.62 414 LYS A O 1
ATOM 3210 N N . LEU A 1 415 ? 27.803 -5.802 -8.300 1.00 72.00 415 LEU A N 1
ATOM 3211 C CA . LEU A 1 415 ? 26.369 -5.995 -8.121 1.00 72.00 415 LEU A CA 1
ATOM 3212 C C . LEU A 1 415 ? 25.970 -7.255 -8.889 1.00 72.00 415 LEU A C 1
ATOM 3214 O O . LEU A 1 415 ? 26.329 -7.413 -10.063 1.00 72.00 415 LEU A O 1
ATOM 3218 N N . VAL A 1 416 ? 25.262 -8.159 -8.226 1.00 75.50 416 VAL A N 1
ATOM 3219 C CA . VAL A 1 416 ? 24.908 -9.469 -8.764 1.00 75.50 416 VAL A CA 1
ATOM 3220 C C . VAL A 1 416 ? 23.401 -9.670 -8.660 1.00 75.50 416 VAL A C 1
ATOM 3222 O O . VAL A 1 416 ? 22.773 -9.269 -7.681 1.00 75.50 416 VAL A O 1
ATOM 3225 N N . LYS A 1 417 ? 22.840 -10.284 -9.700 1.00 80.06 417 LYS A N 1
ATOM 3226 C CA . LYS A 1 417 ? 21.451 -10.728 -9.782 1.00 80.06 417 LYS A CA 1
ATOM 3227 C C . LYS A 1 417 ? 21.437 -12.237 -9.981 1.00 80.06 417 LYS A C 1
ATOM 3229 O O . LYS A 1 417 ? 22.225 -12.760 -10.765 1.00 80.06 417 LYS A O 1
ATOM 3234 N N . SER A 1 418 ? 20.547 -12.949 -9.309 1.00 81.50 418 SER A N 1
ATOM 3235 C CA . SER A 1 418 ? 20.308 -14.371 -9.569 1.00 81.50 418 SER A CA 1
ATOM 3236 C C . SER A 1 418 ? 18.865 -14.715 -9.278 1.00 81.50 418 SER A C 1
ATOM 3238 O O . SER A 1 418 ? 18.297 -14.196 -8.328 1.00 81.50 418 SER A O 1
ATOM 3240 N N . ASP A 1 419 ? 18.289 -15.636 -10.038 1.00 81.06 419 ASP A N 1
ATOM 3241 C CA . ASP A 1 419 ? 17.045 -16.275 -9.619 1.00 81.06 419 ASP A CA 1
ATOM 3242 C C . ASP A 1 419 ? 17.347 -17.297 -8.504 1.00 81.06 419 ASP A C 1
ATOM 3244 O O . ASP A 1 419 ? 18.321 -18.055 -8.587 1.00 81.06 419 ASP A O 1
ATOM 3248 N N . ALA A 1 420 ? 16.539 -17.287 -7.446 1.00 83.06 420 ALA A N 1
ATOM 3249 C CA . ALA A 1 420 ? 16.688 -18.102 -6.247 1.00 83.06 420 ALA A CA 1
ATOM 3250 C C . ALA A 1 420 ? 16.562 -19.609 -6.524 1.00 83.06 420 ALA A C 1
ATOM 3252 O O . ALA A 1 420 ? 17.137 -20.414 -5.793 1.00 83.06 420 ALA A O 1
ATOM 3253 N N . ASN A 1 421 ? 15.862 -20.017 -7.588 1.00 82.88 421 ASN A N 1
ATOM 3254 C CA . ASN A 1 421 ? 15.708 -21.430 -7.956 1.00 82.88 421 ASN A CA 1
ATOM 3255 C C . ASN A 1 421 ? 16.979 -22.044 -8.545 1.00 82.88 421 ASN A C 1
ATOM 3257 O O . ASN A 1 421 ? 17.139 -23.263 -8.545 1.00 82.88 421 ASN A O 1
ATOM 3261 N N . VAL A 1 422 ? 17.859 -21.208 -9.090 1.00 78.44 422 VAL A N 1
ATOM 3262 C CA . VAL A 1 422 ? 19.066 -21.621 -9.824 1.00 78.44 422 VAL A CA 1
ATOM 3263 C C . VAL A 1 422 ? 20.343 -21.051 -9.207 1.00 78.44 422 VAL A C 1
ATOM 3265 O O . VAL A 1 422 ? 21.441 -21.263 -9.725 1.00 78.44 422 VAL A O 1
ATOM 3268 N N . TYR A 1 423 ? 20.221 -20.339 -8.087 1.00 73.50 423 TYR A N 1
ATOM 3269 C CA . TYR A 1 423 ? 21.344 -19.833 -7.314 1.00 73.50 423 TYR A CA 1
ATOM 3270 C C . TYR A 1 423 ? 22.142 -20.984 -6.661 1.00 73.50 423 TYR A C 1
ATOM 3272 O O . TYR A 1 423 ? 21.536 -21.929 -6.152 1.00 73.50 423 TYR A O 1
ATOM 3280 N N . PRO A 1 424 ? 23.494 -20.929 -6.637 1.00 66.25 424 PRO A N 1
ATOM 3281 C CA . PRO A 1 424 ? 24.369 -19.876 -7.180 1.00 66.25 424 PRO A CA 1
ATOM 3282 C C . PRO A 1 424 ? 24.752 -20.048 -8.662 1.00 66.25 424 PRO A C 1
ATOM 3284 O O . PRO A 1 424 ? 25.427 -19.184 -9.229 1.00 66.25 424 PRO A O 1
ATOM 3287 N N . ALA A 1 425 ? 24.338 -21.148 -9.297 1.00 68.31 425 ALA A N 1
ATOM 3288 C CA . ALA A 1 425 ? 24.835 -21.594 -10.599 1.00 68.31 425 ALA A CA 1
ATOM 3289 C C . ALA A 1 425 ? 24.501 -20.660 -11.779 1.00 68.31 425 ALA A C 1
ATOM 3291 O O . ALA A 1 425 ? 25.270 -20.620 -12.738 1.00 68.31 425 ALA A O 1
ATOM 3292 N N . ALA A 1 426 ? 23.401 -19.904 -11.721 1.00 73.50 426 ALA A N 1
ATOM 3293 C CA . ALA A 1 426 ? 22.967 -19.001 -12.796 1.00 73.50 426 ALA A CA 1
ATOM 3294 C C . ALA A 1 426 ? 23.045 -17.507 -12.425 1.00 73.50 426 ALA A C 1
ATOM 3296 O O . ALA A 1 426 ? 22.265 -16.691 -12.917 1.00 73.50 426 ALA A O 1
ATOM 3297 N N . SER A 1 427 ? 23.975 -17.137 -11.544 1.00 74.56 427 SER A N 1
ATOM 3298 C CA . SER A 1 427 ? 24.159 -15.738 -11.156 1.00 74.56 427 SER A CA 1
ATOM 3299 C C . SER A 1 427 ? 24.716 -14.884 -12.307 1.00 74.56 427 SER A C 1
ATOM 3301 O O . SER A 1 427 ? 25.733 -15.204 -12.926 1.00 74.56 427 SER A O 1
ATOM 3303 N N . GLN A 1 428 ? 24.050 -13.764 -12.590 1.00 67.06 428 GLN A N 1
ATOM 3304 C CA . GLN A 1 428 ? 24.463 -12.759 -13.563 1.00 67.06 428 GLN A CA 1
ATOM 3305 C C . GLN A 1 428 ? 25.158 -11.597 -12.848 1.00 67.06 428 GLN A C 1
ATOM 3307 O O . GLN A 1 428 ? 24.580 -10.922 -11.993 1.00 67.06 428 GLN A O 1
ATOM 3312 N N . ILE A 1 429 ? 26.399 -11.312 -13.244 1.00 65.25 429 ILE A N 1
ATOM 3313 C CA . ILE A 1 429 ? 27.096 -10.098 -12.809 1.00 65.25 429 ILE A CA 1
ATOM 3314 C C . ILE A 1 429 ? 26.516 -8.916 -13.588 1.00 65.25 429 ILE A C 1
ATOM 3316 O O . ILE A 1 429 ? 26.662 -8.848 -14.807 1.00 65.25 429 ILE A O 1
ATOM 3320 N N . MET A 1 430 ? 25.873 -7.985 -12.883 1.00 60.50 430 MET A N 1
ATOM 3321 C CA . MET A 1 430 ? 25.284 -6.787 -13.490 1.00 60.50 430 MET A CA 1
ATOM 3322 C C . MET A 1 430 ? 26.303 -5.648 -13.634 1.00 60.50 430 MET A C 1
ATOM 3324 O O . MET A 1 430 ? 26.165 -4.810 -14.519 1.00 60.50 430 MET A O 1
ATOM 3328 N N . SER A 1 431 ? 27.355 -5.632 -12.805 1.00 56.56 431 SER A N 1
ATOM 3329 C CA . SER A 1 431 ? 28.499 -4.723 -12.951 1.00 56.56 431 SER A CA 1
ATOM 3330 C C . SER A 1 431 ? 29.802 -5.380 -12.492 1.00 56.56 431 SER A C 1
ATOM 3332 O O . SER A 1 431 ? 29.850 -6.025 -11.443 1.00 56.56 431 SER A O 1
ATOM 3334 N N . THR A 1 432 ? 30.862 -5.213 -13.287 1.00 44.41 432 THR A N 1
ATOM 3335 C CA . THR A 1 432 ? 32.221 -5.713 -13.010 1.00 44.41 432 THR A CA 1
ATOM 3336 C C . THR A 1 432 ? 33.199 -4.615 -12.593 1.00 44.41 432 THR A C 1
ATOM 3338 O O . THR A 1 432 ? 34.352 -4.930 -12.295 1.00 44.41 432 THR A O 1
ATOM 3341 N N . GLN A 1 433 ? 32.799 -3.338 -12.620 1.00 42.59 433 GLN A N 1
ATOM 3342 C CA . GLN A 1 433 ? 33.681 -2.256 -12.183 1.00 42.59 433 GLN A CA 1
ATOM 3343 C C . GLN A 1 433 ? 33.688 -2.185 -10.662 1.00 42.59 433 GLN A C 1
ATOM 3345 O O . GLN A 1 433 ? 32.632 -2.200 -10.035 1.00 42.59 433 GLN A O 1
ATOM 3350 N N . THR A 1 434 ? 34.895 -2.102 -10.093 1.00 43.72 434 THR A N 1
ATOM 3351 C CA . THR A 1 434 ? 35.165 -1.882 -8.668 1.00 43.72 434 THR A CA 1
ATOM 3352 C C . THR A 1 434 ? 34.275 -0.786 -8.126 1.00 43.72 434 THR A C 1
ATOM 3354 O O . THR A 1 434 ? 34.580 0.391 -8.288 1.00 43.72 434 THR A O 1
ATOM 3357 N N . GLY A 1 435 ? 33.170 -1.219 -7.524 1.00 48.59 435 GLY A N 1
ATOM 3358 C CA . GLY A 1 435 ? 32.204 -0.390 -6.847 1.00 48.59 435 GLY A CA 1
ATOM 3359 C C . GLY A 1 435 ? 31.919 0.911 -7.563 1.00 48.59 435 GLY A C 1
ATOM 3360 O O . GLY A 1 435 ? 31.933 1.877 -6.834 1.00 48.59 435 GLY A O 1
ATOM 3361 N N . THR A 1 436 ? 31.700 0.962 -8.892 1.00 45.78 436 THR A N 1
ATOM 3362 C CA . THR A 1 436 ? 31.213 2.162 -9.606 1.00 45.78 436 THR A CA 1
ATOM 3363 C C . THR A 1 436 ? 30.140 1.870 -10.682 1.00 45.78 436 THR A C 1
ATOM 3365 O O . THR A 1 436 ? 30.191 0.849 -11.366 1.00 45.78 436 THR A O 1
ATOM 3368 N N . TYR A 1 437 ? 29.170 2.780 -10.855 1.00 44.94 437 TYR A N 1
ATOM 3369 C CA . TYR A 1 437 ? 28.179 2.863 -11.945 1.00 44.94 437 TYR A CA 1
ATOM 3370 C C . TYR A 1 437 ? 28.243 4.280 -12.543 1.00 44.94 437 TYR A C 1
ATOM 3372 O O . TYR A 1 437 ? 28.217 5.257 -11.798 1.00 44.94 437 TYR A O 1
ATOM 3380 N N . ASN A 1 438 ? 28.414 4.426 -13.864 1.00 49.53 438 ASN A N 1
ATOM 3381 C CA . ASN A 1 438 ? 28.616 5.727 -14.537 1.00 49.53 438 ASN A CA 1
ATOM 3382 C C . ASN A 1 438 ? 29.722 6.631 -13.926 1.00 49.53 438 ASN A C 1
ATOM 3384 O O . ASN A 1 438 ? 29.652 7.855 -14.003 1.00 49.53 438 ASN A O 1
ATOM 3388 N N . GLY A 1 439 ? 30.767 6.046 -13.323 1.00 47.28 439 GLY A N 1
ATOM 3389 C CA . GLY A 1 439 ? 31.871 6.796 -12.696 1.00 47.28 439 GLY A CA 1
ATOM 3390 C C . GLY A 1 439 ? 31.622 7.252 -11.251 1.00 47.28 439 GLY A C 1
ATOM 3391 O O . GLY A 1 439 ? 32.461 7.952 -10.685 1.00 47.28 439 GLY A O 1
ATOM 3392 N N . TYR A 1 440 ? 30.510 6.836 -10.645 1.00 48.81 440 TYR A N 1
ATOM 3393 C CA . TYR A 1 440 ? 30.190 7.032 -9.230 1.00 48.81 440 TYR A CA 1
ATOM 3394 C C . TYR A 1 440 ? 30.309 5.723 -8.480 1.00 48.81 440 TYR A C 1
ATOM 3396 O O . TYR A 1 440 ? 29.890 4.713 -9.025 1.00 48.81 440 TYR A O 1
ATOM 3404 N N . SER A 1 441 ? 30.803 5.718 -7.247 1.00 52.19 441 SER A N 1
ATOM 3405 C CA . SER A 1 441 ? 30.920 4.498 -6.469 1.00 52.19 441 SER A CA 1
ATOM 3406 C C . SER A 1 441 ? 29.562 3.907 -6.071 1.00 52.19 441 SER A C 1
ATOM 3408 O O . SER A 1 441 ? 28.711 4.648 -5.613 1.00 52.19 441 SER A O 1
ATOM 3410 N N . ILE A 1 442 ? 29.325 2.599 -6.203 1.00 51.41 442 ILE A N 1
ATOM 3411 C CA . ILE A 1 442 ? 28.077 1.970 -5.732 1.00 51.41 442 ILE A CA 1
ATOM 3412 C C . ILE A 1 442 ? 28.145 1.876 -4.209 1.00 51.41 442 ILE A C 1
ATOM 3414 O O . ILE A 1 442 ? 29.005 1.182 -3.666 1.00 51.41 442 ILE A O 1
ATOM 3418 N N . GLY A 1 443 ? 27.269 2.619 -3.548 1.00 53.78 443 GLY A N 1
ATOM 3419 C CA . GLY A 1 443 ? 27.185 2.734 -2.106 1.00 53.78 443 GLY A CA 1
ATOM 3420 C C . GLY A 1 443 ? 26.246 1.729 -1.476 1.00 53.78 443 GLY A C 1
ATOM 3421 O O . GLY A 1 443 ? 26.695 0.832 -0.768 1.00 53.78 443 GLY A O 1
ATOM 3422 N N . GLU A 1 444 ? 24.961 1.883 -1.778 1.00 53.88 444 GLU A N 1
ATOM 3423 C CA . GLU A 1 444 ? 23.856 1.063 -1.280 1.00 53.88 444 GLU A CA 1
ATOM 3424 C C . GLU A 1 444 ? 22.841 0.809 -2.391 1.00 53.88 444 GLU A C 1
ATOM 3426 O O . GLU A 1 444 ? 22.840 1.495 -3.421 1.00 53.88 444 GLU A O 1
ATOM 3431 N N . PHE A 1 445 ? 21.947 -0.151 -2.178 1.00 54.72 445 PHE A N 1
ATOM 3432 C CA . PHE A 1 445 ? 20.777 -0.314 -3.027 1.00 54.72 445 PHE A CA 1
ATOM 3433 C C . PHE A 1 445 ? 19.577 -0.778 -2.224 1.00 54.72 445 PHE A C 1
ATOM 3435 O O . PHE A 1 445 ? 19.675 -1.664 -1.378 1.00 54.72 445 PHE A O 1
ATOM 3442 N N . THR A 1 446 ? 18.432 -0.222 -2.582 1.00 52.06 446 THR A N 1
ATOM 3443 C CA . THR A 1 446 ? 17.151 -0.500 -1.943 1.00 52.06 446 THR A CA 1
ATOM 3444 C C . THR A 1 446 ? 16.125 -0.689 -3.031 1.00 52.06 446 THR A C 1
ATOM 3446 O O . THR A 1 446 ? 16.145 0.035 -4.022 1.00 52.06 446 THR A O 1
ATOM 3449 N N . ILE A 1 447 ? 15.208 -1.636 -2.866 1.00 50.06 447 ILE A N 1
ATOM 3450 C CA . ILE A 1 447 ? 14.006 -1.674 -3.693 1.00 50.06 447 ILE A CA 1
ATOM 3451 C C . ILE A 1 447 ? 12.864 -1.133 -2.853 1.00 50.06 447 ILE A C 1
ATOM 3453 O O . ILE A 1 447 ? 12.562 -1.664 -1.786 1.00 50.06 447 ILE A O 1
ATOM 3457 N N . LYS A 1 448 ? 12.255 -0.056 -3.340 1.00 53.97 448 LYS A N 1
ATOM 3458 C CA . LYS A 1 448 ? 11.052 0.530 -2.759 1.00 53.97 448 LYS A CA 1
ATOM 3459 C C . LYS A 1 448 ? 10.020 0.676 -3.862 1.00 53.97 448 LYS A C 1
ATOM 3461 O O . LYS A 1 448 ? 10.317 1.293 -4.887 1.00 53.97 448 LYS A O 1
ATOM 3466 N N . ARG A 1 449 ? 8.823 0.110 -3.691 1.00 52.59 449 ARG A N 1
ATOM 3467 C CA . ARG A 1 449 ? 7.726 0.172 -4.674 1.00 52.59 449 ARG A CA 1
ATOM 3468 C C . ARG A 1 449 ? 8.141 -0.287 -6.071 1.00 52.59 449 ARG A C 1
ATOM 3470 O O . ARG A 1 449 ? 7.915 0.431 -7.048 1.00 52.59 449 ARG A O 1
ATOM 3477 N N . ASN A 1 450 ? 8.816 -1.432 -6.159 1.00 46.44 450 ASN A N 1
ATOM 3478 C CA . ASN A 1 450 ? 9.375 -1.974 -7.406 1.00 46.44 450 ASN A CA 1
ATOM 3479 C C . ASN A 1 450 ? 10.363 -1.037 -8.124 1.00 46.44 450 ASN A C 1
ATOM 3481 O O . ASN A 1 450 ? 10.521 -1.095 -9.345 1.00 46.44 450 ASN A O 1
ATOM 3485 N N . LYS A 1 451 ? 11.030 -0.143 -7.388 1.00 48.44 451 LYS A N 1
ATOM 3486 C CA . LYS A 1 451 ? 12.116 0.688 -7.913 1.00 48.44 451 LYS A CA 1
ATOM 3487 C C . LYS A 1 451 ? 13.390 0.359 -7.171 1.00 48.44 451 LYS A C 1
ATOM 3489 O O . LYS A 1 451 ? 13.513 0.677 -5.990 1.00 48.44 451 LYS A O 1
ATOM 3494 N N . LEU A 1 452 ? 14.336 -0.246 -7.881 1.00 49.66 452 LEU A N 1
ATOM 3495 C CA . LEU A 1 452 ? 15.695 -0.403 -7.395 1.00 49.66 452 LEU A CA 1
ATOM 3496 C C . LEU A 1 452 ? 16.363 0.978 -7.450 1.00 49.66 452 LEU A C 1
ATOM 3498 O O . LEU A 1 452 ? 16.621 1.542 -8.515 1.00 49.66 452 LEU A O 1
ATOM 3502 N N . LYS A 1 453 ? 16.568 1.546 -6.269 1.00 53.59 453 LYS A N 1
ATOM 3503 C CA . LYS A 1 453 ? 17.299 2.775 -6.012 1.00 53.59 453 LYS A CA 1
ATOM 3504 C C . LYS A 1 453 ? 18.740 2.400 -5.704 1.00 53.59 453 LYS A C 1
ATOM 3506 O O . LYS A 1 453 ? 18.998 1.637 -4.782 1.00 53.59 453 LYS A O 1
ATOM 3511 N N . LEU A 1 454 ? 19.667 2.926 -6.495 1.00 51.84 454 LEU A N 1
ATOM 3512 C CA . LEU A 1 454 ? 21.105 2.813 -6.256 1.00 51.84 454 LEU A CA 1
ATOM 3513 C C . LEU A 1 454 ? 21.590 4.120 -5.624 1.00 51.84 454 LEU A C 1
ATOM 3515 O O . LEU A 1 454 ? 21.504 5.173 -6.257 1.00 51.84 454 LEU A O 1
ATOM 3519 N N . ASN A 1 455 ? 22.117 4.059 -4.402 1.00 52.09 455 ASN A N 1
ATOM 3520 C CA . ASN A 1 455 ? 22.814 5.185 -3.788 1.00 52.09 455 ASN A CA 1
ATOM 3521 C C . ASN A 1 455 ? 24.263 5.161 -4.285 1.00 52.09 455 ASN A C 1
ATOM 3523 O O . ASN A 1 455 ? 25.031 4.251 -3.969 1.00 52.09 455 ASN A O 1
ATOM 3527 N N . LEU A 1 456 ? 24.619 6.136 -5.126 1.00 52.28 456 LEU A N 1
ATOM 3528 C CA . LEU A 1 456 ? 25.938 6.247 -5.745 1.00 52.28 456 LEU A CA 1
ATOM 3529 C C . LEU A 1 456 ? 26.766 7.366 -5.075 1.00 52.28 456 LEU A C 1
ATOM 3531 O O . LEU A 1 456 ? 26.290 8.488 -4.929 1.00 52.28 456 LEU A O 1
ATOM 3535 N N . TYR A 1 457 ? 28.020 7.102 -4.704 1.00 49.56 457 TYR A N 1
ATOM 3536 C CA . TYR A 1 457 ? 28.943 8.051 -4.071 1.00 49.56 457 TYR A CA 1
ATOM 3537 C C . TYR A 1 457 ? 30.042 8.515 -5.032 1.00 49.56 457 TYR A C 1
ATOM 3539 O O . TYR A 1 457 ? 30.856 7.718 -5.484 1.00 49.56 457 TYR A O 1
ATOM 3547 N N . LYS A 1 458 ? 30.185 9.818 -5.291 1.00 42.59 458 LYS A N 1
ATOM 3548 C CA . LYS A 1 458 ? 31.362 10.342 -6.009 1.00 42.59 458 LYS A CA 1
ATOM 3549 C C . LYS A 1 458 ? 32.444 10.783 -5.027 1.00 42.59 458 LYS A C 1
ATOM 3551 O O . LYS A 1 458 ? 32.298 11.813 -4.376 1.00 42.59 458 LYS A O 1
ATOM 3556 N N . TYR A 1 459 ? 33.563 10.064 -4.958 1.00 42.12 459 TYR A N 1
ATOM 3557 C CA . TYR A 1 459 ? 34.735 10.568 -4.238 1.00 42.12 459 TYR A CA 1
ATOM 3558 C C . TYR A 1 459 ? 35.378 11.723 -5.025 1.00 42.12 459 TYR A C 1
ATOM 3560 O O . TYR A 1 459 ? 35.917 11.522 -6.112 1.00 42.12 459 TYR A O 1
ATOM 3568 N N . SER A 1 460 ? 35.342 12.937 -4.468 1.00 40.62 460 SER A N 1
ATOM 3569 C CA . SER A 1 460 ? 36.179 14.065 -4.898 1.00 40.62 460 SER A CA 1
ATOM 3570 C C . SER A 1 460 ? 37.204 14.349 -3.806 1.00 40.62 460 SER A C 1
ATOM 3572 O O . SER A 1 460 ? 36.834 14.594 -2.659 1.00 40.62 460 SER A O 1
ATOM 3574 N N . SER A 1 461 ? 38.491 14.339 -4.151 1.00 41.09 461 SER A N 1
ATOM 3575 C CA . SER A 1 461 ? 39.615 14.504 -3.218 1.00 41.09 461 SER A CA 1
ATOM 3576 C C . SER A 1 461 ? 39.728 15.895 -2.571 1.00 41.09 461 SER A C 1
ATOM 3578 O O . SER A 1 461 ? 40.706 16.147 -1.871 1.00 41.09 461 SER A O 1
ATOM 3580 N N . VAL A 1 462 ? 38.770 16.807 -2.794 1.00 42.78 462 VAL A N 1
ATOM 3581 C CA . VAL A 1 462 ? 38.930 18.233 -2.458 1.00 42.78 462 VAL A CA 1
ATOM 3582 C C . VAL A 1 462 ? 37.841 18.807 -1.537 1.00 42.78 462 VAL A C 1
ATOM 3584 O O . VAL A 1 462 ? 38.138 19.767 -0.835 1.00 42.78 462 VAL A O 1
ATOM 3587 N N . THR A 1 463 ? 36.612 18.270 -1.472 1.00 36.56 463 THR A N 1
ATOM 3588 C CA . THR A 1 463 ? 35.517 18.995 -0.771 1.00 36.56 463 THR A CA 1
ATOM 3589 C C . THR A 1 463 ? 34.514 18.176 0.046 1.00 36.56 463 THR A C 1
ATOM 3591 O O . THR A 1 463 ? 33.567 18.780 0.549 1.00 36.56 463 THR A O 1
ATOM 3594 N N . SER A 1 464 ? 34.676 16.853 0.222 1.00 34.94 464 SER A N 1
ATOM 3595 C CA . SER A 1 464 ? 33.752 16.034 1.050 1.00 34.94 464 SER A CA 1
ATOM 3596 C C . SER A 1 464 ? 32.268 16.379 0.806 1.00 34.94 464 SER A C 1
ATOM 3598 O O . SER A 1 464 ? 31.504 16.637 1.731 1.00 34.94 464 SER A O 1
ATOM 3600 N N . THR A 1 465 ? 31.884 16.502 -0.469 1.00 32.31 465 THR A N 1
ATOM 3601 C CA . THR A 1 465 ? 30.532 16.894 -0.890 1.00 32.31 465 THR A CA 1
ATOM 3602 C C . THR A 1 465 ? 29.856 15.683 -1.524 1.00 32.31 465 THR A C 1
ATOM 3604 O O . THR A 1 465 ? 30.321 15.192 -2.551 1.00 32.31 465 THR A O 1
ATOM 3607 N N . TYR A 1 466 ? 28.779 15.197 -0.906 1.00 37.34 466 TYR A N 1
ATOM 3608 C CA . TYR A 1 466 ? 27.954 14.104 -1.419 1.00 37.34 466 TYR A CA 1
ATOM 3609 C C . TYR A 1 466 ? 27.016 14.658 -2.498 1.00 37.34 466 TYR A C 1
ATOM 3611 O O . TYR A 1 466 ? 26.123 15.448 -2.201 1.00 37.34 466 TYR A O 1
ATOM 3619 N N . ALA A 1 467 ? 27.237 14.297 -3.761 1.00 32.66 467 ALA A N 1
ATOM 3620 C CA . ALA A 1 467 ? 26.266 14.547 -4.821 1.00 32.66 467 ALA A CA 1
ATOM 3621 C C . ALA A 1 467 ? 25.353 13.321 -4.925 1.00 32.66 467 ALA A C 1
ATOM 3623 O O . ALA A 1 467 ? 25.827 12.241 -5.272 1.00 32.66 467 ALA A O 1
ATOM 3624 N N . PHE A 1 468 ? 24.073 13.491 -4.591 1.00 38.12 468 PHE A N 1
ATOM 3625 C CA . PHE A 1 468 ? 23.048 12.462 -4.742 1.00 38.12 468 PHE A CA 1
ATOM 3626 C C . PHE A 1 468 ? 22.560 12.457 -6.190 1.00 38.12 468 PHE A C 1
ATOM 3628 O O . PHE A 1 468 ? 22.071 13.475 -6.678 1.00 38.12 468 PHE A O 1
ATOM 3635 N N . GLU A 1 469 ? 22.662 11.321 -6.871 1.00 36.03 469 GLU A N 1
ATOM 3636 C CA . GLU A 1 469 ? 21.965 11.103 -8.136 1.00 36.03 469 GLU A CA 1
ATOM 3637 C C . GLU A 1 469 ? 21.103 9.848 -7.978 1.00 36.03 469 GLU A C 1
ATOM 3639 O O . GLU A 1 469 ? 21.611 8.747 -7.774 1.00 36.03 469 GLU A O 1
ATOM 3644 N N . HIS A 1 470 ? 19.781 10.026 -7.984 1.00 38.50 470 HIS A N 1
ATOM 3645 C CA . HIS A 1 470 ? 18.832 8.922 -7.896 1.00 38.50 470 HIS A CA 1
ATOM 3646 C C . HIS A 1 470 ? 18.667 8.286 -9.274 1.00 38.50 470 HIS A C 1
ATOM 3648 O O . HIS A 1 470 ? 18.000 8.849 -10.140 1.00 38.50 470 HIS A O 1
ATOM 3654 N N . VAL A 1 471 ? 19.215 7.089 -9.465 1.00 40.62 471 VAL A N 1
ATOM 3655 C CA . VAL A 1 471 ? 18.841 6.239 -10.599 1.00 40.62 471 VAL A CA 1
ATOM 3656 C C . VAL A 1 471 ? 17.720 5.323 -10.119 1.00 40.62 471 VAL A C 1
ATOM 3658 O O . VAL A 1 471 ? 17.957 4.400 -9.345 1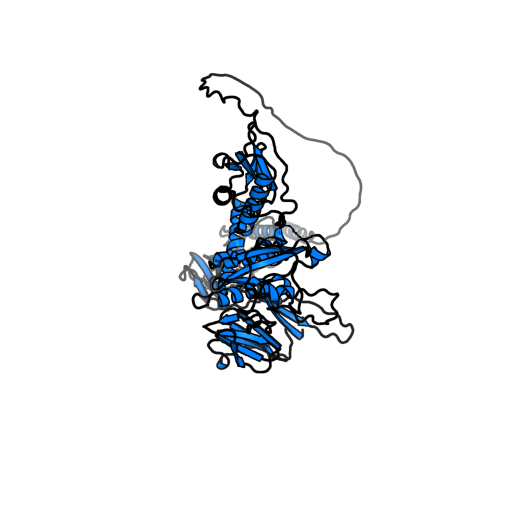.00 40.62 471 VAL A O 1
ATOM 3661 N N . SER A 1 472 ? 16.483 5.625 -10.519 1.00 38.84 472 SER A N 1
ATOM 3662 C CA . SER A 1 472 ? 15.343 4.721 -10.336 1.00 38.84 472 SER A CA 1
ATOM 3663 C C . SER A 1 472 ? 15.247 3.811 -11.554 1.00 38.84 472 SER A C 1
ATOM 3665 O O . SER A 1 472 ? 14.784 4.250 -12.604 1.00 38.84 472 SER A O 1
ATOM 3667 N N . ILE A 1 473 ? 15.663 2.556 -11.411 1.00 43.56 473 ILE A N 1
ATOM 3668 C CA . ILE A 1 473 ? 15.361 1.505 -12.386 1.00 43.56 473 ILE A CA 1
ATOM 3669 C C . ILE A 1 473 ? 14.112 0.763 -11.911 1.00 43.56 473 ILE A C 1
ATOM 3671 O O . ILE A 1 473 ? 14.081 0.212 -10.813 1.00 43.56 473 ILE A O 1
ATOM 3675 N N . GLY A 1 474 ? 13.054 0.822 -12.714 1.00 45.78 474 GLY A N 1
ATOM 3676 C CA . GLY A 1 474 ? 11.770 0.179 -12.435 1.00 45.78 474 GLY A CA 1
ATOM 3677 C C . GLY A 1 474 ? 11.247 -0.576 -13.657 1.00 45.78 474 GLY A C 1
ATOM 3678 O O . GLY A 1 474 ? 11.855 -0.488 -14.736 1.00 45.78 474 GLY A O 1
ATOM 3679 N N . PRO A 1 475 ? 10.132 -1.310 -13.519 1.00 56.41 475 PRO A N 1
ATOM 3680 C CA . PRO A 1 475 ? 9.548 -2.040 -14.632 1.00 56.41 475 PRO A CA 1
ATOM 3681 C C . PRO A 1 475 ? 9.150 -1.081 -15.755 1.00 56.41 475 PRO A C 1
ATOM 3683 O O . PRO A 1 475 ? 8.847 0.097 -15.532 1.00 56.41 475 PRO A O 1
ATOM 3686 N N . LEU A 1 476 ? 9.181 -1.587 -16.984 1.00 74.81 476 LEU A N 1
ATOM 3687 C CA . LEU A 1 476 ? 8.806 -0.822 -18.162 1.00 74.81 476 LEU A CA 1
ATOM 3688 C C . LEU A 1 476 ? 7.331 -0.411 -18.033 1.00 74.81 476 LEU A C 1
ATOM 3690 O O . LEU A 1 476 ? 6.456 -1.256 -17.873 1.00 74.81 476 LEU A O 1
ATOM 3694 N N . THR A 1 477 ? 7.048 0.890 -18.085 1.00 81.06 477 THR A N 1
ATOM 3695 C CA . THR A 1 477 ? 5.675 1.418 -17.954 1.00 81.06 477 THR A CA 1
ATOM 3696 C C . THR A 1 477 ? 5.032 1.676 -19.308 1.00 81.06 477 THR A C 1
ATOM 3698 O O . THR A 1 477 ? 3.815 1.604 -19.456 1.00 81.06 477 THR A O 1
ATOM 3701 N N . SER A 1 478 ? 5.848 2.013 -20.306 1.00 84.81 478 SER A N 1
ATOM 3702 C CA . SER A 1 478 ? 5.402 2.300 -21.665 1.00 84.81 478 SER A CA 1
ATOM 3703 C C . SER A 1 478 ? 6.549 2.159 -22.663 1.00 84.81 478 SER A C 1
ATOM 3705 O O . SER A 1 478 ? 7.727 2.280 -22.316 1.00 84.81 478 SER A O 1
ATOM 3707 N N . ILE A 1 479 ? 6.175 1.925 -23.920 1.00 95.25 479 ILE A N 1
ATOM 3708 C CA . ILE A 1 479 ? 7.049 2.057 -25.085 1.00 95.25 479 ILE A CA 1
ATOM 3709 C C . ILE A 1 479 ? 6.406 3.009 -26.089 1.00 95.25 479 ILE A C 1
ATOM 3711 O O . ILE A 1 479 ? 5.180 3.117 -26.153 1.00 95.25 479 ILE A O 1
ATOM 3715 N N . SER A 1 480 ? 7.220 3.685 -26.888 1.00 94.12 480 SER A N 1
ATOM 3716 C CA . SER A 1 480 ? 6.753 4.524 -27.991 1.00 94.12 480 SER A CA 1
ATOM 3717 C C . SER A 1 480 ? 7.611 4.322 -29.233 1.00 94.12 480 SER A C 1
ATOM 3719 O O . SER A 1 480 ? 8.766 3.905 -29.151 1.00 94.12 480 SER A O 1
ATOM 3721 N N . LEU A 1 481 ? 7.029 4.606 -30.395 1.00 94.19 481 LEU A N 1
ATOM 3722 C CA . LEU A 1 481 ? 7.757 4.680 -31.656 1.00 94.19 481 LEU A CA 1
ATOM 3723 C C . LEU A 1 481 ? 8.101 6.135 -31.963 1.00 94.19 481 LEU A C 1
ATOM 3725 O O . LEU A 1 481 ? 7.349 7.045 -31.614 1.00 94.19 481 LEU A O 1
ATOM 3729 N N . ASP A 1 482 ? 9.204 6.346 -32.674 1.00 89.38 482 ASP A N 1
ATOM 3730 C CA . ASP A 1 482 ? 9.605 7.659 -33.189 1.00 89.38 482 ASP A CA 1
ATOM 3731 C C . ASP A 1 482 ? 8.585 8.268 -34.170 1.00 89.38 482 ASP A C 1
ATOM 3733 O O . ASP A 1 482 ? 8.623 9.470 -34.437 1.00 89.38 482 ASP A O 1
ATOM 3737 N N . ARG A 1 483 ? 7.654 7.457 -34.695 1.00 86.69 483 ARG A N 1
ATOM 3738 C CA . ARG A 1 483 ? 6.557 7.873 -35.579 1.00 86.69 483 ARG A CA 1
ATOM 3739 C C . ARG A 1 483 ? 5.280 7.080 -35.304 1.00 86.69 483 ARG A C 1
ATOM 3741 O O . ARG A 1 483 ? 5.329 5.875 -35.081 1.00 86.69 483 ARG A O 1
ATOM 3748 N N . THR A 1 484 ? 4.131 7.746 -35.417 1.00 89.12 484 THR A N 1
ATOM 3749 C CA . THR A 1 484 ? 2.792 7.126 -35.330 1.00 89.12 484 THR A CA 1
ATOM 3750 C C . THR A 1 484 ? 2.134 6.925 -36.700 1.00 89.12 484 THR A C 1
ATOM 3752 O O . THR A 1 484 ? 1.189 6.146 -36.828 1.00 89.12 484 THR A O 1
ATOM 3755 N N . SER A 1 485 ? 2.630 7.594 -37.748 1.00 87.88 485 SER A N 1
ATOM 3756 C CA . SER A 1 485 ? 2.241 7.341 -39.139 1.00 87.88 485 SER A CA 1
ATOM 3757 C C . SER A 1 485 ? 3.320 7.783 -40.132 1.00 87.88 485 SER A C 1
ATOM 3759 O O . SER A 1 485 ? 4.131 8.656 -39.817 1.00 87.88 485 SER A O 1
ATOM 3761 N N . TYR A 1 486 ? 3.339 7.181 -41.326 1.00 84.44 486 TYR A N 1
ATOM 3762 C CA . TYR A 1 486 ? 4.240 7.563 -42.416 1.00 84.44 486 TYR A CA 1
ATOM 3763 C C . TYR A 1 486 ? 3.710 7.115 -43.792 1.00 84.44 486 TYR A C 1
ATOM 3765 O O . TYR A 1 486 ? 3.052 6.079 -43.904 1.00 84.44 486 TYR A O 1
ATOM 3773 N N . THR A 1 487 ? 4.003 7.877 -44.854 1.00 84.44 487 THR A N 1
ATOM 3774 C CA . THR A 1 487 ? 3.686 7.496 -46.245 1.00 84.44 487 THR A CA 1
ATOM 3775 C C . THR A 1 487 ? 4.957 7.102 -46.997 1.00 84.44 487 THR A C 1
ATOM 3777 O O . THR A 1 487 ? 5.852 7.921 -47.189 1.00 84.44 487 THR A O 1
ATOM 3780 N N . LEU A 1 488 ? 5.036 5.837 -47.412 1.00 81.00 488 LEU A N 1
ATOM 3781 C CA . LEU A 1 488 ? 6.157 5.242 -48.138 1.00 81.00 488 LEU A CA 1
ATOM 3782 C C . LEU A 1 488 ? 5.841 5.116 -49.631 1.00 81.00 488 LEU A C 1
ATOM 3784 O O . LEU A 1 488 ? 4.754 4.694 -50.025 1.00 81.00 488 LEU A O 1
ATOM 3788 N N . ILE A 1 489 ? 6.838 5.405 -50.460 1.00 80.62 489 ILE A N 1
ATOM 3789 C CA . ILE A 1 489 ? 6.807 5.065 -51.885 1.00 80.62 489 ILE A CA 1
ATOM 3790 C C . ILE A 1 489 ? 7.093 3.564 -52.024 1.00 80.62 489 ILE A C 1
ATOM 3792 O O . ILE A 1 489 ? 7.941 3.027 -51.305 1.00 80.62 489 ILE A O 1
ATOM 3796 N N . GLY A 1 490 ? 6.389 2.881 -52.930 1.00 76.81 490 GLY A N 1
ATOM 3797 C CA . GLY A 1 490 ? 6.603 1.454 -53.191 1.00 76.81 490 GLY A CA 1
ATOM 3798 C C . GLY A 1 490 ? 8.077 1.133 -53.474 1.00 76.81 490 GLY A C 1
ATOM 3799 O O . GLY A 1 490 ? 8.733 1.835 -54.241 1.00 76.81 490 GLY A O 1
ATOM 3800 N N . GLY A 1 491 ? 8.607 0.087 -52.832 1.00 74.12 491 GLY A N 1
ATOM 3801 C CA . GLY A 1 491 ? 10.012 -0.318 -52.943 1.00 74.12 491 GLY A CA 1
ATOM 3802 C C . GLY A 1 491 ? 10.988 0.390 -51.992 1.00 74.12 491 GLY A C 1
ATOM 3803 O O . GLY A 1 491 ? 12.131 -0.052 -51.887 1.00 74.12 491 GLY A O 1
ATOM 3804 N N . ASN A 1 492 ? 10.564 1.433 -51.267 1.00 83.38 492 ASN A N 1
ATOM 3805 C CA . ASN A 1 492 ? 11.392 2.089 -50.250 1.00 83.38 492 ASN A CA 1
ATOM 3806 C C . ASN A 1 492 ? 11.240 1.438 -48.864 1.00 83.38 492 ASN A C 1
ATOM 3808 O O . ASN A 1 492 ? 10.326 0.647 -48.606 1.00 83.38 492 ASN A O 1
ATOM 3812 N N . THR A 1 493 ? 12.134 1.823 -47.950 1.00 88.69 493 THR A N 1
ATOM 3813 C CA . THR A 1 493 ? 12.161 1.348 -46.563 1.00 88.69 493 THR A CA 1
ATOM 3814 C C . THR A 1 493 ? 12.149 2.491 -45.549 1.00 88.69 493 THR A C 1
ATOM 3816 O O . THR A 1 493 ? 12.641 3.579 -45.842 1.00 88.69 493 THR A O 1
ATOM 3819 N N . LEU A 1 494 ? 11.658 2.230 -44.335 1.00 88.00 494 LEU A N 1
ATOM 3820 C CA . LEU A 1 494 ? 11.659 3.150 -43.191 1.00 88.00 494 LEU A CA 1
ATOM 3821 C C . LEU A 1 494 ? 12.180 2.430 -41.942 1.00 88.00 494 LEU A C 1
ATOM 3823 O O . LEU A 1 494 ? 11.677 1.365 -41.602 1.00 88.00 494 LEU A O 1
ATOM 3827 N N . GLN A 1 495 ? 13.133 3.024 -41.223 1.00 94.62 495 GLN A N 1
ATOM 3828 C CA . GLN A 1 495 ? 13.524 2.549 -39.892 1.00 94.62 495 GLN A CA 1
ATOM 3829 C C . GLN A 1 495 ? 12.590 3.149 -38.838 1.00 94.62 495 GLN A C 1
ATOM 3831 O O . GLN A 1 495 ? 12.474 4.373 -38.748 1.00 94.62 495 GLN A O 1
ATOM 3836 N N . LEU A 1 496 ? 11.973 2.296 -38.023 1.00 92.12 496 LEU A N 1
ATOM 3837 C CA . LEU A 1 496 ? 11.269 2.705 -36.810 1.00 92.12 496 LEU A CA 1
ATOM 3838 C C . LEU A 1 496 ? 12.152 2.450 -35.590 1.00 92.12 496 LEU A C 1
ATOM 3840 O O . LEU A 1 496 ? 12.791 1.402 -35.488 1.00 92.12 496 LEU A O 1
ATOM 3844 N N . ASN A 1 497 ? 12.185 3.403 -34.662 1.00 92.12 497 ASN A N 1
ATOM 3845 C CA . ASN A 1 497 ? 12.968 3.298 -33.432 1.00 92.12 497 ASN A CA 1
ATOM 3846 C C . ASN A 1 497 ? 12.039 3.257 -32.220 1.00 92.12 497 ASN A C 1
ATOM 3848 O O . ASN A 1 497 ? 11.098 4.047 -32.132 1.00 92.12 497 ASN A O 1
ATOM 3852 N N . VAL A 1 498 ? 12.321 2.350 -31.283 1.00 94.12 498 VAL A N 1
ATOM 3853 C CA . VAL A 1 498 ? 11.562 2.210 -30.034 1.00 94.12 498 VAL A CA 1
ATOM 3854 C C . VAL A 1 498 ? 12.234 3.025 -28.934 1.00 94.12 498 VAL A C 1
ATOM 3856 O O . VAL A 1 498 ? 13.436 2.898 -28.706 1.00 94.12 498 VAL A O 1
ATOM 3859 N N . THR A 1 499 ? 11.446 3.833 -28.230 1.00 91.50 499 THR A N 1
ATOM 3860 C CA . THR A 1 499 ? 11.845 4.490 -26.981 1.00 91.50 499 THR A CA 1
ATOM 3861 C C . THR A 1 499 ? 11.163 3.796 -25.806 1.00 91.50 499 THR A C 1
ATOM 3863 O O . THR A 1 499 ? 9.981 3.459 -25.872 1.00 91.50 499 THR A O 1
ATOM 3866 N N . TYR A 1 500 ? 11.920 3.583 -24.732 1.00 85.75 500 TYR A N 1
ATOM 3867 C CA . TYR A 1 500 ? 11.497 2.883 -23.518 1.00 85.75 500 TYR A CA 1
ATOM 3868 C C . TYR A 1 500 ? 11.288 3.889 -22.389 1.00 85.75 500 TYR A C 1
ATOM 3870 O O . TYR A 1 500 ? 12.077 4.825 -22.263 1.00 85.75 500 TYR A O 1
ATOM 3878 N N . ASN A 1 501 ? 10.261 3.695 -21.561 1.00 75.25 501 ASN A N 1
ATOM 3879 C CA . ASN A 1 501 ? 10.034 4.527 -20.385 1.00 75.25 501 ASN A CA 1
ATOM 3880 C C . ASN A 1 501 ? 9.728 3.672 -19.133 1.00 75.25 501 ASN A C 1
ATOM 3882 O O . ASN A 1 501 ? 8.695 2.991 -19.102 1.00 75.25 501 ASN A O 1
ATOM 3886 N N . PRO A 1 502 ? 10.565 3.728 -18.079 1.00 65.81 502 PRO A N 1
ATOM 3887 C CA . PRO A 1 502 ? 11.851 4.435 -18.027 1.00 65.81 502 PRO A CA 1
ATOM 3888 C C . PRO A 1 502 ? 12.867 3.870 -19.038 1.00 65.81 502 PRO A C 1
ATOM 3890 O O . PRO A 1 502 ? 12.789 2.702 -19.421 1.00 65.81 502 PRO A O 1
ATOM 3893 N N . THR A 1 503 ? 13.815 4.701 -19.492 1.00 67.19 503 THR A N 1
ATOM 3894 C CA . THR A 1 503 ? 14.865 4.270 -20.437 1.00 67.19 503 THR A CA 1
ATOM 3895 C C . THR A 1 503 ? 15.735 3.176 -19.825 1.00 67.19 503 THR A C 1
ATOM 3897 O O . THR A 1 503 ? 16.089 2.213 -20.507 1.00 67.19 503 THR A O 1
ATOM 3900 N N . ASP A 1 504 ? 16.026 3.296 -18.531 1.00 64.31 504 ASP A N 1
ATOM 3901 C CA . ASP A 1 504 ? 16.693 2.278 -17.729 1.00 64.31 504 ASP A CA 1
ATOM 3902 C C . ASP A 1 504 ? 15.615 1.471 -16.990 1.00 64.31 504 ASP A C 1
ATOM 3904 O O . ASP A 1 504 ? 14.872 2.009 -16.171 1.00 64.31 504 ASP A O 1
ATOM 3908 N N . THR A 1 505 ? 15.492 0.183 -17.312 1.00 61.47 505 THR A N 1
ATOM 3909 C CA . THR A 1 505 ? 14.451 -0.708 -16.777 1.00 61.47 505 THR A CA 1
ATOM 3910 C C . THR A 1 505 ? 15.040 -2.058 -16.378 1.00 61.47 505 THR A C 1
ATOM 3912 O O . THR A 1 505 ? 16.103 -2.446 -16.867 1.00 61.47 505 THR A O 1
ATOM 3915 N N . THR A 1 506 ? 14.350 -2.759 -15.480 1.00 59.28 506 THR A N 1
ATOM 3916 C CA . THR A 1 506 ? 14.656 -4.127 -15.037 1.00 59.28 506 THR A CA 1
ATOM 3917 C C . THR A 1 506 ? 14.168 -5.209 -16.007 1.00 59.28 506 THR A C 1
ATOM 3919 O O . THR A 1 506 ? 14.608 -6.355 -15.888 1.00 59.28 506 THR A O 1
ATOM 3922 N N . GLU A 1 507 ? 13.285 -4.851 -16.945 1.00 66.56 507 GLU A N 1
ATOM 3923 C CA . GLU A 1 507 ? 12.636 -5.763 -17.896 1.00 66.56 507 GLU A CA 1
ATOM 3924 C C . GLU A 1 507 ? 13.471 -6.016 -19.160 1.00 66.56 507 GLU A C 1
ATOM 3926 O O . GLU A 1 507 ? 14.289 -5.189 -19.577 1.00 66.56 507 GLU A O 1
ATOM 3931 N N . ASP A 1 508 ? 13.229 -7.162 -19.803 1.00 77.12 508 ASP A N 1
ATOM 3932 C CA . ASP A 1 508 ? 13.797 -7.477 -21.116 1.00 77.12 508 ASP A CA 1
ATOM 3933 C C . ASP A 1 508 ? 13.276 -6.487 -22.176 1.00 77.12 508 ASP A C 1
ATOM 3935 O O . ASP A 1 508 ? 12.079 -6.218 -22.273 1.00 77.12 508 ASP A O 1
ATOM 3939 N N . LYS A 1 509 ? 14.193 -5.950 -22.987 1.00 83.38 509 LYS A N 1
ATOM 3940 C CA . LYS A 1 509 ? 13.916 -4.999 -24.077 1.00 83.38 509 LYS A CA 1
ATOM 3941 C C . LYS A 1 509 ? 13.745 -5.682 -25.438 1.00 83.38 509 LYS A C 1
ATOM 3943 O O . LYS A 1 509 ? 13.857 -5.031 -26.476 1.00 83.38 509 LYS A O 1
ATOM 3948 N N . THR A 1 510 ? 13.524 -6.992 -25.460 1.00 88.62 510 THR A N 1
ATOM 3949 C CA . THR A 1 510 ? 13.278 -7.741 -26.692 1.00 88.62 510 THR A CA 1
ATOM 3950 C C . THR A 1 510 ? 11.969 -7.287 -27.343 1.00 88.62 510 THR A C 1
ATOM 3952 O O . THR A 1 510 ? 10.891 -7.411 -26.761 1.00 88.62 510 THR A O 1
ATOM 3955 N N . ILE A 1 511 ? 12.064 -6.778 -28.576 1.00 94.38 511 ILE A N 1
ATOM 3956 C CA . ILE A 1 511 ? 10.914 -6.315 -29.358 1.00 94.38 511 ILE A CA 1
ATOM 3957 C C . ILE A 1 511 ? 10.465 -7.387 -30.340 1.00 94.38 511 ILE A C 1
ATOM 3959 O O . ILE A 1 511 ? 11.257 -7.907 -31.124 1.00 94.38 511 ILE A O 1
ATOM 3963 N N . ILE A 1 512 ? 9.159 -7.639 -30.349 1.00 94.94 512 ILE A N 1
ATOM 3964 C CA . ILE A 1 512 ? 8.483 -8.436 -31.368 1.00 94.94 512 ILE A CA 1
ATOM 3965 C C . ILE A 1 512 ? 7.752 -7.482 -32.311 1.00 94.94 512 ILE A C 1
ATOM 3967 O O . ILE A 1 512 ? 6.831 -6.766 -31.904 1.00 94.94 512 ILE A O 1
ATOM 3971 N N . TRP A 1 513 ? 8.166 -7.480 -33.576 1.00 97.56 513 TRP A N 1
ATOM 3972 C CA . TRP A 1 513 ? 7.554 -6.681 -34.631 1.00 97.56 513 TRP A CA 1
ATOM 3973 C C . TRP A 1 513 ? 6.483 -7.474 -35.380 1.00 97.56 513 TRP A C 1
ATOM 3975 O O . TRP A 1 513 ? 6.634 -8.664 -35.646 1.00 97.56 513 TRP A O 1
ATOM 3985 N N . SER A 1 514 ? 5.398 -6.807 -35.761 1.00 96.94 514 SER A N 1
ATOM 3986 C CA . SER A 1 514 ? 4.362 -7.393 -36.614 1.00 96.94 514 SER A CA 1
ATOM 3987 C C . SER A 1 514 ? 3.746 -6.356 -37.550 1.00 96.94 514 SER A C 1
ATOM 3989 O O . SER A 1 514 ? 3.776 -5.157 -37.280 1.00 96.94 514 SER A O 1
ATOM 3991 N N . SER A 1 515 ? 3.188 -6.832 -38.663 1.00 97.69 515 SER A N 1
ATOM 3992 C CA . SER A 1 515 ? 2.393 -6.037 -39.600 1.00 97.69 515 SER A CA 1
ATOM 3993 C C . SER A 1 515 ? 1.013 -6.666 -39.726 1.00 97.69 515 SER A C 1
ATOM 3995 O O . SER A 1 515 ? 0.910 -7.872 -39.958 1.00 97.69 515 SER A O 1
ATOM 3997 N N . ASN A 1 516 ? -0.052 -5.868 -39.614 1.00 97.75 516 ASN A N 1
ATOM 3998 C CA . ASN A 1 516 ? -1.411 -6.371 -39.842 1.00 97.75 516 ASN A CA 1
ATOM 3999 C C . ASN A 1 516 ? -1.698 -6.668 -41.328 1.00 97.75 516 ASN A C 1
ATOM 4001 O O . ASN A 1 516 ? -2.682 -7.336 -41.640 1.00 97.75 516 ASN A O 1
ATOM 4005 N N . ASN A 1 517 ? -0.856 -6.171 -42.240 1.00 96.31 517 ASN A N 1
ATOM 4006 C CA . ASN A 1 517 ? -0.991 -6.368 -43.674 1.00 96.31 517 ASN A CA 1
ATOM 4007 C C . ASN A 1 517 ? 0.386 -6.439 -44.347 1.00 96.31 517 ASN A C 1
ATOM 4009 O O . ASN A 1 517 ? 0.856 -5.496 -44.991 1.00 96.31 517 ASN A O 1
ATOM 4013 N N . ALA A 1 518 ? 1.008 -7.612 -44.233 1.00 95.50 518 ALA A N 1
ATOM 4014 C CA . ALA A 1 518 ? 2.312 -7.907 -44.819 1.00 95.50 518 ALA A CA 1
ATOM 4015 C C . ALA A 1 518 ? 2.335 -7.853 -46.359 1.00 95.50 518 ALA A C 1
ATOM 4017 O O . ALA A 1 518 ? 3.414 -7.858 -46.934 1.00 95.50 518 ALA A O 1
ATOM 4018 N N . THR A 1 519 ? 1.181 -7.791 -47.039 1.00 94.44 519 THR A N 1
ATOM 4019 C CA . THR A 1 519 ? 1.133 -7.612 -48.504 1.00 94.44 519 THR A CA 1
ATOM 4020 C C . THR A 1 519 ? 1.337 -6.156 -48.926 1.00 94.44 519 THR A C 1
ATOM 4022 O O . THR A 1 519 ? 1.780 -5.897 -50.044 1.00 94.44 519 THR A O 1
ATOM 4025 N N . VAL A 1 520 ? 1.055 -5.209 -48.026 1.00 93.88 520 VAL A N 1
ATOM 4026 C CA . VAL A 1 520 ? 1.257 -3.767 -48.226 1.00 93.88 520 VAL A CA 1
ATOM 4027 C C . VAL A 1 520 ? 2.616 -3.339 -47.687 1.00 93.88 520 VAL A C 1
ATOM 4029 O O . VAL A 1 520 ? 3.380 -2.707 -48.414 1.00 93.88 520 VAL A O 1
ATOM 4032 N N . ALA A 1 521 ? 2.945 -3.702 -46.444 1.00 95.44 521 ALA A N 1
ATOM 4033 C CA . ALA A 1 521 ? 4.249 -3.415 -45.856 1.00 95.44 521 ALA A CA 1
ATOM 4034 C C . ALA A 1 521 ? 4.685 -4.510 -44.874 1.00 95.44 521 ALA A C 1
ATOM 4036 O O . ALA A 1 521 ? 3.905 -4.942 -44.021 1.00 95.44 521 ALA A O 1
ATOM 4037 N N . THR A 1 522 ? 5.943 -4.933 -44.965 1.00 96.81 522 THR A N 1
ATOM 4038 C CA . THR A 1 522 ? 6.577 -5.875 -44.026 1.00 96.81 522 THR A CA 1
ATOM 4039 C C . THR A 1 522 ? 7.469 -5.132 -43.044 1.00 96.81 522 THR A C 1
ATOM 4041 O O . THR A 1 522 ? 7.923 -4.034 -43.346 1.00 96.81 522 THR A O 1
ATOM 4044 N N . VAL A 1 523 ? 7.767 -5.735 -41.895 1.00 97.62 523 VAL A N 1
ATOM 4045 C CA . VAL A 1 523 ? 8.734 -5.221 -40.916 1.00 97.62 523 VAL A CA 1
ATOM 4046 C C . VAL A 1 523 ? 9.687 -6.345 -40.519 1.00 97.62 523 VAL A C 1
ATOM 4048 O O . VAL A 1 523 ? 9.254 -7.484 -40.358 1.00 97.62 523 VAL A O 1
ATOM 4051 N N . SER A 1 524 ? 10.978 -6.047 -40.432 1.00 95.81 524 SER A N 1
ATOM 4052 C CA . SER A 1 524 ? 12.012 -6.978 -39.972 1.00 95.81 524 SER A CA 1
ATOM 4053 C C . SER A 1 524 ? 12.178 -6.955 -38.449 1.00 95.81 524 SER A C 1
ATOM 4055 O O . SER A 1 524 ? 11.711 -6.039 -37.774 1.00 95.81 524 SER A O 1
ATOM 4057 N N . ASP A 1 525 ? 12.940 -7.910 -37.911 1.00 92.31 525 ASP A N 1
ATOM 4058 C CA . ASP A 1 525 ? 13.212 -8.018 -36.468 1.00 92.31 525 ASP A CA 1
ATOM 4059 C C . ASP A 1 525 ? 13.944 -6.794 -35.883 1.00 92.31 525 ASP A C 1
ATOM 4061 O O . ASP A 1 525 ? 13.849 -6.514 -34.691 1.00 92.31 525 ASP A O 1
ATOM 4065 N N . ASN A 1 526 ? 14.646 -6.021 -36.719 1.00 91.31 526 ASN A N 1
ATOM 4066 C CA . ASN A 1 526 ? 15.300 -4.768 -36.331 1.00 91.31 526 ASN A CA 1
ATOM 4067 C C . ASN A 1 526 ? 14.455 -3.508 -36.609 1.00 91.31 526 ASN A C 1
ATOM 4069 O O . ASN A 1 526 ? 14.987 -2.403 -36.530 1.00 91.31 526 ASN A O 1
ATOM 4073 N N . GLY A 1 527 ? 13.165 -3.639 -36.939 1.00 93.62 527 GLY A N 1
ATOM 4074 C CA . GLY A 1 527 ? 12.253 -2.502 -37.120 1.00 93.62 527 GLY A CA 1
ATOM 4075 C C . GLY A 1 527 ? 12.360 -1.781 -38.467 1.00 93.62 527 GLY A C 1
ATOM 4076 O O . GLY A 1 527 ? 11.910 -0.639 -38.584 1.00 93.62 527 GLY A O 1
ATOM 4077 N N . VAL A 1 528 ? 12.938 -2.418 -39.493 1.00 95.50 528 VAL A N 1
ATOM 4078 C CA . VAL A 1 528 ? 12.965 -1.871 -40.859 1.00 95.50 528 VAL A CA 1
ATOM 4079 C C . VAL A 1 528 ? 11.679 -2.259 -41.581 1.00 95.50 528 VAL A C 1
ATOM 4081 O O . VAL A 1 528 ? 11.442 -3.424 -41.901 1.00 95.50 528 VAL A O 1
ATOM 4084 N N . VAL A 1 529 ? 10.849 -1.263 -41.864 1.00 95.94 529 VAL A N 1
ATOM 4085 C CA . VAL A 1 529 ? 9.620 -1.397 -42.646 1.00 95.94 529 VAL A CA 1
ATOM 4086 C C . VAL A 1 529 ? 9.957 -1.352 -44.135 1.00 95.94 529 VAL A C 1
ATOM 4088 O O . VAL A 1 529 ? 10.669 -0.449 -44.563 1.00 95.94 529 VAL A O 1
ATOM 4091 N N . SER A 1 530 ? 9.435 -2.283 -44.934 1.00 93.69 530 SER A N 1
ATOM 4092 C CA . SER A 1 530 ? 9.581 -2.319 -46.399 1.00 93.69 530 SER A CA 1
ATOM 4093 C C . SER A 1 530 ? 8.221 -2.207 -47.083 1.00 93.69 530 SER A C 1
ATOM 4095 O O . SER A 1 530 ? 7.311 -2.976 -46.773 1.00 93.69 530 SER A O 1
ATOM 4097 N N . ALA A 1 531 ? 8.083 -1.263 -48.013 1.00 91.50 531 ALA A N 1
ATOM 4098 C CA . ALA A 1 531 ? 6.850 -1.035 -48.761 1.00 91.50 531 ALA A CA 1
ATOM 4099 C C . ALA A 1 531 ? 6.752 -1.948 -49.992 1.00 91.50 531 ALA A C 1
ATOM 4101 O O . ALA A 1 531 ? 7.679 -1.999 -50.802 1.00 91.50 531 ALA A O 1
ATOM 4102 N N . LEU A 1 532 ? 5.615 -2.629 -50.157 1.00 89.44 532 LEU A N 1
ATOM 4103 C CA . LEU A 1 532 ? 5.399 -3.619 -51.216 1.00 89.44 532 LEU A CA 1
ATOM 4104 C C . LEU A 1 532 ? 4.333 -3.191 -52.228 1.00 89.44 532 LEU A C 1
ATOM 4106 O O . LEU A 1 532 ? 4.636 -3.054 -53.410 1.00 89.44 532 LEU A O 1
ATOM 4110 N N . THR A 1 533 ? 3.090 -2.992 -51.786 1.00 90.44 533 THR A N 1
ATOM 4111 C CA . THR A 1 533 ? 1.958 -2.670 -52.672 1.00 90.44 533 THR A CA 1
ATOM 4112 C C . THR A 1 533 ? 1.148 -1.503 -52.134 1.00 90.44 533 THR A C 1
ATOM 4114 O O . THR A 1 533 ? 1.123 -1.273 -50.928 1.00 90.44 533 THR A O 1
ATOM 4117 N N . ASN A 1 534 ? 0.485 -0.762 -53.028 1.00 88.31 534 ASN A N 1
ATOM 4118 C CA . ASN A 1 534 ? -0.342 0.380 -52.648 1.00 88.31 534 ASN A CA 1
ATOM 4119 C C . ASN A 1 534 ? -1.446 -0.040 -51.663 1.00 88.31 534 ASN A C 1
ATOM 4121 O O . ASN A 1 534 ? -2.192 -0.984 -51.919 1.00 88.31 534 ASN A O 1
ATOM 4125 N N . GLY A 1 535 ? -1.578 0.685 -50.554 1.00 90.12 535 GLY A N 1
ATOM 4126 C CA . GLY A 1 535 ? -2.535 0.373 -49.497 1.00 90.12 535 GLY A CA 1
ATOM 4127 C C . GLY A 1 535 ? -2.088 0.891 -48.135 1.00 90.12 535 GLY A C 1
ATOM 4128 O O . GLY A 1 535 ? -1.193 1.726 -48.038 1.00 90.12 535 GLY A O 1
ATOM 4129 N N . THR A 1 536 ? -2.706 0.388 -47.069 1.00 93.31 536 THR A N 1
ATOM 4130 C CA . THR A 1 536 ? -2.350 0.740 -45.687 1.00 93.31 536 THR A CA 1
ATOM 4131 C C . THR A 1 536 ? -2.022 -0.499 -44.858 1.00 93.31 536 THR A C 1
ATOM 4133 O O . THR A 1 536 ? -2.696 -1.525 -44.980 1.00 93.31 536 THR A O 1
ATOM 4136 N N . ALA A 1 537 ? -1.017 -0.389 -43.993 1.00 96.00 537 ALA A N 1
ATOM 4137 C CA . ALA A 1 537 ? -0.627 -1.396 -43.011 1.00 96.00 537 ALA A CA 1
ATOM 4138 C C . ALA A 1 537 ? -0.316 -0.723 -41.669 1.00 96.00 537 ALA A C 1
ATOM 4140 O O . ALA A 1 537 ? 0.246 0.365 -41.634 1.00 96.00 537 ALA A O 1
ATOM 4141 N N . THR A 1 538 ? -0.643 -1.373 -40.561 1.00 97.62 538 THR A N 1
ATOM 4142 C CA . THR A 1 538 ? -0.244 -0.950 -39.216 1.00 97.62 538 THR A CA 1
ATOM 4143 C C . THR A 1 538 ? 0.891 -1.847 -38.750 1.00 97.62 538 THR A C 1
ATOM 4145 O O . THR A 1 538 ? 0.742 -3.071 -38.706 1.00 97.62 538 THR A O 1
ATOM 4148 N N . ILE A 1 539 ? 2.020 -1.224 -38.419 1.00 98.19 539 ILE A N 1
ATOM 4149 C CA . ILE A 1 539 ? 3.193 -1.875 -37.842 1.00 98.19 539 ILE A CA 1
ATOM 4150 C C . ILE A 1 539 ? 3.118 -1.754 -36.323 1.00 98.19 539 ILE A C 1
ATOM 4152 O O . ILE A 1 539 ? 2.935 -0.652 -35.806 1.00 98.19 539 ILE A O 1
ATOM 4156 N N . THR A 1 540 ? 3.279 -2.871 -35.620 1.00 97.56 540 THR A N 1
ATOM 4157 C CA . THR A 1 540 ? 3.195 -2.949 -34.157 1.00 97.56 540 THR A CA 1
ATOM 4158 C C . THR A 1 540 ? 4.511 -3.462 -33.583 1.00 97.56 540 THR A C 1
ATOM 4160 O O . THR A 1 540 ? 4.971 -4.536 -33.976 1.00 97.56 540 THR A O 1
ATOM 4163 N N . ALA A 1 541 ? 5.084 -2.722 -32.634 1.00 96.88 541 ALA A N 1
ATOM 4164 C CA . ALA A 1 541 ? 6.174 -3.170 -31.770 1.00 96.88 541 ALA A CA 1
ATOM 4165 C C . ALA A 1 541 ? 5.598 -3.614 -30.422 1.00 96.88 541 ALA A C 1
ATOM 4167 O O . ALA A 1 541 ? 4.828 -2.868 -29.815 1.00 96.88 541 ALA A O 1
ATOM 4168 N N . THR A 1 542 ? 5.974 -4.805 -29.954 1.00 95.44 542 THR A N 1
ATOM 4169 C CA . THR A 1 542 ? 5.518 -5.372 -28.674 1.00 95.44 542 THR A CA 1
ATOM 4170 C C . THR A 1 542 ? 6.712 -5.695 -27.782 1.00 95.44 542 THR A C 1
ATOM 4172 O O . THR A 1 542 ? 7.665 -6.314 -28.251 1.00 95.44 542 THR A O 1
ATOM 4175 N N . CYS A 1 543 ? 6.647 -5.301 -26.510 1.00 89.31 543 CYS A N 1
ATOM 4176 C CA . CYS A 1 543 ? 7.644 -5.583 -25.474 1.00 89.31 543 CYS A CA 1
ATOM 4177 C C . CYS A 1 543 ? 6.908 -6.105 -24.234 1.00 89.31 543 CYS A C 1
ATOM 4179 O O . CYS A 1 543 ? 6.236 -5.332 -23.547 1.00 89.31 543 CYS A O 1
ATOM 4181 N N . GLY A 1 544 ? 6.966 -7.411 -23.966 1.00 86.50 544 GLY A N 1
ATOM 4182 C CA . GLY A 1 544 ? 6.148 -8.022 -22.912 1.00 86.50 544 GLY A CA 1
ATOM 4183 C C . GLY A 1 544 ? 4.647 -7.798 -23.152 1.00 86.50 544 GLY A C 1
ATOM 4184 O O . GLY A 1 544 ? 4.103 -8.250 -24.157 1.00 86.50 544 GLY A O 1
ATOM 4185 N N . THR A 1 545 ? 3.982 -7.086 -22.237 1.00 84.31 545 THR A N 1
ATOM 4186 C CA . THR A 1 545 ? 2.553 -6.715 -22.320 1.00 84.31 545 THR A CA 1
ATOM 4187 C C . THR A 1 545 ? 2.300 -5.343 -22.959 1.00 84.31 545 THR A C 1
ATOM 4189 O O . THR A 1 545 ? 1.147 -4.978 -23.196 1.00 84.31 545 THR A O 1
ATOM 4192 N N . LEU A 1 546 ? 3.352 -4.572 -23.245 1.00 92.12 546 LEU A N 1
ATOM 4193 C CA . LEU A 1 546 ? 3.264 -3.218 -23.788 1.00 92.12 546 LEU A CA 1
ATOM 4194 C C . LEU A 1 546 ? 3.367 -3.223 -25.315 1.00 92.12 546 LEU A C 1
ATOM 4196 O O . LEU A 1 546 ? 4.075 -4.043 -25.901 1.00 92.12 546 LEU A O 1
ATOM 4200 N N . SER A 1 547 ? 2.689 -2.275 -25.969 1.00 94.50 547 SER A N 1
ATOM 4201 C CA . SER A 1 547 ? 2.725 -2.134 -27.428 1.00 94.50 547 SER A CA 1
ATOM 4202 C C . SER A 1 547 ? 2.713 -0.675 -27.889 1.00 94.50 547 SER A C 1
ATOM 4204 O O . SER A 1 547 ? 2.165 0.200 -27.219 1.00 94.50 547 SER A O 1
ATOM 4206 N N . ALA A 1 548 ? 3.309 -0.423 -29.055 1.00 96.56 548 ALA A N 1
ATOM 4207 C CA . ALA A 1 548 ? 3.237 0.844 -29.781 1.00 96.56 548 ALA A CA 1
ATOM 4208 C C . ALA A 1 548 ? 3.030 0.583 -31.280 1.00 96.56 548 ALA A C 1
ATOM 4210 O O . ALA A 1 548 ? 3.477 -0.439 -31.805 1.00 96.56 548 ALA A O 1
ATOM 4211 N N . THR A 1 549 ? 2.342 1.498 -31.972 1.00 97.19 549 THR A N 1
ATOM 4212 C CA . THR A 1 549 ? 1.923 1.296 -33.369 1.00 97.19 549 THR A CA 1
ATOM 4213 C C . THR A 1 549 ? 2.285 2.465 -34.282 1.00 97.19 549 THR A C 1
ATOM 4215 O O . THR A 1 549 ? 2.344 3.617 -33.849 1.00 97.19 549 THR A O 1
ATOM 4218 N N . CYS A 1 550 ? 2.525 2.157 -35.558 1.00 96.00 550 CYS A N 1
ATOM 4219 C CA . CYS A 1 550 ? 2.755 3.122 -36.629 1.00 96.00 550 CYS A CA 1
ATOM 4220 C C . CYS A 1 550 ? 1.935 2.748 -37.873 1.00 96.00 550 CYS A C 1
ATOM 4222 O O . CYS A 1 550 ? 2.027 1.629 -38.380 1.00 96.00 550 CYS A O 1
ATOM 4224 N N . ASN A 1 551 ? 1.134 3.689 -38.376 1.00 95.00 551 ASN A N 1
ATOM 4225 C CA . ASN A 1 551 ? 0.317 3.505 -39.575 1.00 95.00 551 ASN A CA 1
ATOM 4226 C C . ASN A 1 551 ? 1.098 3.859 -40.847 1.00 95.00 551 ASN A C 1
ATOM 4228 O O . ASN A 1 551 ? 1.448 5.015 -41.082 1.00 95.00 551 ASN A O 1
ATOM 4232 N N . ILE A 1 552 ? 1.320 2.868 -41.700 1.00 93.19 552 ILE A N 1
ATOM 4233 C CA . ILE A 1 552 ? 2.041 2.974 -42.964 1.00 93.19 552 ILE A CA 1
ATOM 4234 C C . ILE A 1 552 ? 1.048 3.049 -44.117 1.00 93.19 552 ILE A C 1
ATOM 4236 O O . ILE A 1 552 ? 0.215 2.163 -44.291 1.00 93.19 552 ILE A O 1
ATOM 4240 N N . THR A 1 553 ? 1.162 4.091 -44.934 1.00 90.12 553 THR A N 1
ATOM 4241 C CA . THR A 1 553 ? 0.467 4.193 -46.224 1.00 90.12 553 THR A CA 1
ATOM 4242 C C . THR A 1 553 ? 1.480 3.998 -47.338 1.00 90.12 553 THR A C 1
ATOM 4244 O O . THR A 1 553 ? 2.453 4.739 -47.414 1.00 90.12 553 THR A O 1
ATOM 4247 N N . VAL A 1 554 ? 1.266 3.018 -48.206 1.00 88.25 554 VAL A N 1
ATOM 4248 C CA . VAL A 1 554 ? 2.076 2.808 -49.405 1.00 88.25 554 VAL A CA 1
ATOM 4249 C C . VAL A 1 554 ? 1.310 3.344 -50.602 1.00 88.25 554 VAL A C 1
ATOM 4251 O O . VAL A 1 554 ? 0.133 3.027 -50.793 1.00 88.25 554 VAL A O 1
ATOM 4254 N N . GLY A 1 555 ? 1.955 4.179 -51.405 1.00 81.44 555 GLY A N 1
ATOM 4255 C CA . GLY A 1 555 ? 1.331 4.752 -52.586 1.00 81.44 555 GLY A CA 1
ATOM 4256 C C . GLY A 1 555 ? 2.343 5.312 -53.567 1.00 81.44 555 GLY A C 1
ATOM 4257 O O . GLY A 1 555 ? 3.421 5.755 -53.175 1.00 81.44 555 GLY A O 1
ATOM 4258 N N . ASP A 1 556 ? 1.948 5.368 -54.835 1.00 74.00 556 ASP A N 1
ATOM 4259 C CA . ASP A 1 556 ? 2.666 6.157 -55.828 1.00 74.00 556 ASP A CA 1
ATOM 4260 C C . ASP A 1 556 ? 2.559 7.642 -55.458 1.00 74.00 556 ASP A C 1
ATOM 4262 O O . ASP A 1 556 ? 1.458 8.172 -55.223 1.00 74.00 556 ASP A O 1
ATOM 4266 N N . VAL A 1 557 ? 3.722 8.284 -55.364 1.00 78.25 557 VAL A N 1
ATOM 4267 C CA . VAL A 1 557 ? 3.891 9.713 -55.105 1.00 78.25 557 VAL A CA 1
ATOM 4268 C C . VAL A 1 557 ? 4.830 10.257 -56.170 1.00 78.25 557 VAL A C 1
ATOM 4270 O O . VAL A 1 557 ? 5.943 9.757 -56.344 1.00 78.25 557 VAL A O 1
ATOM 4273 N N . LYS A 1 558 ? 4.375 11.278 -56.894 1.00 87.00 558 LYS A N 1
ATOM 4274 C CA . LYS A 1 558 ? 5.214 12.021 -57.826 1.00 87.00 558 LYS A CA 1
ATOM 4275 C C . LYS A 1 558 ? 6.008 13.047 -57.018 1.00 87.00 558 LYS A C 1
ATOM 4277 O O . LYS A 1 558 ? 5.435 13.980 -56.472 1.00 87.00 558 LYS A O 1
ATOM 4282 N N . LEU A 1 559 ? 7.319 12.847 -56.895 1.00 87.94 559 LEU A N 1
ATOM 4283 C CA . LEU A 1 559 ? 8.172 13.776 -56.152 1.00 87.94 559 LEU A CA 1
ATOM 4284 C C . LEU A 1 559 ? 8.129 15.172 -56.794 1.00 87.94 559 LEU A C 1
ATOM 4286 O O . LEU A 1 559 ? 8.208 15.305 -58.017 1.00 87.94 559 LEU A O 1
ATOM 4290 N N . GLY A 1 560 ? 7.989 16.197 -55.958 1.00 88.25 560 GLY A N 1
ATOM 4291 C CA . GLY A 1 560 ? 7.809 17.591 -56.350 1.00 88.25 560 GLY A CA 1
ATOM 4292 C C . GLY A 1 560 ? 6.357 18.029 -56.565 1.00 88.25 560 GLY A C 1
ATOM 4293 O O . GLY A 1 560 ? 6.123 19.229 -56.572 1.00 88.25 560 GLY A O 1
ATOM 4294 N N . ASP A 1 561 ? 5.401 17.104 -56.702 1.00 91.56 561 ASP A N 1
ATOM 4295 C CA . ASP A 1 561 ? 3.961 17.396 -56.837 1.00 91.56 561 ASP A CA 1
ATOM 4296 C C . ASP A 1 561 ? 3.313 17.416 -55.446 1.00 91.56 561 ASP A C 1
ATOM 4298 O O . ASP A 1 561 ? 2.749 16.432 -54.963 1.00 91.56 561 ASP A O 1
ATOM 4302 N N . VAL A 1 562 ? 3.501 18.527 -54.742 1.00 93.00 562 VAL A N 1
ATOM 4303 C CA . VAL A 1 562 ? 3.076 18.718 -53.349 1.00 93.00 562 VAL A CA 1
ATOM 4304 C C . VAL A 1 562 ? 1.581 19.010 -53.273 1.00 93.00 562 VAL A C 1
ATOM 4306 O O . VAL A 1 562 ? 0.920 18.619 -52.311 1.00 93.00 562 VAL A O 1
ATOM 4309 N N . THR A 1 563 ? 1.038 19.674 -54.290 1.00 89.56 563 THR A N 1
ATOM 4310 C CA . THR A 1 563 ? -0.389 19.993 -54.410 1.00 89.56 563 THR A CA 1
ATOM 4311 C C . THR A 1 563 ? -1.239 18.800 -54.855 1.00 89.56 563 THR A C 1
ATOM 4313 O O . THR A 1 563 ? -2.462 18.837 -54.695 1.00 89.56 563 THR A O 1
ATOM 4316 N N . LEU A 1 564 ? -0.602 17.711 -55.304 1.00 87.75 564 LEU A N 1
ATOM 4317 C CA . LEU A 1 564 ? -1.220 16.462 -55.756 1.00 87.75 564 LEU A CA 1
ATOM 4318 C C . LEU A 1 564 ? -2.127 16.656 -56.979 1.00 87.75 564 LEU A C 1
ATOM 4320 O O . LEU A 1 564 ? -3.134 15.956 -57.139 1.00 87.75 564 LEU A O 1
ATOM 4324 N N . ASP A 1 565 ? -1.778 17.603 -57.845 1.00 89.12 565 ASP A N 1
ATOM 4325 C CA . ASP A 1 565 ? -2.527 17.940 -59.055 1.00 89.12 565 ASP A CA 1
ATOM 4326 C C . ASP A 1 565 ? -1.925 17.316 -60.332 1.00 89.12 565 ASP A C 1
ATOM 4328 O O . ASP A 1 565 ? -2.464 17.479 -61.431 1.00 89.12 565 ASP A O 1
ATOM 4332 N N . ASN A 1 566 ? -0.879 16.494 -60.181 1.00 85.69 566 ASN A N 1
ATOM 4333 C CA . ASN A 1 566 ? -0.063 15.881 -61.231 1.00 85.69 566 ASN A CA 1
A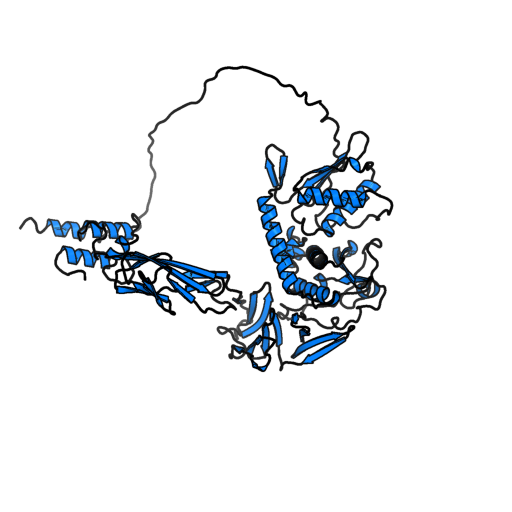TOM 4334 C C . ASN A 1 566 ? 0.834 16.854 -62.010 1.00 85.69 566 ASN A C 1
ATOM 4336 O O . ASN A 1 566 ? 1.509 16.418 -62.957 1.00 85.69 566 ASN A O 1
ATOM 4340 N N . ALA A 1 567 ? 0.925 18.124 -61.623 1.00 89.25 567 ALA A N 1
ATOM 4341 C CA . ALA A 1 567 ? 1.937 19.060 -62.091 1.00 89.25 567 ALA A CA 1
ATOM 4342 C C . ALA A 1 567 ? 3.091 19.158 -61.077 1.00 89.25 567 ALA A C 1
ATOM 4344 O O . ALA A 1 567 ? 2.980 18.741 -59.937 1.00 89.25 567 ALA A O 1
ATOM 4345 N N . VAL A 1 568 ? 4.262 19.594 -61.545 1.00 92.44 568 VAL A N 1
ATOM 4346 C CA . VAL A 1 568 ? 5.338 20.046 -60.650 1.00 92.44 568 VAL A CA 1
ATOM 4347 C C . VAL A 1 568 ? 5.619 21.476 -61.061 1.00 92.44 568 VAL A C 1
ATOM 4349 O O . VAL A 1 568 ? 6.231 21.717 -62.108 1.00 92.44 568 VAL A O 1
ATOM 4352 N N . ASP A 1 569 ? 5.085 22.421 -60.304 1.00 88.94 569 ASP A N 1
ATOM 4353 C CA . ASP A 1 569 ? 5.084 23.832 -60.632 1.00 88.94 569 ASP A CA 1
ATOM 4354 C C . ASP A 1 569 ? 5.262 24.743 -59.403 1.00 88.94 569 ASP A C 1
ATOM 4356 O O . ASP A 1 569 ? 5.708 24.350 -58.324 1.00 88.94 569 ASP A O 1
ATOM 4360 N N . ILE A 1 570 ? 5.049 26.042 -59.607 1.00 89.56 570 ILE A N 1
ATOM 4361 C CA . ILE A 1 570 ? 5.301 27.044 -58.574 1.00 89.56 570 ILE A CA 1
ATOM 4362 C C . ILE A 1 570 ? 4.362 26.906 -57.366 1.00 89.56 570 ILE A C 1
ATOM 4364 O O . ILE A 1 570 ? 4.729 27.341 -56.275 1.00 89.56 570 ILE A O 1
ATOM 4368 N N . PHE A 1 571 ? 3.173 26.325 -57.533 1.00 89.06 571 PHE A N 1
ATOM 4369 C CA . PHE A 1 571 ? 2.217 26.129 -56.448 1.00 89.06 571 PHE A CA 1
ATOM 4370 C C . PHE A 1 571 ? 2.711 25.088 -55.439 1.00 89.06 571 PHE A C 1
ATOM 4372 O O . PHE A 1 571 ? 2.494 25.276 -54.242 1.00 89.06 571 PHE A O 1
ATOM 4379 N N . ASP A 1 572 ? 3.486 24.095 -55.878 1.00 94.19 572 ASP A N 1
ATOM 4380 C CA . ASP A 1 572 ? 4.121 23.115 -54.991 1.00 94.19 572 ASP A CA 1
ATOM 4381 C C . ASP A 1 572 ? 5.170 23.759 -54.078 1.00 94.19 572 ASP A C 1
ATOM 4383 O O . ASP A 1 572 ? 5.204 23.520 -52.870 1.00 94.19 572 ASP A O 1
ATOM 4387 N N . ILE A 1 573 ? 5.981 24.666 -54.635 1.00 90.69 573 ILE A N 1
ATOM 4388 C CA . ILE A 1 573 ? 6.951 25.457 -53.862 1.00 90.69 573 ILE A CA 1
ATOM 4389 C C . ILE A 1 573 ? 6.240 26.329 -52.826 1.00 90.69 573 ILE A C 1
ATOM 4391 O O . ILE A 1 573 ? 6.699 26.430 -51.686 1.00 90.69 573 ILE A O 1
ATOM 4395 N N . LEU A 1 574 ? 5.138 26.978 -53.214 1.00 89.00 574 LEU A N 1
ATOM 4396 C CA . LEU A 1 574 ? 4.371 27.836 -52.310 1.00 89.00 574 LEU A CA 1
ATOM 4397 C C . LEU A 1 574 ? 3.805 27.042 -51.130 1.00 89.00 574 LEU A C 1
ATOM 4399 O O . LEU A 1 574 ? 3.784 27.557 -50.012 1.00 89.00 574 LEU A O 1
ATOM 4403 N N . GLU A 1 575 ? 3.386 25.799 -51.352 1.00 88.25 575 GLU A N 1
ATOM 4404 C CA . GLU A 1 575 ? 2.840 24.955 -50.292 1.00 88.25 575 GLU A CA 1
ATOM 4405 C C . GLU A 1 575 ? 3.926 24.473 -49.316 1.00 88.25 575 GLU A C 1
ATOM 4407 O O . GLU A 1 575 ? 3.725 24.525 -48.101 1.00 88.25 575 GLU A O 1
ATOM 4412 N N . ILE A 1 576 ? 5.133 24.150 -49.803 1.00 89.19 576 ILE A N 1
ATOM 4413 C CA . ILE A 1 576 ? 6.290 23.884 -48.928 1.00 89.19 576 ILE A CA 1
ATOM 4414 C C . ILE A 1 576 ? 6.661 25.129 -48.114 1.00 89.19 576 ILE A C 1
ATOM 4416 O O . ILE A 1 576 ? 6.878 25.043 -46.905 1.00 89.19 576 ILE A O 1
ATOM 4420 N N . GLN A 1 577 ? 6.697 26.307 -48.743 1.00 86.88 577 GLN A N 1
ATOM 4421 C CA . GLN A 1 577 ? 6.991 27.563 -48.045 1.00 86.88 577 GLN A CA 1
ATOM 4422 C C . GLN A 1 577 ? 5.979 27.848 -46.936 1.00 86.88 577 GLN A C 1
ATOM 4424 O O . GLN A 1 577 ? 6.370 28.234 -45.835 1.00 86.88 577 GLN A O 1
ATOM 4429 N N . ARG A 1 578 ? 4.686 27.632 -47.196 1.00 83.38 578 ARG A N 1
ATOM 4430 C CA . ARG A 1 578 ? 3.635 27.782 -46.185 1.00 83.38 578 ARG A CA 1
ATOM 4431 C C . ARG A 1 578 ? 3.819 26.824 -45.018 1.00 83.38 578 ARG A C 1
ATOM 4433 O O . ARG A 1 578 ? 3.621 27.258 -43.882 1.00 83.38 578 ARG A O 1
ATOM 4440 N N . SER A 1 579 ? 4.240 25.589 -45.289 1.00 84.94 579 SER A N 1
ATOM 4441 C CA . SER A 1 579 ? 4.545 24.597 -44.258 1.00 84.94 579 SER A CA 1
ATOM 4442 C C . SER A 1 579 ? 5.755 24.989 -43.412 1.00 84.94 579 SER A C 1
ATOM 4444 O O . SER A 1 579 ? 5.688 24.921 -42.188 1.00 84.94 579 SER A O 1
ATOM 4446 N N . ILE A 1 580 ? 6.840 25.468 -44.032 1.00 83.25 580 ILE A N 1
ATOM 4447 C CA . ILE A 1 580 ? 8.038 25.955 -43.321 1.00 83.25 580 ILE A CA 1
ATOM 4448 C C . ILE A 1 580 ? 7.703 27.178 -42.454 1.00 83.25 580 ILE A C 1
ATOM 4450 O O . ILE A 1 580 ? 8.209 27.314 -41.343 1.00 83.25 580 ILE A O 1
ATOM 4454 N N . LEU A 1 581 ? 6.827 28.062 -42.942 1.00 81.12 581 LEU A N 1
ATOM 4455 C CA . LEU A 1 581 ? 6.356 29.246 -42.217 1.00 81.12 581 LEU A CA 1
ATOM 4456 C C . LEU A 1 581 ? 5.259 28.936 -41.179 1.00 81.12 581 LEU A C 1
ATOM 4458 O O . LEU A 1 581 ? 4.786 29.855 -40.513 1.00 81.12 581 LEU A O 1
ATOM 4462 N N . GLY A 1 582 ? 4.835 27.674 -41.042 1.00 84.50 582 GLY A N 1
ATOM 4463 C CA . GLY A 1 582 ? 3.812 27.244 -40.081 1.00 84.50 582 GLY A CA 1
ATOM 4464 C C . GLY A 1 582 ? 2.385 27.698 -40.413 1.00 84.50 582 GLY A C 1
ATOM 4465 O O . GLY A 1 582 ? 1.512 27.672 -39.550 1.00 84.50 582 GLY A O 1
ATOM 4466 N N . THR A 1 583 ? 2.138 28.133 -41.649 1.00 81.06 583 THR A N 1
ATOM 4467 C CA . THR A 1 583 ? 0.818 28.590 -42.129 1.00 81.06 583 THR A CA 1
ATOM 4468 C C . THR A 1 583 ? -0.014 27.479 -42.776 1.00 81.06 583 THR A C 1
ATOM 4470 O O . THR A 1 583 ? -1.220 27.643 -42.946 1.00 81.06 583 THR A O 1
ATOM 4473 N N . SER A 1 584 ? 0.607 26.344 -43.103 1.00 83.25 584 SER A N 1
ATOM 4474 C CA . SER A 1 584 ? -0.056 25.087 -43.466 1.00 83.25 584 SER A CA 1
ATOM 4475 C C . SER A 1 584 ? 0.700 23.898 -42.862 1.00 83.25 584 SER A C 1
ATOM 4477 O O . SER A 1 584 ? 1.803 24.061 -42.341 1.00 83.25 584 SER A O 1
ATOM 4479 N N . VAL A 1 585 ? 0.092 22.708 -42.867 1.00 84.88 585 VAL A N 1
ATOM 4480 C CA . VAL A 1 585 ? 0.731 21.470 -42.393 1.00 84.88 585 VAL A CA 1
ATOM 4481 C C . VAL A 1 585 ? 0.660 20.436 -43.507 1.00 84.88 585 VAL A C 1
ATOM 4483 O O . VAL A 1 585 ? -0.426 19.978 -43.867 1.00 84.88 585 VAL A O 1
ATOM 4486 N N . LEU A 1 586 ? 1.820 20.049 -44.035 1.00 81.88 586 LEU A N 1
ATOM 4487 C CA . LEU A 1 586 ? 1.919 18.948 -44.988 1.00 81.88 586 LEU A CA 1
ATOM 4488 C C . LEU A 1 586 ? 1.738 17.606 -44.275 1.00 81.88 586 LEU A C 1
ATOM 4490 O O . LEU A 1 586 ? 2.354 17.339 -43.244 1.00 81.88 586 LEU A O 1
ATOM 4494 N N . THR A 1 587 ? 0.907 16.735 -44.844 1.00 79.88 587 THR A N 1
ATOM 4495 C CA . THR A 1 587 ? 0.668 15.379 -44.331 1.00 79.88 587 THR A CA 1
ATOM 4496 C C . THR A 1 587 ? 0.587 14.372 -45.478 1.00 79.88 587 THR A C 1
ATOM 4498 O O . THR A 1 587 ? 0.408 14.741 -46.642 1.00 79.88 587 THR A O 1
ATOM 4501 N N . GLY A 1 588 ? 0.731 13.083 -45.161 1.00 79.44 588 GLY A N 1
ATOM 4502 C CA . GLY A 1 588 ? 0.532 11.994 -46.121 1.00 79.44 588 GLY A CA 1
ATOM 4503 C C . GLY A 1 588 ? 1.388 12.125 -47.387 1.00 79.44 588 GLY A C 1
ATOM 4504 O O . GLY A 1 588 ? 2.581 12.412 -47.314 1.00 79.44 588 GLY A O 1
ATOM 4505 N N . LYS A 1 589 ? 0.762 11.943 -48.557 1.00 81.12 589 LYS A N 1
ATOM 4506 C CA . LYS A 1 589 ? 1.434 12.005 -49.867 1.00 81.12 589 LYS A CA 1
ATOM 4507 C C . LYS A 1 589 ? 2.071 13.360 -50.172 1.00 81.12 589 LYS A C 1
ATOM 4509 O O . LYS A 1 589 ? 3.115 13.374 -50.807 1.00 81.12 589 LYS A O 1
ATOM 4514 N N . ALA A 1 590 ? 1.474 14.463 -49.719 1.00 84.44 590 ALA A N 1
ATOM 4515 C CA . ALA A 1 590 ? 2.006 15.805 -49.958 1.00 84.44 590 ALA A CA 1
ATOM 4516 C C . ALA A 1 590 ? 3.323 16.030 -49.198 1.00 84.44 590 ALA A C 1
ATOM 4518 O O . ALA A 1 590 ? 4.265 16.596 -49.742 1.00 84.44 590 ALA A O 1
ATOM 4519 N N . LEU A 1 591 ? 3.423 15.507 -47.968 1.00 85.69 591 LEU A N 1
ATOM 4520 C CA . LEU A 1 591 ? 4.672 15.525 -47.202 1.00 85.69 591 LEU A CA 1
ATOM 4521 C C . LEU A 1 591 ? 5.759 14.683 -47.889 1.00 85.69 591 LEU A C 1
ATOM 4523 O O . LEU A 1 591 ? 6.891 15.133 -48.019 1.00 85.69 591 LEU A O 1
ATOM 4527 N N . THR A 1 592 ? 5.407 13.490 -48.377 1.00 83.75 592 THR A N 1
ATOM 4528 C CA . THR A 1 592 ? 6.333 12.629 -49.132 1.00 83.75 592 THR A CA 1
ATOM 4529 C C . THR A 1 592 ? 6.752 13.251 -50.466 1.00 83.75 592 THR A C 1
ATOM 4531 O O . THR A 1 592 ? 7.899 13.103 -50.867 1.00 83.75 592 THR A O 1
ATOM 4534 N N . ALA A 1 593 ? 5.847 13.942 -51.164 1.00 88.50 593 ALA A N 1
ATOM 4535 C CA . ALA A 1 593 ? 6.154 14.627 -52.417 1.00 88.50 593 ALA A CA 1
ATOM 4536 C C . ALA A 1 593 ? 7.087 15.827 -52.209 1.00 88.50 593 ALA A C 1
ATOM 4538 O O . ALA A 1 593 ? 7.847 16.163 -53.116 1.00 88.50 593 ALA A O 1
ATOM 4539 N N . ALA A 1 594 ? 7.026 16.452 -51.029 1.00 90.44 594 ALA A N 1
ATOM 4540 C CA . ALA A 1 594 ? 7.831 17.610 -50.673 1.00 90.44 594 ALA A CA 1
ATOM 4541 C C . ALA A 1 594 ? 9.294 17.273 -50.344 1.00 90.44 594 ALA A C 1
ATOM 4543 O O . ALA A 1 594 ? 10.154 18.076 -50.682 1.00 90.44 594 ALA A O 1
ATOM 4544 N N . ASP A 1 595 ? 9.590 16.113 -49.745 1.00 87.94 595 ASP A N 1
ATOM 4545 C CA . ASP A 1 595 ? 10.965 15.652 -49.455 1.00 87.94 595 ASP A CA 1
ATOM 4546 C C . ASP A 1 595 ? 11.630 15.083 -50.725 1.00 87.94 595 ASP A C 1
ATOM 4548 O O . ASP A 1 595 ? 11.806 13.874 -50.913 1.00 87.94 595 ASP A O 1
ATOM 4552 N N . VAL A 1 596 ? 11.947 15.973 -51.666 1.00 88.56 596 VAL A N 1
ATOM 4553 C CA . VAL A 1 596 ? 12.577 15.604 -52.943 1.00 88.56 596 VAL A CA 1
ATOM 4554 C C . VAL A 1 596 ? 14.066 15.302 -52.784 1.00 88.56 596 VAL A C 1
ATOM 4556 O O . VAL A 1 596 ? 14.643 14.622 -53.636 1.00 88.56 596 VAL A O 1
ATOM 4559 N N . THR A 1 597 ? 14.697 15.794 -51.714 1.00 83.69 597 THR A N 1
ATOM 4560 C CA . THR A 1 597 ? 16.098 15.499 -51.382 1.00 83.69 597 THR A CA 1
ATOM 4561 C C . THR A 1 597 ? 16.276 14.154 -50.673 1.00 83.69 597 THR A C 1
ATOM 4563 O O . THR A 1 597 ? 17.379 13.600 -50.699 1.00 83.69 597 THR A O 1
ATOM 4566 N N . ARG A 1 598 ? 15.182 13.569 -50.166 1.00 79.88 598 ARG A N 1
ATOM 4567 C CA . ARG A 1 598 ? 15.104 12.273 -49.474 1.00 79.88 598 ARG A CA 1
ATOM 4568 C C . ARG A 1 598 ? 15.943 12.233 -48.204 1.00 79.88 598 ARG A C 1
ATOM 4570 O O . ARG A 1 598 ? 16.500 11.188 -47.853 1.00 79.88 598 ARG A O 1
ATOM 4577 N N . ASP A 1 599 ? 16.060 13.370 -47.534 1.00 78.06 599 ASP A N 1
ATOM 4578 C CA . ASP A 1 599 ? 16.842 13.519 -46.313 1.00 78.06 599 ASP A CA 1
ATOM 4579 C C . ASP A 1 599 ? 15.969 13.531 -45.053 1.00 78.06 599 ASP A C 1
ATOM 4581 O O . ASP A 1 599 ? 16.465 13.868 -43.976 1.00 78.06 599 ASP A O 1
ATOM 4585 N N . ILE A 1 600 ? 14.698 13.124 -45.197 1.00 75.44 600 ILE A N 1
ATOM 4586 C CA . ILE A 1 600 ? 13.642 13.051 -44.182 1.00 75.44 600 ILE A CA 1
ATOM 4587 C C . ILE A 1 600 ? 13.222 14.405 -43.600 1.00 75.44 600 ILE A C 1
ATOM 4589 O O . ILE A 1 600 ? 12.428 14.434 -42.651 1.00 75.44 600 ILE A O 1
ATOM 4593 N N . LYS A 1 601 ? 13.720 15.517 -44.147 1.00 81.12 601 LYS A N 1
ATOM 4594 C CA . LYS A 1 601 ? 13.313 16.877 -43.802 1.00 81.12 601 LYS A CA 1
ATOM 4595 C C . LYS A 1 601 ? 12.652 17.521 -45.014 1.00 81.12 601 LYS A C 1
ATOM 4597 O O . LYS A 1 601 ? 12.897 17.158 -46.149 1.00 81.12 601 LYS A O 1
ATOM 4602 N N . VAL A 1 602 ? 11.754 18.459 -44.733 1.00 83.00 602 VAL A N 1
ATOM 4603 C CA . VAL A 1 602 ? 11.172 19.324 -45.759 1.00 83.00 602 VAL A CA 1
ATOM 4604 C C . VAL A 1 602 ? 11.646 20.731 -45.459 1.00 83.00 602 VAL A C 1
ATOM 4606 O O . VAL A 1 602 ? 11.201 21.348 -44.485 1.00 83.00 602 VAL A O 1
ATOM 4609 N N . ASP A 1 603 ? 12.595 21.216 -46.249 1.00 85.06 603 ASP A N 1
ATOM 4610 C CA . ASP A 1 603 ? 13.240 22.498 -46.020 1.00 85.06 603 ASP A CA 1
ATOM 4611 C C . ASP A 1 603 ? 13.523 23.282 -47.316 1.00 85.06 603 ASP A C 1
ATOM 4613 O O . ASP A 1 603 ? 12.932 23.075 -48.381 1.00 85.06 603 ASP A O 1
ATOM 4617 N N . ILE A 1 604 ? 14.375 24.301 -47.206 1.00 85.88 604 ILE A N 1
ATOM 4618 C CA . ILE A 1 604 ? 14.702 25.176 -48.329 1.00 85.88 604 ILE A CA 1
ATOM 4619 C C . ILE A 1 604 ? 15.431 24.439 -49.463 1.00 85.88 604 ILE A C 1
ATOM 4621 O O . ILE A 1 604 ? 15.352 24.869 -50.615 1.00 85.88 604 ILE A O 1
ATOM 4625 N N . PHE A 1 605 ? 16.134 23.342 -49.183 1.00 86.31 605 PHE A N 1
ATOM 4626 C CA . PHE A 1 605 ? 16.844 22.567 -50.193 1.00 86.31 605 PHE A CA 1
ATOM 4627 C C . PHE A 1 605 ? 15.879 21.814 -51.111 1.00 86.31 605 PHE A C 1
ATOM 4629 O O . PHE A 1 605 ? 16.129 21.763 -52.321 1.00 86.31 605 PHE A O 1
ATOM 4636 N N . ASP A 1 606 ? 14.743 21.353 -50.588 1.00 91.69 606 ASP A N 1
ATOM 4637 C CA . ASP A 1 606 ? 13.666 20.763 -51.385 1.00 91.69 606 ASP A CA 1
ATOM 4638 C C . ASP A 1 606 ? 13.020 21.790 -52.315 1.00 91.69 606 ASP A C 1
ATOM 4640 O O . ASP A 1 606 ? 12.871 21.553 -53.518 1.00 91.69 606 ASP A O 1
ATOM 4644 N N . ILE A 1 607 ? 12.745 22.993 -51.792 1.00 89.94 607 ILE A N 1
ATOM 4645 C CA . ILE A 1 607 ? 12.260 24.126 -52.596 1.00 89.94 607 ILE A CA 1
ATOM 4646 C C . ILE A 1 607 ? 13.228 24.415 -53.746 1.00 89.94 607 ILE A C 1
ATOM 4648 O O . ILE A 1 607 ? 12.807 24.597 -54.891 1.00 89.94 607 ILE A O 1
ATOM 4652 N N . LEU A 1 608 ? 14.532 24.455 -53.465 1.00 87.12 608 LEU A N 1
ATOM 4653 C CA . LEU A 1 608 ? 15.548 24.727 -54.478 1.00 87.12 608 LEU A CA 1
ATOM 4654 C C . LEU A 1 608 ? 15.613 23.622 -55.539 1.00 87.12 608 LEU A C 1
ATOM 4656 O O . LEU A 1 608 ? 15.842 23.927 -56.712 1.00 87.12 608 LEU A O 1
ATOM 4660 N N . ALA A 1 609 ? 15.428 22.358 -55.161 1.00 87.44 609 ALA A N 1
ATOM 4661 C CA . ALA A 1 609 ? 15.398 21.236 -56.094 1.00 87.44 609 ALA A CA 1
ATOM 4662 C C . ALA A 1 609 ? 14.165 21.292 -57.017 1.00 87.44 609 ALA A C 1
ATOM 4664 O O . ALA A 1 609 ? 14.319 21.204 -58.239 1.00 87.44 609 ALA A O 1
ATOM 4665 N N . ILE A 1 610 ? 12.974 21.565 -56.475 1.00 91.00 610 ILE A N 1
ATOM 4666 C CA . ILE A 1 610 ? 11.744 21.771 -57.263 1.00 91.00 610 ILE A CA 1
ATOM 4667 C C . ILE A 1 610 ? 11.877 22.993 -58.173 1.00 91.00 610 ILE A C 1
ATOM 4669 O O . ILE A 1 610 ? 11.542 22.939 -59.357 1.00 91.00 610 ILE A O 1
ATOM 4673 N N . GLN A 1 611 ? 12.476 24.079 -57.687 1.00 88.56 611 GLN A N 1
ATOM 4674 C CA . GLN A 1 611 ? 12.716 25.269 -58.497 1.00 88.56 611 GLN A CA 1
ATOM 4675 C C . GLN A 1 611 ? 13.642 24.980 -59.686 1.00 88.56 611 GLN A C 1
ATOM 4677 O O . GLN A 1 611 ? 13.365 25.418 -60.805 1.00 88.56 611 GLN A O 1
ATOM 4682 N N . ARG A 1 612 ? 14.737 24.236 -59.478 1.00 83.44 612 ARG A N 1
ATOM 4683 C CA . ARG A 1 612 ? 15.633 23.824 -60.573 1.00 83.44 612 ARG A CA 1
ATOM 4684 C C . ARG A 1 612 ? 14.926 22.906 -61.567 1.00 83.44 612 ARG A C 1
ATOM 4686 O O . ARG A 1 612 ? 15.190 23.025 -62.765 1.00 83.44 612 ARG A O 1
ATOM 4693 N N . HIS A 1 613 ? 14.007 22.068 -61.094 1.00 89.75 613 HIS A N 1
ATOM 4694 C CA . HIS A 1 613 ? 13.178 21.225 -61.945 1.00 89.75 613 HIS A CA 1
ATOM 4695 C C . HIS A 1 613 ? 12.256 22.019 -62.864 1.00 89.75 613 HIS A C 1
ATOM 4697 O O . HIS A 1 613 ? 12.312 21.858 -64.083 1.00 89.75 613 HIS A O 1
ATOM 4703 N N . ILE A 1 614 ? 11.499 22.959 -62.303 1.00 88.06 614 ILE A N 1
ATOM 4704 C CA . ILE A 1 614 ? 10.596 23.840 -63.058 1.00 88.06 614 ILE A CA 1
ATOM 4705 C C . ILE A 1 614 ? 11.365 24.669 -64.096 1.00 88.06 614 ILE A C 1
ATOM 4707 O O . ILE A 1 614 ? 10.872 24.939 -65.191 1.00 88.06 614 ILE A O 1
ATOM 4711 N N . LEU A 1 615 ? 12.596 25.073 -63.771 1.00 85.06 615 LEU A N 1
ATOM 4712 C CA . LEU A 1 615 ? 13.468 25.826 -64.674 1.00 85.06 615 LEU A CA 1
ATOM 4713 C C . LEU A 1 615 ? 14.156 24.956 -65.743 1.00 85.06 615 LEU A C 1
ATOM 4715 O O . LEU A 1 615 ? 14.874 25.504 -66.582 1.00 85.06 615 LEU A O 1
ATOM 4719 N N . GLY A 1 616 ? 13.955 23.634 -65.729 1.00 83.25 616 GLY A N 1
ATOM 4720 C CA . GLY A 1 616 ? 14.571 22.691 -66.666 1.00 83.25 616 GLY A CA 1
ATOM 4721 C C . GLY A 1 616 ? 16.079 22.517 -66.468 1.00 83.25 616 GLY A C 1
ATOM 4722 O O . GLY A 1 616 ? 16.777 22.099 -67.389 1.00 83.25 616 GLY A O 1
ATOM 4723 N N . VAL A 1 617 ? 16.591 22.879 -65.290 1.00 84.50 617 VAL A N 1
ATOM 4724 C CA . VAL A 1 617 ? 18.016 22.792 -64.941 1.00 84.50 617 VAL A CA 1
ATOM 4725 C C . VAL A 1 617 ? 18.367 21.395 -64.417 1.00 84.50 617 VAL A C 1
ATOM 4727 O O . VAL A 1 617 ? 19.478 20.924 -64.641 1.00 84.50 617 VAL A O 1
ATOM 4730 N N . GLU A 1 618 ? 17.427 20.721 -63.751 1.00 80.88 618 GLU A N 1
ATOM 4731 C CA . GLU A 1 618 ? 17.617 19.399 -63.144 1.00 80.88 618 GLU A CA 1
ATOM 4732 C C . GLU A 1 618 ? 16.317 18.575 -63.202 1.00 80.88 618 GLU A C 1
ATOM 4734 O O . GLU A 1 618 ? 15.229 19.131 -63.291 1.00 80.88 618 GLU A O 1
ATOM 4739 N N . VAL A 1 619 ? 16.389 17.243 -63.177 1.00 79.62 619 VAL A N 1
ATOM 4740 C CA . VAL A 1 619 ? 15.193 16.380 -63.135 1.00 79.62 619 VAL A CA 1
ATOM 4741 C C . VAL A 1 619 ? 15.097 15.741 -61.754 1.00 79.62 619 VAL A C 1
ATOM 4743 O O . VAL A 1 619 ? 16.041 15.065 -61.349 1.00 79.62 619 VAL A O 1
ATOM 4746 N N . ILE A 1 620 ? 13.973 15.942 -61.055 1.00 82.94 620 ILE A N 1
ATOM 4747 C CA . ILE A 1 620 ? 13.665 15.220 -59.811 1.00 82.94 620 ILE A CA 1
ATOM 4748 C C . ILE A 1 620 ? 13.464 13.743 -60.165 1.00 82.94 620 ILE A C 1
ATOM 4750 O O . ILE A 1 620 ? 12.733 13.432 -61.107 1.00 82.94 620 ILE A O 1
ATOM 4754 N N . LYS A 1 621 ? 14.162 12.850 -59.459 1.00 62.34 621 LYS A N 1
ATOM 4755 C CA . LYS A 1 621 ? 14.195 11.406 -59.731 1.00 62.34 621 LYS A CA 1
ATOM 4756 C C . LYS A 1 621 ? 13.498 10.590 -58.661 1.00 62.34 621 LYS A C 1
ATOM 4758 O O . LYS A 1 621 ? 13.652 10.915 -57.462 1.00 62.34 621 LYS A O 1
#

Sequence (621 aa):
MKNKVIKTFISFCIVLSCIGIQILPSFAGTGIDTGIGIDTGIGADTGISTDTGIELSTDYAQLQLVSDGAMENVYFPANNGRFLASATWESDLKGLIINAIESYSTTVDISGLDIPYNADNLASLRSAMSATFNENPQFFYVSGGYSIWRNNSGTLISIELSYKNEYVISGSTIPNKVAIDADVKLYNDGVNYAMESVTSSMSDMEKILALHDWLVRECDYDYANYLAGTIPPDSYSAKGVFMKGSAVCNGYALAYSALMQKIGISSYVVTSTSMNHAWNLVSLNGNWYHIDATWDDPVFSSSKQYEDSLCEGYVRHDFFLLSDDEIKNTTSGSHYGWASTIPIAASSGGFDNYCFKNVDVSMNYYNGYWYYGTGTHIYKALIDKGVLQDTIISDSIRYFHMDGSIMYWATNNKLVKSDANVYPAASQIMSTQTGTYNGYSIGEFTIKRNKLKLNLYKYSSVTSTYAFEHVSIGPLTSISLDRTSYTLIGGNTLQLNVTYNPTDTTEDKTIIWSSNNATVATVSDNGVVSALTNGTATITATCGTLSATCNITVGDVKLGDVTLDNAVDIFDILEIQRSILGTSVLTGKALTAADVTRDIKVDIFDILAIQRHILGVEVIK